Protein 2VXT (pdb70)

Radius of gyration: 30.4 Å; Cα contacts (8 Å, |Δi|>4): 1629; chains: 3; bounding box: 68×51×93 Å

Structure (mmCIF, N/CA/C/O backbone):
data_2VXT
#
_entry.id   2VXT
#
_cell.length_a   44.345
_cell.length_b   62.435
_cell.length_c   104.734
_cell.angle_alpha   90.00
_cell.angle_beta   100.39
_cell.angle_gamma   90.00
#
_symmetry.space_group_name_H-M   'P 1 21 1'
#
loop_
_entity.id
_entity.type
_entity.pdbx_description
1 polymer 'MURINE IGG 125-2H'
2 polymer INTERLEUKIN-18
3 polymer 'MURINE IGG 125-2H'
4 non-polymer 'CHLORIDE ION'
5 non-polymer 'MAGNESIUM ION'
6 water water
#
loop_
_atom_site.group_PDB
_atom_site.id
_atom_site.type_symbol
_atom_site.label_atom_id
_atom_site.label_alt_id
_atom_site.label_comp_id
_atom_site.label_asym_id
_atom_site.label_entity_id
_atom_site.label_seq_id
_atom_site.pdbx_PDB_ins_code
_atom_site.Cartn_x
_atom_site.Cartn_y
_atom_site.Cartn_z
_atom_site.occupancy
_atom_site.B_iso_or_equiv
_atom_site.auth_seq_id
_atom_site.auth_comp_id
_atom_site.auth_asym_id
_atom_site.auth_atom_id
_atom_site.pdbx_PDB_model_num
ATOM 1 N N . GLU A 1 1 ? 37.300 -17.246 25.279 1.00 28.66 1 GLU H N 1
ATOM 2 C CA . GLU A 1 1 ? 35.959 -16.679 25.584 1.00 27.99 1 GLU H CA 1
ATOM 3 C C . GLU A 1 1 ? 35.921 -15.237 25.075 1.00 26.05 1 GLU H C 1
ATOM 4 O O . GLU A 1 1 ? 36.740 -14.410 25.477 1.00 24.62 1 GLU H O 1
ATOM 10 N N . ILE A 1 2 ? 34.986 -14.939 24.183 1.00 24.97 2 ILE H N 1
ATOM 11 C CA . ILE A 1 2 ? 34.714 -13.545 23.808 1.00 24.83 2 ILE H CA 1
ATOM 12 C C . ILE A 1 2 ? 34.186 -12.808 25.057 1.00 24.12 2 ILE H C 1
ATOM 13 O O . ILE A 1 2 ? 33.270 -13.306 25.735 1.00 24.86 2 ILE H O 1
ATOM 18 N N . GLN A 1 3 ? 34.767 -11.661 25.407 1.00 21.16 3 GLN H N 1
ATOM 19 C CA . GLN A 1 3 ? 34.355 -10.901 26.580 1.00 21.38 3 GLN H CA 1
ATOM 20 C C . GLN A 1 3 ? 34.401 -9.429 26.228 1.00 19.20 3 GLN H C 1
ATOM 21 O O . GLN A 1 3 ? 35.344 -9.018 25.553 1.00 17.88 3 GLN H O 1
ATOM 27 N N . LEU A 1 4 ? 33.421 -8.654 26.689 1.00 17.29 4 LEU H N 1
ATOM 28 C CA . LEU A 1 4 ? 33.457 -7.221 26.658 1.00 17.10 4 LEU H CA 1
ATOM 29 C C . LEU A 1 4 ? 33.268 -6.772 28.101 1.00 16.21 4 LEU H C 1
ATOM 30 O O . LEU A 1 4 ? 32.192 -7.038 28.686 1.00 18.04 4 LEU H O 1
ATOM 35 N N . GLN A 1 5 ? 34.289 -6.159 28.695 1.00 15.40 5 GLN H N 1
ATOM 36 C CA . GLN A 1 5 ? 34.275 -5.852 30.121 1.00 16.69 5 GLN H CA 1
ATOM 37 C C . GLN A 1 5 ? 34.162 -4.352 30.241 1.00 17.32 5 GLN H C 1
ATOM 38 O O . GLN A 1 5 ? 35.071 -3.653 29.850 1.00 16.50 5 GLN H O 1
ATOM 44 N N . GLN A 1 6 ? 33.045 -3.859 30.758 1.00 16.20 6 GLN H N 1
ATOM 45 C CA . GLN A 1 6 ? 32.845 -2.421 30.894 1.00 15.40 6 GLN H CA 1
ATOM 46 C C . GLN A 1 6 ? 33.269 -1.863 32.239 1.00 14.10 6 GLN H C 1
ATOM 47 O O . GLN A 1 6 ? 33.387 -2.598 33.239 1.00 15.44 6 GLN H O 1
ATOM 53 N N . SER A 1 7 ? 33.622 -0.591 32.253 1.00 13.86 7 SER H N 1
ATOM 54 C CA . SER A 1 7 ? 33.954 0.092 33.448 1.00 14.01 7 SER H CA 1
ATOM 55 C C . SER A 1 7 ? 32.760 0.233 34.393 1.00 14.71 7 SER H C 1
ATOM 56 O O . SER A 1 7 ? 31.609 -0.015 34.006 1.00 15.58 7 SER H O 1
ATOM 59 N N . GLY A 1 8 ? 33.059 0.617 35.636 1.00 15.00 8 GLY H N 1
ATOM 60 C CA . GLY A 1 8 ? 32.058 0.661 36.665 1.00 14.65 8 GLY H CA 1
ATOM 61 C C . GLY A 1 8 ? 31.091 1.809 36.608 1.00 14.11 8 GLY H C 1
ATOM 62 O O . GLY A 1 8 ? 31.220 2.720 35.792 1.00 14.66 8 GLY H O 1
ATOM 63 N N . PRO A 1 9 ? 30.071 1.758 37.466 1.00 14.50 9 PRO H N 1
ATOM 64 C CA . PRO A 1 9 ? 29.038 2.791 37.464 1.00 15.50 9 PRO H CA 1
ATOM 65 C C . PRO A 1 9 ? 29.679 4.141 37.847 1.00 14.77 9 PRO H C 1
ATOM 66 O O . PRO A 1 9 ? 30.689 4.213 38.549 1.00 15.71 9 PRO H O 1
ATOM 70 N N . GLU A 1 10 ? 29.104 5.197 37.255 1.00 14.98 10 GLU H N 1
ATOM 71 C CA . GLU A 1 10 ? 29.602 6.562 37.491 1.00 16.34 10 GLU H CA 1
ATOM 72 C C . GLU A 1 10 ? 28.499 7.473 38.039 1.00 15.76 10 GLU H C 1
ATOM 73 O O . GLU A 1 10 ? 27.322 7.312 37.687 1.00 15.98 10 GLU H O 1
ATOM 79 N N . LEU A 1 11 ? 28.927 8.410 38.901 1.00 14.63 11 LEU H N 1
ATOM 80 C CA . LEU A 1 11 ? 28.045 9.443 39.457 1.00 15.06 11 LEU H CA 1
ATOM 81 C C . LEU A 1 11 ? 28.727 10.737 39.006 1.00 15.66 11 LEU H C 1
ATOM 82 O O . LEU A 1 11 ? 29.863 11.058 39.423 1.00 15.65 11 LEU H O 1
ATOM 87 N N . VAL A 1 12 ? 28.022 11.527 38.220 1.00 15.86 12 VAL H N 1
ATOM 88 C CA . VAL A 1 12 ? 28.610 12.687 37.565 1.00 16.17 12 VAL H CA 1
ATOM 89 C C . VAL A 1 12 ? 27.646 13.864 37.598 1.00 16.24 12 VAL H C 1
ATOM 90 O O . VAL A 1 12 ? 26.455 13.705 37.753 1.00 16.27 12 VAL H O 1
ATOM 94 N N . LYS A 1 13 ? 28.210 15.061 37.580 1.00 15.77 13 LYS H N 1
ATOM 95 C CA . LYS A 1 13 ? 27.414 16.288 37.769 1.00 15.04 13 LYS H CA 1
ATOM 96 C C . LYS A 1 13 ? 26.828 16.762 36.442 1.00 14.59 13 LYS H C 1
ATOM 97 O O . LYS A 1 13 ? 27.463 16.606 35.395 1.00 14.77 13 LYS H O 1
ATOM 103 N N . PRO A 1 14 ? 25.641 17.416 36.497 1.00 12.20 14 PRO H N 1
ATOM 104 C CA . PRO A 1 14 ? 25.142 18.003 35.253 1.00 13.42 14 PRO H CA 1
ATOM 105 C C . PRO A 1 14 ? 26.126 19.019 34.702 1.00 14.44 14 PRO H C 1
ATOM 106 O O . PRO A 1 14 ? 26.732 19.775 35.462 1.00 13.22 14 PRO H O 1
ATOM 110 N N . GLY A 1 15 ? 26.266 19.046 33.389 1.00 15.03 15 GLY H N 1
ATOM 111 C CA . GLY A 1 15 ? 27.157 19.947 32.696 1.00 15.09 15 GLY H CA 1
ATOM 112 C C . GLY A 1 15 ? 28.554 19.383 32.554 1.00 16.01 15 GLY H C 1
ATOM 113 O O . GLY A 1 15 ? 29.339 19.905 31.789 1.00 17.44 15 GLY H O 1
ATOM 114 N N . ALA A 1 16 ? 28.891 18.337 33.306 1.00 14.73 16 ALA H N 1
ATOM 115 C CA . ALA A 1 16 ? 30.215 17.750 33.217 1.00 15.86 16 ALA H CA 1
ATOM 116 C C . ALA A 1 16 ? 30.239 16.745 32.079 1.00 15.17 16 ALA H C 1
ATOM 117 O O . ALA A 1 16 ? 29.282 16.630 31.317 1.00 16.23 16 ALA H O 1
ATOM 119 N N A SER A 1 17 ? 31.332 15.996 31.976 0.50 15.66 17 SER H N 1
ATOM 120 N N B SER A 1 17 ? 31.320 15.985 31.984 0.50 16.04 17 SER H N 1
ATOM 121 C CA A SER A 1 17 ? 31.498 14.943 30.971 0.50 15.89 17 SER H CA 1
ATOM 122 C CA B SER A 1 17 ? 31.385 14.873 31.048 0.50 16.66 17 SER H CA 1
ATOM 123 C C A SER A 1 17 ? 31.925 13.644 31.659 0.50 16.19 17 SER H C 1
ATOM 124 C C B SER A 1 17 ? 31.744 13.587 31.767 0.50 16.56 17 SER H C 1
ATOM 125 O O A SER A 1 17 ? 32.518 13.682 32.746 0.50 16.42 17 SER H O 1
ATOM 126 O O B SER A 1 17 ? 32.049 13.556 32.968 0.50 17.07 17 SER H O 1
ATOM 131 N N . VAL A 1 18 ? 31.674 12.506 31.014 1.00 16.29 18 VAL H N 1
ATOM 132 C CA . VAL A 1 18 ? 32.082 11.201 31.512 1.00 16.85 18 VAL H CA 1
ATOM 133 C C . VAL A 1 18 ? 32.596 10.356 30.363 1.00 16.34 18 VAL H C 1
ATOM 134 O O . VAL A 1 18 ? 32.108 10.467 29.242 1.00 15.64 18 VAL H O 1
ATOM 138 N N . LYS A 1 19 ? 33.558 9.491 30.644 1.00 17.20 19 LYS H N 1
ATOM 139 C CA . LYS A 1 19 ? 34.109 8.565 29.673 1.00 16.89 19 LYS H CA 1
ATOM 140 C C . LYS A 1 19 ? 34.101 7.167 30.251 1.00 17.63 19 LYS H C 1
ATOM 141 O O . LYS A 1 19 ? 34.641 6.899 31.313 1.00 20.06 19 LYS H O 1
ATOM 147 N N . VAL A 1 20 ? 33.376 6.307 29.545 1.00 17.03 20 VAL H N 1
ATOM 148 C CA . VAL A 1 20 ? 33.218 4.914 29.904 1.00 18.26 20 VAL H CA 1
ATOM 149 C C . VAL A 1 20 ? 33.966 3.999 28.928 1.00 17.25 20 VAL H C 1
ATOM 150 O O . VAL A 1 20 ? 34.143 4.339 27.771 1.00 17.29 20 VAL H O 1
ATOM 154 N N . SER A 1 21 ? 34.488 2.873 29.416 1.00 15.89 21 SER H N 1
ATOM 155 C CA . SER A 1 21 ? 35.327 2.019 28.619 1.00 17.16 21 SER H CA 1
ATOM 156 C C . SER A 1 21 ? 34.713 0.614 28.482 1.00 16.15 21 SER H C 1
ATOM 157 O O . SER A 1 21 ? 33.835 0.194 29.271 1.00 17.45 21 SER H O 1
ATOM 160 N N . CYS A 1 22 ? 35.171 -0.070 27.438 1.00 15.58 22 CYS H N 1
ATOM 161 C CA . CYS A 1 22 ? 34.679 -1.377 27.056 1.00 16.73 22 CYS H CA 1
ATOM 162 C C . CYS A 1 22 ? 35.894 -2.175 26.576 1.00 17.07 22 CYS H C 1
ATOM 163 O O . CYS A 1 22 ? 36.357 -1.962 25.454 1.00 16.03 22 CYS H O 1
ATOM 166 N N . LYS A 1 23 ? 36.437 -3.027 27.435 1.00 16.54 23 LYS H N 1
ATOM 167 C CA . LYS A 1 23 ? 37.629 -3.790 27.132 1.00 15.72 23 LYS H CA 1
ATOM 168 C C . LYS A 1 23 ? 37.246 -5.093 26.467 1.00 16.59 23 LYS H C 1
ATOM 169 O O . LYS A 1 23 ? 36.540 -5.910 27.053 1.00 16.61 23 LYS H O 1
ATOM 175 N N . ALA A 1 24 ? 37.743 -5.276 25.251 1.00 13.89 24 ALA H N 1
ATOM 176 C CA . ALA A 1 24 ? 37.444 -6.479 24.447 1.00 15.18 24 ALA H CA 1
ATOM 177 C C . ALA A 1 24 ? 38.554 -7.503 24.556 1.00 16.51 24 ALA H C 1
ATOM 178 O O . ALA A 1 24 ? 39.733 -7.158 24.605 1.00 16.65 24 ALA H O 1
ATOM 180 N N . SER A 1 25 ? 38.207 -8.784 24.650 1.00 16.01 25 SER H N 1
ATOM 181 C CA . SER A 1 25 ? 39.203 -9.830 24.605 1.00 15.96 25 SER H CA 1
ATOM 182 C C . SER A 1 25 ? 38.605 -11.091 24.013 1.00 15.79 25 SER H C 1
ATOM 183 O O . SER A 1 25 ? 37.368 -11.191 23.872 1.00 14.75 25 SER H O 1
ATOM 186 N N . GLY A 1 26 ? 39.489 -12.025 23.646 1.00 16.09 26 GLY H N 1
ATOM 187 C CA . GLY A 1 26 ? 39.081 -13.323 23.122 1.00 16.22 26 GLY H CA 1
ATOM 188 C C . GLY A 1 26 ? 38.780 -13.439 21.631 1.00 16.43 26 GLY H C 1
ATOM 189 O O . GLY A 1 26 ? 38.278 -14.451 21.163 1.00 18.34 26 GLY H O 1
ATOM 190 N N . TYR A 1 27 ? 39.123 -12.408 20.874 1.00 16.30 27 TYR H N 1
ATOM 191 C CA . TYR A 1 27 ? 38.962 -12.390 19.438 1.00 16.25 27 TYR H CA 1
ATOM 192 C C . TYR A 1 27 ? 39.863 -11.275 18.899 1.00 16.59 27 TYR H C 1
ATOM 193 O O . TYR A 1 27 ? 40.444 -10.506 19.669 1.00 16.87 27 TYR H O 1
ATOM 202 N N A SER A 1 28 ? 40.025 -11.179 17.586 0.50 17.19 28 SER H N 1
ATOM 203 N N B SER A 1 28 ? 39.914 -11.153 17.585 0.50 17.59 28 SER H N 1
ATOM 204 C CA A SER A 1 28 ? 40.855 -10.110 17.025 0.50 16.77 28 SER H CA 1
ATOM 205 C CA B SER A 1 28 ? 40.730 -10.135 16.952 0.50 17.46 28 SER H CA 1
ATOM 206 C C A SER A 1 28 ? 40.047 -8.813 16.972 0.50 17.29 28 SER H C 1
ATOM 207 C C B SER A 1 28 ? 39.983 -8.795 16.976 0.50 17.59 28 SER H C 1
ATOM 208 O O A SER A 1 28 ? 39.140 -8.656 16.160 0.50 17.43 28 SER H O 1
ATOM 209 O O B SER A 1 28 ? 39.033 -8.584 16.217 0.50 17.74 28 SER H O 1
ATOM 214 N N . PHE A 1 29 ? 40.438 -7.871 17.829 1.00 16.91 29 PHE H N 1
ATOM 215 C CA . PHE A 1 29 ? 39.698 -6.630 18.068 1.00 15.75 29 PHE H CA 1
ATOM 216 C C . PHE A 1 29 ? 39.322 -5.876 16.802 1.00 14.76 29 PHE H C 1
ATOM 217 O O . PHE A 1 29 ? 38.185 -5.404 16.635 1.00 15.19 29 PHE H O 1
ATOM 225 N N . THR A 1 30 ? 40.261 -5.771 15.868 1.00 14.92 30 THR H N 1
ATOM 226 C CA . THR A 1 30 ? 40.026 -4.976 14.683 1.00 14.98 30 THR H CA 1
ATOM 227 C C . THR A 1 30 ? 39.179 -5.649 13.628 1.00 15.41 30 THR H C 1
ATOM 228 O O . THR A 1 30 ? 38.888 -5.009 12.624 1.00 16.04 30 THR H O 1
ATOM 232 N N . ASP A 1 31 ? 38.744 -6.889 13.848 1.00 14.81 31 ASP H N 1
ATOM 233 C CA . ASP A 1 31 ? 37.888 -7.577 12.857 1.00 14.40 31 ASP H CA 1
ATOM 234 C C . ASP A 1 31 ? 36.400 -7.224 12.936 1.00 14.11 31 ASP H C 1
ATOM 235 O O . ASP A 1 31 ? 35.650 -7.551 12.014 1.00 13.84 31 ASP H O 1
ATOM 240 N N . TYR A 1 32 ? 35.986 -6.556 13.998 1.00 12.80 32 TYR H N 1
ATOM 241 C CA . TYR A 1 32 ? 34.546 -6.303 14.212 1.00 13.34 32 TYR H CA 1
ATOM 242 C C . TYR A 1 32 ? 34.308 -4.902 14.730 1.00 13.46 32 TYR H C 1
ATOM 243 O O . TYR A 1 32 ? 35.047 -4.413 15.580 1.00 13.26 32 TYR H O 1
ATOM 252 N N . PHE A 1 33 ? 33.264 -4.236 14.279 1.00 13.46 33 PHE H N 1
ATOM 253 C CA . PHE A 1 33 ? 32.867 -2.944 14.844 1.00 12.96 33 PHE H CA 1
ATOM 254 C C . PHE A 1 33 ? 32.454 -3.149 16.296 1.00 13.53 33 PHE H C 1
ATOM 255 O O . PHE A 1 33 ? 32.032 -4.237 16.697 1.00 15.66 33 PHE H O 1
ATOM 263 N N . ILE A 1 34 ? 32.515 -2.074 17.083 1.00 12.91 34 ILE H N 1
ATOM 264 C CA . ILE A 1 34 ? 31.894 -2.019 18.398 1.00 12.99 34 ILE H CA 1
ATOM 265 C C . ILE A 1 34 ? 30.722 -1.027 18.387 1.00 12.77 34 ILE H C 1
ATOM 266 O O . ILE A 1 34 ? 30.756 0.030 17.749 1.00 13.91 34 ILE H O 1
ATOM 271 N N . TYR A 1 35 ? 29.601 -1.470 18.951 1.00 13.40 35 TYR H N 1
ATOM 272 C CA . TYR A 1 35 ? 28.373 -0.727 19.052 1.00 13.71 35 TYR H CA 1
ATOM 273 C C . TYR A 1 35 ? 28.149 -0.272 20.478 1.00 14.42 35 TYR H C 1
ATOM 274 O O . TYR A 1 35 ? 28.505 -1.002 21.402 1.00 14.29 35 TYR H O 1
ATOM 283 N N . TRP A 1 36 ? 27.448 0.849 20.606 1.00 13.12 36 TRP H N 1
ATOM 284 C CA . TRP A 1 36 ? 27.064 1.404 21.897 1.00 13.12 36 TRP H CA 1
ATOM 285 C C . TRP A 1 36 ? 25.539 1.604 21.870 1.00 13.35 36 TRP H C 1
ATOM 286 O O . TRP A 1 36 ? 24.987 2.123 20.890 1.00 13.57 36 TRP H O 1
ATOM 297 N N . VAL A 1 37 ? 24.907 1.226 22.969 1.00 13.01 37 VAL H N 1
ATOM 298 C CA . VAL A 1 37 ? 23.464 1.274 23.148 1.00 13.27 37 VAL H CA 1
ATOM 299 C C . VAL A 1 37 ? 23.115 1.889 24.497 1.00 14.17 37 VAL H C 1
ATOM 300 O O . VAL A 1 37 ? 23.749 1.617 25.495 1.00 14.95 37 VAL H O 1
ATOM 304 N N . LYS A 1 38 ? 22.055 2.683 24.563 1.00 13.35 38 LYS H N 1
ATOM 305 C CA . LYS A 1 38 ? 21.560 3.334 25.760 1.00 14.18 38 LYS H CA 1
ATOM 306 C C . LYS A 1 38 ? 20.265 2.665 26.170 1.00 14.55 38 LYS H C 1
ATOM 307 O O . LYS A 1 38 ? 19.375 2.485 25.329 1.00 14.92 38 LYS H O 1
ATOM 313 N N . GLN A 1 39 ? 20.169 2.274 27.435 1.00 13.80 39 GLN H N 1
ATOM 314 C CA . GLN A 1 39 ? 18.914 1.748 27.970 1.00 14.18 39 GLN H CA 1
ATOM 315 C C . GLN A 1 39 ? 18.422 2.706 29.056 1.00 14.41 39 GLN H C 1
ATOM 316 O O . GLN A 1 39 ? 19.097 2.857 30.097 1.00 13.81 39 GLN H O 1
ATOM 322 N N . SER A 1 40 ? 17.256 3.316 28.848 1.00 16.47 40 SER H N 1
ATOM 323 C CA . SER A 1 40 ? 16.753 4.205 29.875 1.00 18.66 40 SER H CA 1
ATOM 324 C C . SER A 1 40 ? 15.394 3.811 30.363 1.00 22.59 40 SER H C 1
ATOM 325 O O . SER A 1 40 ? 14.618 3.199 29.623 1.00 23.25 40 SER H O 1
ATOM 328 N N A HIS A 1 41 ? 14.917 4.511 31.393 0.50 22.34 41 HIS H N 1
ATOM 329 N N B HIS A 1 41 ? 15.365 3.844 31.706 0.50 24.13 41 HIS H N 1
ATOM 330 C CA A HIS A 1 41 ? 13.504 4.395 31.756 0.50 23.12 41 HIS H CA 1
ATOM 331 C CA B HIS A 1 41 ? 14.306 3.287 32.564 0.50 24.28 41 HIS H CA 1
ATOM 332 C C A HIS A 1 41 ? 12.635 5.037 30.673 0.50 22.70 41 HIS H C 1
ATOM 333 C C B HIS A 1 41 ? 14.330 1.752 32.679 0.50 24.63 41 HIS H C 1
ATOM 334 O O A HIS A 1 41 ? 11.606 4.489 30.256 0.50 23.26 41 HIS H O 1
ATOM 335 O O B HIS A 1 41 ? 13.295 1.132 32.966 0.50 25.75 41 HIS H O 1
ATOM 348 N N A GLY A 1 42 ? 13.069 6.195 30.190 0.50 22.58 42 GLY H N 1
ATOM 349 N N B GLY A 1 42 ? 15.492 1.132 32.481 0.50 23.53 42 GLY H N 1
ATOM 350 C CA A GLY A 1 42 ? 12.225 7.038 29.336 0.50 21.74 42 GLY H CA 1
ATOM 351 C CA B GLY A 1 42 ? 15.559 -0.327 32.451 0.50 22.93 42 GLY H CA 1
ATOM 352 C C A GLY A 1 42 ? 12.128 6.713 27.855 0.50 21.27 42 GLY H C 1
ATOM 353 C C B GLY A 1 42 ? 14.617 -0.895 31.395 0.50 22.99 42 GLY H C 1
ATOM 354 O O A GLY A 1 42 ? 11.077 6.938 27.224 0.50 22.13 42 GLY H O 1
ATOM 355 O O B GLY A 1 42 ? 14.363 -2.115 31.361 0.50 22.33 42 GLY H O 1
ATOM 356 N N A LYS A 1 43 ? 13.230 6.228 27.287 0.50 20.65 43 LYS H N 1
ATOM 357 N N B LYS A 1 43 ? 14.118 -0.005 30.528 0.50 21.45 43 LYS H N 1
ATOM 358 C CA A LYS A 1 43 ? 13.293 5.890 25.869 0.50 20.15 43 LYS H CA 1
ATOM 359 C CA B LYS A 1 43 ? 13.201 -0.353 29.452 0.50 21.84 43 LYS H CA 1
ATOM 360 C C A LYS A 1 43 ? 13.782 4.468 25.606 0.50 19.59 43 LYS H C 1
ATOM 361 C C B LYS A 1 43 ? 13.847 -0.064 28.101 0.50 19.86 43 LYS H C 1
ATOM 362 O O A LYS A 1 43 ? 14.274 4.189 24.511 0.50 20.53 43 LYS H O 1
ATOM 363 O O B LYS A 1 43 ? 14.557 -0.890 27.559 0.50 17.39 43 LYS H O 1
ATOM 374 N N A SER A 1 44 ? 13.687 3.580 26.589 0.50 18.58 44 SER H N 1
ATOM 375 N N B SER A 1 44 ? 13.581 1.153 27.628 0.50 18.63 44 SER H N 1
ATOM 376 C CA A SER A 1 44 ? 13.940 2.149 26.349 0.50 18.16 44 SER H CA 1
ATOM 377 C CA B SER A 1 44 ? 13.742 1.595 26.244 0.50 17.75 44 SER H CA 1
ATOM 378 C C A SER A 1 44 ? 15.312 1.932 25.689 0.50 16.49 44 SER H C 1
ATOM 379 C C B SER A 1 44 ? 15.204 1.635 25.821 0.50 16.33 44 SER H C 1
ATOM 380 O O A SER A 1 44 ? 16.262 2.573 26.144 0.50 15.57 44 SER H O 1
ATOM 381 O O B SER A 1 44 ? 16.057 2.101 26.544 0.50 15.13 44 SER H O 1
ATOM 386 N N . LEU A 1 45 ? 15.435 1.107 24.629 1.00 15.95 45 LEU H N 1
ATOM 387 C CA . LEU A 1 45 ? 16.737 0.931 24.000 1.00 15.68 45 LEU H CA 1
ATOM 388 C C . LEU A 1 45 ? 16.908 1.843 22.795 1.00 14.67 45 LEU H C 1
ATOM 389 O O . LEU A 1 45 ? 16.065 1.859 21.914 1.00 15.71 45 LEU H O 1
ATOM 394 N N . GLU A 1 46 ? 18.076 2.482 22.723 1.00 14.36 46 GLU H N 1
ATOM 395 C CA . GLU A 1 46 ? 18.441 3.339 21.606 1.00 14.18 46 GLU H CA 1
ATOM 396 C C . GLU A 1 46 ? 19.857 3.003 21.191 1.00 14.55 46 GLU H C 1
ATOM 397 O O . GLU A 1 46 ? 20.738 2.861 22.037 1.00 15.44 46 GLU H O 1
ATOM 403 N N . TRP A 1 47 ? 20.070 2.804 19.899 1.00 14.86 47 TRP H N 1
ATOM 404 C CA . TRP A 1 47 ? 21.430 2.712 19.357 1.00 14.13 47 TRP H CA 1
ATOM 405 C C . TRP A 1 47 ? 22.122 4.091 19.340 1.00 15.57 47 TRP H C 1
ATOM 406 O O . TRP A 1 47 ? 21.536 5.037 18.786 1.00 14.38 47 TRP H O 1
ATOM 417 N N . ILE A 1 48 ? 23.329 4.181 19.876 1.00 14.90 48 ILE H N 1
ATOM 418 C CA . ILE A 1 48 ? 24.064 5.444 19.977 1.00 14.02 48 ILE H CA 1
ATOM 419 C C . ILE A 1 48 ? 24.959 5.643 18.781 1.00 14.00 48 ILE H C 1
ATOM 420 O O . ILE A 1 48 ? 24.932 6.676 18.131 1.00 13.31 48 ILE H O 1
ATOM 425 N N . GLY A 1 49 ? 25.743 4.618 18.475 1.00 14.73 49 GLY H N 1
ATOM 426 C CA . GLY A 1 49 ? 26.720 4.706 17.414 1.00 14.52 49 GLY H CA 1
ATOM 427 C C . GLY A 1 49 ? 27.579 3.483 17.320 1.00 14.23 49 GLY H C 1
ATOM 428 O O . GLY A 1 49 ? 27.472 2.560 18.129 1.00 14.56 49 GLY H O 1
ATOM 429 N N . ASP A 1 50 ? 28.503 3.511 16.368 1.00 13.31 50 ASP H N 1
ATOM 430 C CA . ASP A 1 50 ? 29.465 2.436 16.238 1.00 14.86 50 ASP H CA 1
ATOM 431 C C . ASP A 1 50 ? 30.794 3.006 15.782 1.00 14.44 50 ASP H C 1
ATOM 432 O O . ASP A 1 50 ? 30.928 4.129 15.334 1.00 16.09 50 ASP H O 1
ATOM 437 N N . ILE A 1 51 ? 31.783 2.151 15.956 1.00 13.43 51 ILE H N 1
ATOM 438 C CA . ILE A 1 51 ? 33.132 2.465 15.549 1.00 12.91 51 ILE H CA 1
ATOM 439 C C . ILE A 1 51 ? 33.821 1.265 14.889 1.00 12.90 51 ILE H C 1
ATOM 440 O O . ILE A 1 51 ? 33.694 0.120 15.365 1.00 13.34 51 ILE H O 1
ATOM 445 N N . ASP A 1 52 ? 34.581 1.562 13.843 1.00 13.07 52 ASP H N 1
ATOM 446 C CA . ASP A 1 52 ? 35.454 0.586 13.192 1.00 13.39 52 ASP H CA 1
ATOM 447 C C . ASP A 1 52 ? 36.845 0.656 13.862 1.00 14.32 52 ASP H C 1
ATOM 448 O O . ASP A 1 52 ? 37.524 1.687 13.711 1.00 14.81 52 ASP H O 1
ATOM 453 N N . PRO A 1 53 A 37.215 -0.364 14.661 1.00 15.12 52 PRO H N 1
ATOM 454 C CA . PRO A 1 53 A 38.491 -0.225 15.380 1.00 14.36 52 PRO H CA 1
ATOM 455 C C . PRO A 1 53 A 39.726 -0.228 14.504 1.00 15.52 52 PRO H C 1
ATOM 456 O O . PRO A 1 53 A 40.803 0.159 14.959 1.00 15.84 52 PRO H O 1
ATOM 460 N N . TYR A 1 54 ? 39.621 -0.695 13.271 1.00 14.82 53 TYR H N 1
ATOM 461 C CA . TYR A 1 54 ? 40.789 -0.732 12.379 1.00 15.71 53 TYR H CA 1
ATOM 462 C C . TYR A 1 54 ? 41.194 0.653 11.896 1.00 15.16 53 TYR H C 1
ATOM 463 O O . TYR A 1 54 ? 42.409 0.940 11.801 1.00 15.12 53 TYR H O 1
ATOM 472 N N . ASN A 1 55 ? 40.235 1.508 11.569 1.00 17.86 54 ASN H N 1
ATOM 473 C CA . ASN A 1 55 ? 40.574 2.836 11.035 1.00 16.84 54 ASN H CA 1
ATOM 474 C C . ASN A 1 55 ? 40.005 3.983 11.836 1.00 16.85 54 ASN H C 1
ATOM 475 O O . ASN A 1 55 ? 40.313 5.129 11.530 1.00 17.57 54 ASN H O 1
ATOM 480 N N . GLY A 1 56 ? 39.220 3.693 12.875 1.00 15.33 55 GLY H N 1
ATOM 481 C CA . GLY A 1 56 ? 38.659 4.715 13.731 1.00 15.51 55 GLY H CA 1
ATOM 482 C C . GLY A 1 56 ? 37.385 5.370 13.210 1.00 16.08 55 GLY H C 1
ATOM 483 O O . GLY A 1 56 ? 36.839 6.265 13.863 1.00 16.47 55 GLY H O 1
ATOM 484 N N . ASP A 1 57 ? 36.900 4.920 12.065 1.00 15.64 56 ASP H N 1
ATOM 485 C CA . ASP A 1 57 ? 35.678 5.491 11.485 1.00 14.28 56 ASP H CA 1
ATOM 486 C C . ASP A 1 57 ? 34.499 5.292 12.419 1.00 14.44 56 ASP H C 1
ATOM 487 O O . ASP A 1 57 ? 34.323 4.217 12.974 1.00 15.26 56 ASP H O 1
ATOM 492 N N . THR A 1 58 ? 33.652 6.301 12.519 1.00 14.46 57 THR H N 1
ATOM 493 C CA . THR A 1 58 ? 32.482 6.248 13.366 1.00 13.92 57 THR H CA 1
ATOM 494 C C . THR A 1 58 ? 31.209 6.593 12.625 1.00 14.29 57 THR H C 1
ATOM 495 O O . THR A 1 58 ? 31.234 7.309 11.635 1.00 15.54 57 THR H O 1
ATOM 499 N N A SER A 1 59 ? 30.100 6.090 13.175 0.50 14.07 58 SER H N 1
ATOM 500 N N B SER A 1 59 ? 30.085 6.048 13.093 0.50 14.46 58 SER H N 1
ATOM 501 C CA A SER A 1 59 ? 28.739 6.381 12.744 0.50 13.80 58 SER H CA 1
ATOM 502 C CA B SER A 1 59 ? 28.777 6.552 12.700 0.50 14.33 58 SER H CA 1
ATOM 503 C C A SER A 1 59 ? 27.957 6.673 14.026 0.50 13.83 58 SER H C 1
ATOM 504 C C B SER A 1 59 ? 27.882 6.611 13.936 0.50 14.36 58 SER H C 1
ATOM 505 O O A SER A 1 59 ? 28.170 6.046 15.052 0.50 12.84 58 SER H O 1
ATOM 506 O O B SER A 1 59 ? 27.896 5.747 14.794 0.50 13.94 58 SER H O 1
ATOM 511 N N . TYR A 1 60 ? 27.057 7.646 13.963 1.00 13.67 59 TYR H N 1
ATOM 512 C CA . TYR A 1 60 ? 26.183 7.983 15.060 1.00 14.31 59 TYR H CA 1
ATOM 513 C C . TYR A 1 60 ? 24.730 8.023 14.644 1.00 13.73 59 TYR H C 1
ATOM 514 O O . TYR A 1 60 ? 24.350 8.341 13.512 1.00 14.87 59 TYR H O 1
ATOM 523 N N . ASN A 1 61 ? 23.901 7.740 15.641 1.00 13.94 60 ASN H N 1
ATOM 524 C CA . ASN A 1 61 ? 22.506 8.147 15.665 1.00 12.57 60 ASN H CA 1
ATOM 525 C C . ASN A 1 61 ? 22.486 9.669 15.699 1.00 13.58 60 ASN H C 1
ATOM 526 O O . ASN A 1 61 ? 23.201 10.238 16.532 1.00 14.25 60 ASN H O 1
ATOM 531 N N . GLN A 1 62 ? 21.757 10.322 14.811 1.00 13.46 61 GLN H N 1
ATOM 532 C CA . GLN A 1 62 ? 21.867 11.781 14.760 1.00 14.69 61 GLN H CA 1
ATOM 533 C C . GLN A 1 62 ? 21.412 12.418 16.082 1.00 13.85 61 GLN H C 1
ATOM 534 O O . GLN A 1 62 ? 21.817 13.540 16.398 1.00 15.05 61 GLN H O 1
ATOM 540 N N . LYS A 1 63 ? 20.589 11.715 16.881 1.00 13.42 62 LYS H N 1
ATOM 541 C CA . LYS A 1 63 ? 20.218 12.243 18.187 1.00 14.20 62 LYS H CA 1
ATOM 542 C C . LYS A 1 63 ? 21.403 12.390 19.113 1.00 14.89 62 LYS H C 1
ATOM 543 O O . LYS A 1 63 ? 21.387 13.233 19.992 1.00 16.03 62 LYS H O 1
ATOM 549 N N . PHE A 1 64 ? 22.408 11.530 18.943 1.00 13.75 63 PHE H N 1
ATOM 550 C CA . PHE A 1 64 ? 23.538 11.446 19.880 1.00 14.26 63 PHE H CA 1
ATOM 551 C C . PHE A 1 64 ? 24.819 11.971 19.292 1.00 15.34 63 PHE H C 1
ATOM 552 O O . PHE A 1 64 ? 25.836 11.997 19.977 1.00 14.54 63 PHE H O 1
ATOM 560 N N . ARG A 1 65 ? 24.787 12.503 18.088 1.00 14.67 64 ARG H N 1
ATOM 561 C CA . ARG A 1 65 ? 26.045 12.827 17.407 1.00 15.86 64 ARG H CA 1
ATOM 562 C C . ARG A 1 65 ? 26.754 14.023 18.065 1.00 16.02 64 ARG H C 1
ATOM 563 O O . ARG A 1 65 ? 27.955 14.126 17.924 1.00 17.34 64 ARG H O 1
ATOM 571 N N . ASP A 1 66 ? 26.051 14.866 18.804 1.00 16.89 65 ASP H N 1
ATOM 572 C CA . ASP A 1 66 ? 26.759 15.968 19.456 1.00 18.44 65 ASP H CA 1
ATOM 573 C C . ASP A 1 66 ? 26.923 15.703 20.954 1.00 19.25 65 ASP H C 1
ATOM 574 O O . ASP A 1 66 ? 27.525 16.513 21.657 1.00 23.77 65 ASP H O 1
ATOM 579 N N . LYS A 1 67 ? 26.390 14.591 21.431 1.00 17.16 66 LYS H N 1
ATOM 580 C CA . LYS A 1 67 ? 26.460 14.162 22.851 1.00 17.44 66 LYS H CA 1
ATOM 581 C C . LYS A 1 67 ? 27.635 13.185 23.079 1.00 17.76 66 LYS H C 1
ATOM 582 O O . LYS A 1 67 ? 28.344 13.233 24.062 1.00 17.54 66 LYS H O 1
ATOM 588 N N . ALA A 1 68 ? 27.829 12.268 22.142 1.00 16.81 67 ALA H N 1
ATOM 589 C CA . ALA A 1 68 ? 28.716 11.112 22.316 1.00 16.36 67 ALA H CA 1
ATOM 590 C C . ALA A 1 68 ? 29.892 11.206 21.369 1.00 15.80 67 ALA H C 1
ATOM 591 O O . ALA A 1 68 ? 29.732 11.649 20.194 1.00 16.92 67 ALA H O 1
ATOM 593 N N . THR A 1 69 ? 31.052 10.762 21.870 1.00 15.38 68 THR H N 1
ATOM 594 C CA . THR A 1 69 ? 32.242 10.651 21.061 1.00 14.77 68 THR H CA 1
ATOM 595 C C . THR A 1 69 ? 32.811 9.279 21.261 1.00 14.66 68 THR H C 1
ATOM 596 O O . THR A 1 69 ? 33.151 8.917 22.392 1.00 15.32 68 THR H O 1
ATOM 600 N N . LEU A 1 70 ? 32.845 8.473 20.200 1.00 15.25 69 LEU H N 1
ATOM 601 C CA . LEU A 1 70 ? 33.396 7.120 20.278 1.00 13.47 69 LEU H CA 1
ATOM 602 C C . LEU A 1 70 ? 34.852 7.098 19.816 1.00 15.25 69 LEU H C 1
ATOM 603 O O . LEU A 1 70 ? 35.189 7.665 18.794 1.00 15.80 69 LEU H O 1
ATOM 608 N N . THR A 1 71 ? 35.680 6.348 20.544 1.00 14.06 70 THR H N 1
ATOM 609 C CA . THR A 1 71 ? 37.064 6.167 20.179 1.00 14.12 70 THR H CA 1
ATOM 610 C C . THR A 1 71 ? 37.473 4.728 20.522 1.00 13.48 70 THR H C 1
ATOM 611 O O . THR A 1 71 ? 36.740 3.998 21.204 1.00 15.19 70 THR H O 1
ATOM 615 N N . VAL A 1 72 ? 38.637 4.325 20.004 1.00 12.97 71 VAL H N 1
ATOM 616 C CA . VAL A 1 72 ? 39.267 3.079 20.471 1.00 13.66 71 VAL H CA 1
ATOM 617 C C . VAL A 1 72 ? 40.716 3.326 20.782 1.00 14.55 71 VAL H C 1
ATOM 618 O O . VAL A 1 72 ? 41.333 4.300 20.306 1.00 14.97 71 VAL H O 1
ATOM 622 N N A ASP A 1 73 ? 41.242 2.423 21.597 0.50 13.57 72 ASP H N 1
ATOM 623 N N B ASP A 1 73 ? 41.258 2.454 21.625 0.50 14.58 72 ASP H N 1
ATOM 624 C CA A ASP A 1 73 ? 42.678 2.236 21.714 0.50 13.36 72 ASP H CA 1
ATOM 625 C CA B ASP A 1 73 ? 42.708 2.278 21.757 0.50 14.79 72 ASP H CA 1
ATOM 626 C C A ASP A 1 73 ? 43.024 0.828 21.243 0.50 13.43 72 ASP H C 1
ATOM 627 C C B ASP A 1 73 ? 43.026 0.880 21.231 0.50 14.97 72 ASP H C 1
ATOM 628 O O A ASP A 1 73 ? 42.817 -0.142 21.983 0.50 12.65 72 ASP H O 1
ATOM 629 O O B ASP A 1 73 ? 42.557 -0.119 21.773 0.50 14.48 72 ASP H O 1
ATOM 638 N N A GLN A 1 74 ? 43.595 0.746 20.043 0.50 12.70 73 GLN H N 1
ATOM 639 N N B GLN A 1 74 ? 43.846 0.811 20.190 0.50 14.22 73 GLN H N 1
ATOM 640 C CA A GLN A 1 74 ? 43.952 -0.542 19.456 0.50 13.17 73 GLN H CA 1
ATOM 641 C CA B GLN A 1 74 ? 44.095 -0.486 19.548 0.50 15.16 73 GLN H CA 1
ATOM 642 C C A GLN A 1 74 ? 44.804 -1.338 20.437 0.50 13.47 73 GLN H C 1
ATOM 643 C C B GLN A 1 74 ? 45.018 -1.405 20.323 0.50 15.20 73 GLN H C 1
ATOM 644 O O A GLN A 1 74 ? 44.453 -2.462 20.774 0.50 14.36 73 GLN H O 1
ATOM 645 O O B GLN A 1 74 ? 44.929 -2.624 20.181 0.50 14.82 73 GLN H O 1
ATOM 656 N N A SER A 1 75 ? 45.915 -0.770 20.902 0.50 12.05 74 SER H N 1
ATOM 657 N N B SER A 1 75 ? 45.941 -0.822 21.077 0.50 14.09 74 SER H N 1
ATOM 658 C CA A SER A 1 75 ? 46.854 -1.541 21.736 0.50 12.09 74 SER H CA 1
ATOM 659 C CA B SER A 1 75 ? 46.908 -1.626 21.817 0.50 14.26 74 SER H CA 1
ATOM 660 C C A SER A 1 75 ? 46.172 -2.243 22.895 0.50 12.11 74 SER H C 1
ATOM 661 C C B SER A 1 75 ? 46.288 -2.229 23.057 0.50 13.55 74 SER H C 1
ATOM 662 O O A SER A 1 75 ? 46.369 -3.448 23.038 0.50 11.89 74 SER H O 1
ATOM 663 O O B SER A 1 75 ? 46.698 -3.300 23.497 0.50 14.97 74 SER H O 1
ATOM 668 N N . SER A 1 76 ? 45.334 -1.527 23.659 1.00 13.21 75 SER H N 1
ATOM 669 C CA . SER A 1 76 ? 44.643 -2.085 24.821 1.00 13.18 75 SER H CA 1
ATOM 670 C C . SER A 1 76 ? 43.332 -2.749 24.428 1.00 13.97 75 SER H C 1
ATOM 671 O O . SER A 1 76 ? 42.577 -3.134 25.342 1.00 14.22 75 SER H O 1
ATOM 674 N N . THR A 1 77 ? 43.009 -2.812 23.125 1.00 13.70 76 THR H N 1
ATOM 675 C CA . THR A 1 77 ? 41.782 -3.434 22.632 1.00 13.04 76 THR H CA 1
ATOM 676 C C . THR A 1 77 ? 40.535 -3.011 23.416 1.00 13.65 76 THR H C 1
ATOM 677 O O . THR A 1 77 ? 39.726 -3.825 23.795 1.00 14.04 76 THR H O 1
ATOM 681 N N . THR A 1 78 ? 40.460 -1.712 23.647 1.00 14.29 77 THR H N 1
ATOM 682 C CA . THR A 1 78 ? 39.375 -1.073 24.388 1.00 13.32 77 THR H CA 1
ATOM 683 C C . THR A 1 78 ? 38.704 0.038 23.570 1.00 14.77 77 THR H C 1
ATOM 684 O O . THR A 1 78 ? 39.352 0.817 22.877 1.00 16.19 77 THR H O 1
ATOM 688 N N . ALA A 1 79 ? 37.384 0.057 23.641 1.00 14.13 78 ALA H N 1
ATOM 689 C CA . ALA A 1 79 ? 36.526 1.077 23.066 1.00 13.74 78 ALA H CA 1
ATOM 690 C C . ALA A 1 79 ? 36.026 2.022 24.175 1.00 14.65 78 ALA H C 1
ATOM 691 O O . ALA A 1 79 ? 35.834 1.613 25.305 1.00 15.15 78 ALA H O 1
ATOM 693 N N . PHE A 1 80 ? 35.896 3.297 23.861 1.00 13.05 79 PHE H N 1
ATOM 694 C CA . PHE A 1 80 ? 35.465 4.309 24.841 1.00 14.01 79 PHE H CA 1
ATOM 695 C C . PHE A 1 80 ? 34.283 5.089 24.286 1.00 14.49 79 PHE H C 1
ATOM 696 O O . PHE A 1 80 ? 34.205 5.357 23.070 1.00 13.96 79 PHE H O 1
ATOM 704 N N . MET A 1 81 ? 33.396 5.491 25.189 1.00 14.42 80 MET H N 1
ATOM 705 C CA . MET A 1 81 ? 32.324 6.426 24.842 1.00 15.00 80 MET H CA 1
ATOM 706 C C . MET A 1 81 ? 32.437 7.600 25.793 1.00 14.89 80 MET H C 1
ATOM 707 O O . MET A 1 81 ? 32.347 7.426 27.000 1.00 16.78 80 MET H O 1
ATOM 712 N N . HIS A 1 82 ? 32.627 8.795 25.257 1.00 15.10 81 HIS H N 1
ATOM 713 C CA . HIS A 1 82 ? 32.643 10.026 26.023 1.00 15.33 81 HIS H CA 1
ATOM 714 C C . HIS A 1 82 ? 31.330 10.758 25.798 1.00 15.54 81 HIS H C 1
ATOM 715 O O . HIS A 1 82 ? 30.898 10.902 24.640 1.00 15.95 81 HIS H O 1
ATOM 722 N N . LEU A 1 83 ? 30.672 11.154 26.886 1.00 15.32 82 LEU H N 1
ATOM 723 C CA . LEU A 1 83 ? 29.471 11.949 26.842 1.00 15.47 82 LEU H CA 1
ATOM 724 C C . LEU A 1 83 ? 29.749 13.321 27.438 1.00 15.19 82 LEU H C 1
ATOM 725 O O . LEU A 1 83 ? 30.328 13.448 28.517 1.00 16.22 82 LEU H O 1
ATOM 730 N N . ASN A 1 84 A 29.335 14.345 26.703 1.00 14.79 82 ASN H N 1
ATOM 731 C CA . ASN A 1 84 A 29.559 15.732 27.123 1.00 15.56 82 ASN H CA 1
ATOM 732 C C . ASN A 1 84 A 28.272 16.414 27.505 1.00 15.52 82 ASN H C 1
ATOM 733 O O . ASN A 1 84 A 27.159 15.948 27.199 1.00 16.57 82 ASN H O 1
ATOM 738 N N . SER A 1 85 B 28.437 17.546 28.200 1.00 16.54 82 SER H N 1
ATOM 739 C CA . SER A 1 85 B 27.298 18.409 28.480 1.00 17.06 82 SER H CA 1
ATOM 740 C C . SER A 1 85 B 26.147 17.662 29.170 1.00 16.46 82 SER H C 1
ATOM 741 O O . SER A 1 85 B 24.991 17.781 28.798 1.00 17.66 82 SER H O 1
ATOM 744 N N . LEU A 1 86 C 26.471 16.872 30.191 1.00 15.95 82 LEU H N 1
ATOM 745 C CA . LEU A 1 86 C 25.512 15.935 30.741 1.00 16.30 82 LEU H CA 1
ATOM 746 C C . LEU A 1 86 C 24.291 16.610 31.338 1.00 16.19 82 LEU H C 1
ATOM 747 O O . LEU A 1 86 C 24.393 17.681 31.957 1.00 16.68 82 LEU H O 1
ATOM 752 N N . THR A 1 87 ? 23.150 15.945 31.199 1.00 15.78 83 THR H N 1
ATOM 753 C CA . THR A 1 87 ? 21.890 16.358 31.822 1.00 16.85 83 THR H CA 1
ATOM 754 C C . THR A 1 87 ? 21.197 15.128 32.423 1.00 17.41 83 THR H C 1
ATOM 755 O O . THR A 1 87 ? 21.633 13.984 32.192 1.00 16.38 83 THR H O 1
ATOM 759 N N A SER A 1 88 ? 20.120 15.341 33.171 0.50 18.42 84 SER H N 1
ATOM 760 N N B SER A 1 88 ? 20.099 15.368 33.143 0.50 18.34 84 SER H N 1
ATOM 761 C CA A SER A 1 88 ? 19.364 14.231 33.764 0.50 18.99 84 SER H CA 1
ATOM 762 C CA B SER A 1 88 ? 19.283 14.307 33.761 0.50 18.87 84 SER H CA 1
ATOM 763 C C A SER A 1 88 ? 18.905 13.209 32.721 0.50 18.89 84 SER H C 1
ATOM 764 C C B SER A 1 88 ? 18.811 13.251 32.751 0.50 18.75 84 SER H C 1
ATOM 765 O O A SER A 1 88 ? 18.858 12.003 32.988 0.50 20.11 84 SER H O 1
ATOM 766 O O B SER A 1 88 ? 18.639 12.072 33.071 0.50 20.13 84 SER H O 1
ATOM 771 N N . GLU A 1 89 ? 18.598 13.674 31.516 1.00 19.51 85 GLU H N 1
ATOM 772 C CA . GLU A 1 89 ? 18.166 12.781 30.460 1.00 19.28 85 GLU H CA 1
ATOM 773 C C . GLU A 1 89 ? 19.250 11.788 30.026 1.00 17.70 85 GLU H C 1
ATOM 774 O O . GLU A 1 89 ? 18.939 10.797 29.344 1.00 17.10 85 GLU H O 1
ATOM 780 N N . ASP A 1 90 ? 20.507 12.060 30.371 1.00 16.50 86 ASP H N 1
ATOM 781 C CA . ASP A 1 90 ? 21.610 11.125 30.081 1.00 16.17 86 ASP H CA 1
ATOM 782 C C . ASP A 1 90 ? 21.769 10.005 31.110 1.00 15.58 86 ASP H C 1
ATOM 783 O O . ASP A 1 90 ? 22.600 9.075 30.927 1.00 15.94 86 ASP H O 1
ATOM 788 N N . SER A 1 91 ? 21.077 10.128 32.239 1.00 15.47 87 SER H N 1
ATOM 789 C CA . SER A 1 91 ? 21.098 9.023 33.201 1.00 15.57 87 SER H CA 1
ATOM 790 C C . SER A 1 91 ? 20.484 7.778 32.555 1.00 15.50 87 SER H C 1
ATOM 791 O O . SER A 1 91 ? 19.316 7.788 32.145 1.00 16.07 87 SER H O 1
ATOM 794 N N . ALA A 1 92 ? 21.251 6.698 32.553 1.00 15.62 88 ALA H N 1
ATOM 795 C CA . ALA A 1 92 ? 20.889 5.478 31.833 1.00 14.64 88 ALA H CA 1
ATOM 796 C C . ALA A 1 92 ? 21.965 4.426 32.031 1.00 15.53 88 ALA H C 1
ATOM 797 O O . ALA A 1 92 ? 23.027 4.737 32.578 1.00 15.52 88 ALA H O 1
ATOM 799 N N . VAL A 1 93 ? 21.714 3.203 31.564 1.00 14.83 89 VAL H N 1
ATOM 800 C CA . VAL A 1 93 ? 22.717 2.148 31.465 1.00 14.46 89 VAL H CA 1
ATOM 801 C C . VAL A 1 93 ? 23.197 2.127 30.018 1.00 15.06 89 VAL H C 1
ATOM 802 O O . VAL A 1 93 ? 22.376 2.054 29.100 1.00 15.23 89 VAL H O 1
ATOM 806 N N . TYR A 1 94 ? 24.522 2.201 29.830 1.00 13.61 90 TYR H N 1
ATOM 807 C CA . TYR A 1 94 ? 25.137 2.209 28.538 1.00 14.19 90 TYR H CA 1
ATOM 808 C C . TYR A 1 94 ? 25.826 0.892 28.296 1.00 13.92 90 TYR H C 1
ATOM 809 O O . TYR A 1 94 ? 26.598 0.490 29.156 1.00 14.49 90 TYR H O 1
ATOM 818 N N . PHE A 1 95 ? 25.538 0.246 27.174 1.00 13.11 91 PHE H N 1
ATOM 819 C CA . PHE A 1 95 ? 26.109 -1.090 26.847 1.00 13.81 91 PHE H CA 1
ATOM 820 C C . PHE A 1 95 ? 27.003 -0.957 25.645 1.00 15.53 91 PHE H C 1
ATOM 821 O O . PHE A 1 95 ? 26.685 -0.191 24.740 1.00 14.43 91 PHE H O 1
ATOM 829 N N . CYS A 1 96 ? 28.113 -1.694 25.625 1.00 14.03 92 CYS H N 1
ATOM 830 C CA . CYS A 1 96 ? 28.865 -1.920 24.407 1.00 15.23 92 CYS H CA 1
ATOM 831 C C . CYS A 1 96 ? 28.576 -3.335 23.920 1.00 15.21 92 CYS H C 1
ATOM 832 O O . CYS A 1 96 ? 28.160 -4.192 24.661 1.00 16.03 92 CYS H O 1
ATOM 835 N N . ALA A 1 97 ? 28.751 -3.576 22.636 1.00 14.14 93 ALA H N 1
ATOM 836 C CA . ALA A 1 97 ? 28.505 -4.894 22.044 1.00 14.93 93 ALA H CA 1
ATOM 837 C C . ALA A 1 97 ? 29.355 -5.096 20.804 1.00 15.75 93 ALA H C 1
ATOM 838 O O . ALA A 1 97 ? 29.642 -4.164 20.082 1.00 14.98 93 ALA H O 1
ATOM 840 N N . ARG A 1 98 ? 29.753 -6.336 20.615 1.00 15.63 94 ARG H N 1
ATOM 841 C CA . ARG A 1 98 ? 30.294 -6.810 19.348 1.00 15.46 94 ARG H CA 1
ATOM 842 C C . ARG A 1 98 ? 29.105 -7.445 18.614 1.00 15.90 94 ARG H C 1
ATOM 843 O O . ARG A 1 98 ? 28.457 -8.365 19.108 1.00 16.79 94 ARG H O 1
ATOM 851 N N . GLY A 1 99 ? 28.811 -6.926 17.432 1.00 16.62 95 GLY H N 1
ATOM 852 C CA . GLY A 1 99 ? 27.827 -7.486 16.527 1.00 17.11 95 GLY H CA 1
ATOM 853 C C . GLY A 1 99 ? 26.375 -7.358 16.944 1.00 16.83 95 GLY H C 1
ATOM 854 O O . GLY A 1 99 ? 25.529 -7.908 16.244 1.00 17.04 95 GLY H O 1
ATOM 855 N N . LEU A 1 100 ? 26.088 -6.573 17.985 1.00 16.18 96 LEU H N 1
ATOM 856 C CA . LEU A 1 100 ? 24.837 -6.678 18.761 1.00 18.73 96 LEU H CA 1
ATOM 857 C C . LEU A 1 100 ? 24.499 -8.128 19.102 1.00 17.69 96 LEU H C 1
ATOM 858 O O . LEU A 1 100 ? 23.367 -8.568 19.354 1.00 18.96 96 LEU H O 1
ATOM 863 N N . ARG A 1 101 ? 25.612 -9.016 19.267 1.00 16.96 101 ARG H N 1
ATOM 864 C CA . ARG A 1 101 ? 25.588 -10.430 19.560 1.00 16.95 101 ARG H CA 1
ATOM 865 C C . ARG A 1 101 ? 26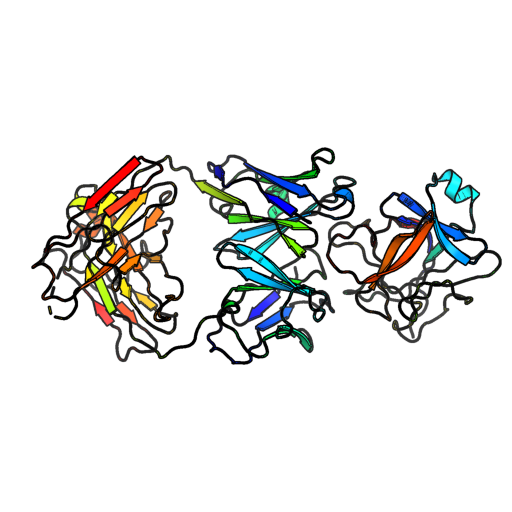.192 -10.692 20.931 1.00 17.78 101 ARG H C 1
ATOM 866 O O . ARG A 1 101 ? 25.579 -11.350 21.764 1.00 19.49 101 ARG H O 1
ATOM 874 N N . PHE A 1 102 ? 27.405 -10.182 21.158 1.00 16.22 102 PHE H N 1
ATOM 875 C CA . PHE A 1 102 ? 28.100 -10.382 22.421 1.00 17.06 102 PHE H CA 1
ATOM 876 C C . PHE A 1 102 ? 28.035 -9.022 23.102 1.00 17.86 102 PHE H C 1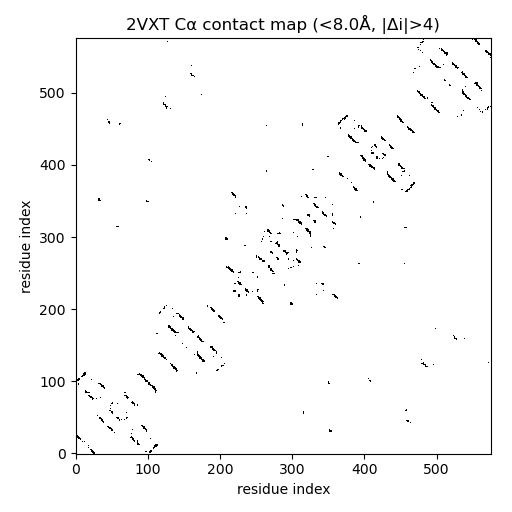
ATOM 877 O O . PHE A 1 102 ? 28.415 -8.010 22.511 1.00 18.39 102 PHE H O 1
ATOM 885 N N . TRP A 1 103 ? 27.587 -8.977 24.351 1.00 15.91 103 TRP H N 1
ATOM 886 C CA . TRP A 1 103 ? 27.320 -7.700 25.025 1.00 15.53 103 TRP H CA 1
ATOM 887 C C . TRP A 1 103 ? 28.126 -7.550 26.279 1.00 15.78 103 TRP H C 1
ATOM 888 O O . TRP A 1 103 ? 28.355 -8.497 27.012 1.00 16.14 103 TRP H O 1
ATOM 899 N N . GLY A 1 104 ? 28.561 -6.334 26.535 1.00 15.22 104 GLY H N 1
ATOM 900 C CA . GLY A 1 104 ? 29.107 -5.964 27.830 1.00 15.58 104 GLY H CA 1
ATOM 901 C C . GLY A 1 104 ? 28.027 -5.964 28.866 1.00 15.84 104 GLY H C 1
ATOM 902 O O . GLY A 1 104 ? 26.859 -6.084 28.555 1.00 14.90 104 GLY H O 1
ATOM 903 N N . GLN A 1 105 ? 28.414 -5.869 30.129 1.00 14.33 105 GLN H N 1
ATOM 904 C CA . GLN A 1 105 ? 27.467 -5.954 31.232 1.00 14.83 105 GLN H CA 1
ATOM 905 C C . GLN A 1 105 ? 26.740 -4.672 31.521 1.00 15.47 105 GLN H C 1
ATOM 906 O O . GLN A 1 105 ? 25.818 -4.668 32.336 1.00 16.51 105 GLN H O 1
ATOM 912 N N . GLY A 1 106 ? 27.098 -3.605 30.825 1.00 15.13 106 GLY H N 1
ATOM 913 C CA . GLY A 1 106 ? 26.464 -2.294 31.024 1.00 14.84 106 GLY H CA 1
ATOM 914 C C . GLY A 1 106 ? 27.185 -1.456 32.076 1.00 16.05 106 GLY H C 1
ATOM 915 O O . GLY A 1 106 ? 27.779 -2.001 33.025 1.00 14.69 106 GLY H O 1
ATOM 916 N N . THR A 1 107 ? 27.125 -0.141 31.866 1.00 14.84 107 THR H N 1
ATOM 917 C CA . THR A 1 107 ? 27.629 0.889 32.788 1.00 14.18 107 THR H CA 1
ATOM 918 C C . THR A 1 107 ? 26.497 1.864 33.106 1.00 14.29 107 THR H C 1
ATOM 919 O O . THR A 1 107 ? 26.034 2.606 32.238 1.00 14.59 107 THR H O 1
ATOM 923 N N . LEU A 1 108 ? 26.117 1.918 34.378 1.00 14.86 108 LEU H N 1
ATOM 924 C CA . LEU A 1 108 ? 25.130 2.882 34.856 1.00 15.13 108 LEU H CA 1
ATOM 925 C C . LEU A 1 108 ? 25.818 4.214 35.002 1.00 15.25 108 LEU H C 1
ATOM 926 O O . LEU A 1 108 ? 26.838 4.298 35.683 1.00 18.15 108 LEU H O 1
ATOM 931 N N . VAL A 1 109 ? 25.251 5.249 34.376 1.00 14.84 109 VAL H N 1
ATOM 932 C CA . VAL A 1 109 ? 25.698 6.637 34.554 1.00 15.47 109 VAL H CA 1
ATOM 933 C C . VAL A 1 109 ? 24.519 7.394 35.166 1.00 15.50 109 VAL H C 1
ATOM 934 O O . VAL A 1 109 ? 23.417 7.394 34.571 1.00 16.94 109 VAL H O 1
ATOM 938 N N . THR A 1 110 ? 24.728 7.950 36.362 1.00 16.15 110 THR H N 1
ATOM 939 C CA . THR A 1 110 ? 23.705 8.746 37.024 1.00 16.25 110 THR H CA 1
ATOM 940 C C . THR A 1 110 ? 24.207 10.178 37.042 1.00 17.43 110 THR H C 1
ATOM 941 O O . THR A 1 110 ? 25.321 10.457 37.498 1.00 16.64 110 THR H O 1
ATOM 945 N N . VAL A 1 111 ? 23.391 11.070 36.503 1.00 16.18 111 VAL H N 1
ATOM 946 C CA . VAL A 1 111 ? 23.687 12.482 36.453 1.00 16.02 111 VAL H CA 1
ATOM 947 C C . VAL A 1 111 ? 22.878 13.176 37.551 1.00 17.09 111 VAL H C 1
ATOM 948 O O . VAL A 1 111 ? 21.641 13.121 37.567 1.00 18.29 111 VAL H O 1
ATOM 952 N N . SER A 1 112 ? 23.561 13.804 38.515 1.00 15.17 112 SER H N 1
ATOM 953 C CA . SER A 1 112 ? 22.888 14.530 39.568 1.00 16.01 112 SER H CA 1
ATOM 954 C C . SER A 1 112 ? 23.816 15.581 40.138 1.00 16.23 112 SER H C 1
ATOM 955 O O . SER A 1 112 ? 25.019 15.330 40.246 1.00 16.05 112 SER H O 1
ATOM 958 N N . ALA A 1 113 ? 23.200 16.667 40.582 1.00 15.56 113 ALA H N 1
ATOM 959 C CA . ALA A 1 113 ? 23.877 17.774 41.242 1.00 16.59 113 ALA H CA 1
ATOM 960 C C . ALA A 1 113 ? 23.961 17.520 42.713 1.00 16.57 113 ALA H C 1
ATOM 961 O O . ALA A 1 113 ? 24.552 18.358 43.403 1.00 17.36 113 ALA H O 1
ATOM 963 N N . ALA A 1 114 ? 23.326 16.465 43.229 1.00 18.99 114 ALA H N 1
ATOM 964 C CA . ALA A 1 114 ? 23.288 16.273 44.678 1.00 20.22 114 ALA H CA 1
ATOM 965 C C . ALA A 1 114 ? 24.609 15.766 45.210 1.00 21.33 114 ALA H C 1
ATOM 966 O O . ALA A 1 114 ? 25.316 15.038 44.543 1.00 22.23 114 ALA H O 1
ATOM 968 N N . LYS A 1 115 ? 24.946 16.177 46.432 1.00 22.91 115 LYS H N 1
ATOM 969 C CA . LYS A 1 115 ? 26.013 15.587 47.238 1.00 23.31 115 LYS H CA 1
ATOM 970 C C . LYS A 1 115 ? 25.421 14.411 48.002 1.00 23.50 115 LYS H C 1
ATOM 971 O O . LYS A 1 115 ? 24.209 14.280 48.111 1.00 23.41 115 LYS H O 1
ATOM 977 N N . THR A 1 116 ? 26.293 13.569 48.537 1.00 24.46 116 THR H N 1
ATOM 978 C CA . THR A 1 116 ? 25.893 12.527 49.477 1.00 24.51 116 THR H CA 1
ATOM 979 C C . THR A 1 116 ? 25.036 13.102 50.582 1.00 24.26 116 THR H C 1
ATOM 980 O O . THR A 1 116 ? 25.452 14.046 51.282 1.00 22.32 116 THR H O 1
ATOM 984 N N . THR A 1 117 ? 23.866 12.504 50.749 1.00 25.10 117 THR H N 1
ATOM 985 C CA . THR A 1 117 ? 22.798 13.052 51.576 1.00 25.46 117 THR H CA 1
ATOM 986 C C . THR A 1 117 ? 22.108 11.866 52.232 1.00 25.67 117 THR H C 1
ATOM 987 O O . THR A 1 117 ? 21.667 10.960 51.527 1.00 24.29 117 THR H O 1
ATOM 991 N N . PRO A 1 118 ? 22.024 11.856 53.565 1.00 25.76 118 PRO H N 1
ATOM 992 C CA . PRO A 1 118 ? 21.367 10.766 54.251 1.00 26.12 118 PRO H CA 1
ATOM 993 C C . PRO A 1 118 ? 19.851 10.876 54.094 1.00 25.73 118 PRO H C 1
ATOM 994 O O . PRO A 1 118 ? 19.337 11.972 53.894 1.00 26.21 118 PRO H O 1
ATOM 998 N N . PRO A 1 119 ? 19.142 9.752 54.195 1.00 26.53 119 PRO H N 1
ATOM 999 C CA . PRO A 1 119 ? 17.682 9.785 54.144 1.00 26.54 119 PRO H CA 1
ATOM 1000 C C . PRO A 1 119 ? 17.100 10.374 55.415 1.00 25.46 119 PRO H C 1
ATOM 1001 O O . PRO A 1 119 ? 17.648 10.178 56.508 1.00 26.63 119 PRO H O 1
ATOM 1005 N N . SER A 1 120 ? 15.961 11.034 55.280 1.00 25.54 120 SER H N 1
ATOM 1006 C CA . SER A 1 120 ? 15.097 11.272 56.422 1.00 25.16 120 SER H CA 1
ATOM 1007 C C . SER A 1 120 ? 14.098 10.115 56.481 1.00 24.30 120 SER H C 1
ATOM 1008 O O . SER A 1 120 ? 13.495 9.801 55.476 1.00 24.65 120 SER H O 1
ATOM 1011 N N . VAL A 1 121 ? 13.961 9.495 57.654 1.00 23.52 121 VAL H N 1
ATOM 1012 C CA . VAL A 1 121 ? 13.112 8.325 57.841 1.00 24.33 121 VAL H CA 1
ATOM 1013 C C . VAL A 1 121 ? 11.899 8.711 58.674 1.00 23.22 121 VAL H C 1
ATOM 1014 O O . VAL A 1 121 ? 11.994 9.093 59.845 1.00 23.88 121 VAL H O 1
ATOM 1018 N N . TYR A 1 122 ? 10.733 8.618 58.031 1.00 23.17 122 TYR H N 1
ATOM 1019 C CA . TYR A 1 122 ? 9.496 9.090 58.614 1.00 23.70 122 TYR H CA 1
ATOM 1020 C C . TYR A 1 122 ? 8.535 7.930 58.812 1.00 24.49 122 TYR H C 1
ATOM 1021 O O . TYR A 1 122 ? 8.325 7.129 57.900 1.00 23.91 122 TYR H O 1
ATOM 1030 N N . PRO A 1 123 ? 7.899 7.854 59.983 1.00 24.65 123 PRO H N 1
ATOM 1031 C CA . PRO A 1 123 ? 6.984 6.740 60.234 1.00 25.10 123 PRO H CA 1
ATOM 1032 C C . PRO A 1 123 ? 5.643 6.964 59.536 1.00 26.39 123 PRO H C 1
ATOM 1033 O O . PRO A 1 123 ? 5.161 8.103 59.484 1.00 27.61 123 PRO H O 1
ATOM 1037 N N . LEU A 1 124 ? 5.038 5.892 59.034 1.00 25.48 124 LEU H N 1
ATOM 1038 C CA . LEU A 1 124 ? 3.720 5.968 58.397 1.00 26.25 124 LEU H CA 1
ATOM 1039 C C . LEU A 1 124 ? 2.778 5.127 59.264 1.00 26.54 124 LEU H C 1
ATOM 1040 O O . LEU A 1 124 ? 2.839 3.904 59.265 1.00 25.01 124 LEU H O 1
ATOM 1045 N N . ALA A 1 125 ? 1.929 5.800 60.034 1.00 27.58 125 ALA H N 1
ATOM 1046 C CA . ALA A 1 125 ? 0.962 5.134 60.920 1.00 28.59 125 ALA H CA 1
ATOM 1047 C C . ALA A 1 125 ? -0.442 5.576 60.515 1.00 29.00 125 ALA H C 1
ATOM 1048 O O . ALA A 1 125 ? -0.626 6.708 60.092 1.00 28.54 125 ALA H O 1
ATOM 1050 N N . PRO A 1 126 ? -1.442 4.702 60.665 1.00 30.49 126 PRO H N 1
ATOM 1051 C CA . PRO A 1 126 ? -2.788 5.080 60.238 1.00 31.16 126 PRO H CA 1
ATOM 1052 C C . PRO A 1 126 ? -3.360 6.244 61.021 1.00 31.85 126 PRO H C 1
ATOM 1053 O O . PRO A 1 126 ? -3.051 6.394 62.203 1.00 32.03 126 PRO H O 1
ATOM 1057 N N . GLY A 1 127 ? -4.185 7.059 60.370 1.00 32.07 127 GLY H N 1
ATOM 1058 C CA . GLY A 1 127 ? -4.996 8.045 61.072 1.00 32.64 127 GLY H CA 1
ATOM 1059 C C . GLY A 1 127 ? -6.151 7.388 61.824 1.00 33.50 127 GLY H C 1
ATOM 1060 O O . GLY A 1 127 ? -6.240 6.152 61.920 1.00 33.92 127 GLY H O 1
ATOM 1061 N N . SER A 1 134 ? -8.874 -5.955 60.604 1.00 32.39 134 SER H N 1
ATOM 1062 C CA . SER A 1 134 ? -8.201 -7.142 61.127 1.00 31.98 134 SER H CA 1
ATOM 1063 C C . SER A 1 134 ? -6.718 -7.164 60.765 1.00 31.53 134 SER H C 1
ATOM 1064 O O . SER A 1 134 ? -5.895 -7.620 61.561 1.00 31.61 134 SER H O 1
ATOM 1067 N N . MET A 1 135 ? -6.372 -6.682 59.569 1.00 30.21 135 MET H N 1
ATOM 1068 C CA . MET A 1 135 ? -4.968 -6.495 59.213 1.00 28.74 135 MET H CA 1
ATOM 1069 C C . MET A 1 135 ? -4.685 -5.016 59.171 1.00 27.43 135 MET H C 1
ATOM 1070 O O . MET A 1 135 ? -5.451 -4.268 58.567 1.00 29.03 135 MET H O 1
ATOM 1075 N N A VAL A 1 136 ? -3.574 -4.598 59.770 0.50 26.04 136 VAL H N 1
ATOM 1076 N N B VAL A 1 136 ? -3.569 -4.611 59.768 0.50 26.10 136 VAL H N 1
ATOM 1077 C CA A VAL A 1 136 ? -3.170 -3.190 59.743 0.50 25.22 136 VAL H CA 1
ATOM 1078 C CA B VAL A 1 136 ? -3.129 -3.217 59.754 0.50 25.12 136 VAL H CA 1
ATOM 1079 C C A VAL A 1 136 ? -1.894 -3.020 58.908 0.50 24.61 136 VAL H C 1
ATOM 1080 C C B VAL A 1 136 ? -1.921 -3.082 58.829 0.50 24.49 136 VAL H C 1
ATOM 1081 O O A VAL A 1 136 ? -0.959 -3.799 59.027 0.50 24.63 136 VAL H O 1
ATOM 1082 O O B VAL A 1 136 ? -1.068 -3.955 58.794 0.50 23.83 136 VAL H O 1
ATOM 1089 N N . THR A 1 137 ? -1.875 -2.015 58.037 1.00 23.60 137 THR H N 1
ATOM 1090 C CA . THR A 1 137 ? -0.687 -1.717 57.236 1.00 23.92 137 THR H CA 1
ATOM 1091 C C . THR A 1 137 ? 0.038 -0.489 57.781 1.00 23.43 137 THR H C 1
ATOM 1092 O O . THR A 1 137 ? -0.590 0.564 57.978 1.00 22.48 137 THR H O 1
ATOM 1096 N N . LEU A 1 138 ? 1.348 -0.644 57.993 1.00 22.66 138 LEU H N 1
ATOM 1097 C CA . LEU A 1 138 ? 2.227 0.412 58.467 1.00 23.40 138 LEU H CA 1
ATOM 1098 C C . LEU A 1 138 ? 3.281 0.663 57.408 1.00 23.08 138 LEU H C 1
ATOM 1099 O O . LEU A 1 138 ? 3.450 -0.120 56.474 1.00 24.31 138 LEU H O 1
ATOM 1104 N N . GLY A 1 139 ? 4.006 1.766 57.521 1.00 23.93 139 GLY H N 1
ATOM 1105 C CA . GLY A 1 139 ? 5.153 1.918 56.652 1.00 23.58 139 GLY H CA 1
ATOM 1106 C C . GLY A 1 139 ? 6.231 2.850 57.155 1.00 23.45 139 GLY H C 1
ATOM 1107 O O . GLY A 1 139 ? 6.163 3.405 58.262 1.00 23.78 139 GLY H O 1
ATOM 1108 N N A CYS A 1 140 ? 7.266 2.977 56.333 0.33 22.81 140 CYS H N 1
ATOM 1109 N N B CYS A 1 140 ? 7.293 2.976 56.373 0.33 23.38 140 CYS H N 1
ATOM 1110 N N C CYS A 1 140 ? 7.163 3.083 56.234 0.33 23.64 140 CYS H N 1
ATOM 1111 C CA A CYS A 1 140 ? 8.300 3.982 56.544 0.33 22.70 140 CYS H CA 1
ATOM 1112 C CA B CYS A 1 140 ? 8.234 4.065 56.609 0.33 23.55 140 CYS H CA 1
ATOM 1113 C CA C CYS A 1 140 ? 8.400 3.823 56.447 0.33 23.54 140 CYS H CA 1
ATOM 1114 C C A CYS A 1 140 ? 8.599 4.669 55.220 0.33 22.77 140 CYS H C 1
ATOM 1115 C C B CYS A 1 140 ? 8.640 4.669 55.272 0.33 23.28 140 CYS H C 1
ATOM 1116 C C C CYS A 1 140 ? 8.635 4.662 55.179 0.33 23.29 140 CYS H C 1
ATOM 1117 O O A CYS A 1 140 ? 8.763 4.008 54.187 0.33 23.15 140 CYS H O 1
ATOM 1118 O O B CYS A 1 140 ? 8.903 3.961 54.293 0.33 23.43 140 CYS H O 1
ATOM 1119 O O C CYS A 1 140 ? 8.775 4.080 54.096 0.33 23.78 140 CYS H O 1
ATOM 1126 N N . LEU A 1 141 ? 8.652 5.992 55.286 1.00 22.91 141 LEU H N 1
ATOM 1127 C CA . LEU A 1 141 ? 8.987 6.849 54.163 1.00 22.74 141 LEU H CA 1
ATOM 1128 C C . LEU A 1 141 ? 10.459 7.216 54.346 1.00 22.58 141 LEU H C 1
ATOM 1129 O O . LEU A 1 141 ? 10.833 7.793 55.340 1.00 24.30 141 LEU H O 1
ATOM 1134 N N . VAL A 1 142 ? 11.255 6.859 53.347 1.00 23.45 142 VAL H N 1
ATOM 1135 C CA . VAL A 1 142 ? 12.708 7.046 53.345 1.00 23.11 142 VAL H CA 1
ATOM 1136 C C . VAL A 1 142 ? 12.975 8.141 52.305 1.00 23.26 142 VAL H C 1
ATOM 1137 O O . VAL A 1 142 ? 13.080 7.875 51.096 1.00 24.51 142 VAL H O 1
ATOM 1141 N N . LYS A 1 143 ? 13.043 9.388 52.769 1.00 23.92 143 LYS H N 1
ATOM 1142 C CA . LYS A 1 143 ? 12.969 10.558 51.891 1.00 23.99 143 LYS H CA 1
ATOM 1143 C C . LYS A 1 143 ? 14.275 11.299 51.704 1.00 23.72 143 LYS H C 1
ATOM 1144 O O . LYS A 1 143 ? 14.944 11.610 52.676 1.00 22.95 143 LYS H O 1
ATOM 1150 N N . GLY A 1 144 ? 14.591 11.674 50.469 1.00 22.67 144 GLY H N 1
ATOM 1151 C CA . GLY A 1 144 ? 15.653 12.607 50.149 1.00 23.50 144 GLY H CA 1
ATOM 1152 C C . GLY A 1 144 ? 17.061 12.142 50.440 1.00 23.05 144 GLY H C 1
ATOM 1153 O O . GLY A 1 144 ? 17.755 12.732 51.261 1.00 24.27 144 GLY H O 1
ATOM 1154 N N . TYR A 1 145 ? 17.454 11.030 49.819 1.00 23.12 145 TYR H N 1
ATOM 1155 C CA . TYR A 1 145 ? 18.818 10.540 49.991 1.00 21.65 145 TYR H CA 1
ATOM 1156 C C . TYR A 1 145 ? 19.573 10.468 48.670 1.00 22.59 145 TYR H C 1
ATOM 1157 O O . TYR A 1 145 ? 18.974 10.433 47.603 1.00 22.47 145 TYR H O 1
ATOM 1166 N N . PHE A 1 146 ? 20.903 10.465 48.744 1.00 22.90 146 PHE H N 1
ATOM 1167 C CA . PHE A 1 146 ? 21.737 10.290 47.566 1.00 22.60 146 PHE H CA 1
ATOM 1168 C C . PHE A 1 146 ? 23.107 9.819 48.006 1.00 22.80 146 PHE H C 1
ATOM 1169 O O . PHE A 1 146 ? 23.578 10.282 49.030 1.00 24.00 146 PHE H O 1
ATOM 1177 N N . PRO A 1 147 ? 23.706 8.870 47.268 1.00 23.83 147 PRO H N 1
ATOM 1178 C CA . PRO A 1 147 ? 23.216 8.104 46.146 1.00 24.16 147 PRO H CA 1
ATOM 1179 C C . PRO A 1 147 ? 22.429 6.885 46.605 1.00 25.00 147 PRO H C 1
ATOM 1180 O O . PRO A 1 147 ? 22.217 6.714 47.796 1.00 24.56 147 PRO H O 1
ATOM 1184 N N . GLU A 1 148 ? 22.030 6.042 45.670 1.00 25.05 148 GLU H N 1
ATOM 1185 C CA . GLU A 1 148 ? 21.518 4.715 46.006 1.00 26.58 148 GLU H CA 1
ATOM 1186 C C . GLU A 1 148 ? 22.661 3.837 46.511 1.00 26.74 148 GLU H C 1
ATOM 1187 O O . GLU A 1 148 ? 23.838 4.112 46.252 1.00 25.86 148 GLU H O 1
ATOM 1193 N N . PRO A 1 149 ? 22.328 2.749 47.229 1.00 26.65 149 PRO H N 1
ATOM 1194 C CA . PRO A 1 149 ? 21.013 2.334 47.681 1.00 27.33 149 PRO H CA 1
ATOM 1195 C C . PRO A 1 149 ? 20.788 2.626 49.164 1.00 27.86 149 PRO H C 1
ATOM 1196 O O . PRO A 1 149 ? 21.700 3.060 49.867 1.00 27.34 149 PRO H O 1
ATOM 1200 N N . VAL A 1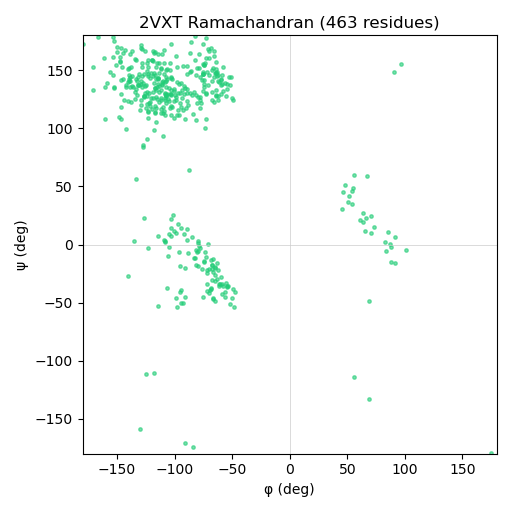 150 ? 19.547 2.402 49.595 1.00 28.73 150 VAL H N 1
ATOM 1201 C CA . VAL A 1 150 ? 19.217 2.218 51.006 1.00 28.26 150 VAL H CA 1
ATOM 1202 C C . VAL A 1 150 ? 18.747 0.784 51.169 1.00 28.64 150 VAL H C 1
ATOM 1203 O O . VAL A 1 150 ? 18.305 0.180 50.191 1.00 28.28 150 VAL H O 1
ATOM 1207 N N . THR A 1 151 ? 18.859 0.245 52.380 1.00 28.72 151 THR H N 1
ATOM 1208 C CA . THR A 1 151 ? 18.342 -1.078 52.743 1.00 28.40 151 THR H CA 1
ATOM 1209 C C . THR A 1 151 ? 17.266 -0.856 53.803 1.00 28.08 151 THR H C 1
ATOM 1210 O O . THR A 1 151 ? 17.503 -0.108 54.738 1.00 28.70 151 THR H O 1
ATOM 1214 N N . VAL A 1 152 ? 16.100 -1.485 53.685 1.00 26.29 152 VAL H N 1
ATOM 1215 C CA . VAL A 1 152 ? 15.074 -1.375 54.723 1.00 26.00 152 VAL H CA 1
ATOM 1216 C C . VAL A 1 152 ? 14.682 -2.757 55.226 1.00 25.93 152 VAL H C 1
ATOM 1217 O O . VAL A 1 152 ? 14.440 -3.657 54.424 1.00 26.36 152 VAL H O 1
ATOM 1221 N N . THR A 1 153 ? 14.649 -2.919 56.544 1.00 25.65 153 THR H N 1
ATOM 1222 C CA . THR A 1 153 ? 14.106 -4.119 57.157 1.00 25.51 153 THR H CA 1
ATOM 1223 C C . THR A 1 153 ? 13.105 -3.712 58.227 1.00 24.79 153 THR H C 1
ATOM 1224 O O . THR A 1 153 ? 12.996 -2.518 58.587 1.00 25.29 153 THR H O 1
ATOM 1228 N N . TRP A 1 154 ? 12.364 -4.696 58.726 1.00 23.65 154 TRP H N 1
ATOM 1229 C CA . TRP A 1 154 ? 11.352 -4.476 59.744 1.00 23.90 154 TRP H CA 1
ATOM 1230 C C . TRP A 1 154 ? 11.610 -5.420 60.898 1.00 23.59 154 TRP H C 1
ATOM 1231 O O . TRP A 1 154 ? 11.764 -6.621 60.665 1.00 23.34 154 TRP H O 1
ATOM 1242 N N . ASN A 1 155 ? 11.682 -4.868 62.111 1.00 22.08 155 ASN H N 1
ATOM 1243 C CA . ASN A 1 155 ? 12.060 -5.635 63.310 1.00 24.03 155 ASN H CA 1
ATOM 1244 C C . ASN A 1 155 ? 13.299 -6.461 63.034 1.00 23.73 155 ASN H C 1
ATOM 1245 O O . ASN A 1 155 ? 13.331 -7.662 63.282 1.00 25.03 155 ASN H O 1
ATOM 1250 N N . SER A 1 156 ? 14.324 -5.787 62.511 1.00 25.02 156 SER H N 1
ATOM 1251 C CA . SER A 1 156 ? 15.607 -6.389 62.193 1.00 25.76 156 SER H CA 1
ATOM 1252 C C . SER A 1 156 ? 15.465 -7.660 61.342 1.00 26.34 156 SER H C 1
ATOM 1253 O O . SER A 1 156 ? 16.196 -8.622 61.530 1.00 28.19 156 SER H O 1
ATOM 1256 N N . GLY A 1 157 ? 14.498 -7.667 60.428 1.00 26.61 157 GLY H N 1
ATOM 1257 C CA . GLY A 1 157 ? 14.262 -8.802 59.549 1.00 26.31 157 GLY H CA 1
ATOM 1258 C C . GLY A 1 157 ? 13.324 -9.878 60.078 1.00 27.05 157 GLY H C 1
ATOM 1259 O O . GLY A 1 157 ? 13.056 -10.834 59.363 1.00 28.04 157 GLY H O 1
ATOM 1260 N N . SER A 1 158 ? 12.822 -9.741 61.304 1.00 26.50 158 SER H N 1
ATOM 1261 C CA . SER A 1 158 ? 11.870 -10.702 61.868 1.00 27.03 158 SER H CA 1
ATOM 1262 C C . SER A 1 158 ? 10.518 -10.746 61.143 1.00 27.15 158 SER H C 1
ATOM 1263 O O . SER A 1 158 ? 9.792 -11.743 61.199 1.00 26.81 158 SER H O 1
ATOM 1266 N N . LEU A 1 159 ? 10.163 -9.638 60.509 1.00 27.03 159 LEU H N 1
ATOM 1267 C CA . LEU A 1 159 ? 8.939 -9.544 59.728 1.00 27.67 159 LEU H CA 1
ATOM 1268 C C . LEU A 1 159 ? 9.331 -9.531 58.263 1.00 27.51 159 LEU H C 1
ATOM 1269 O O . LEU A 1 159 ? 10.083 -8.658 57.832 1.00 28.29 159 LEU H O 1
ATOM 1274 N N . SER A 1 160 ? 8.831 -10.495 57.493 1.00 27.45 160 SER H N 1
ATOM 1275 C CA . SER A 1 160 ? 8.992 -10.442 56.044 1.00 27.33 160 SER H CA 1
ATOM 1276 C C . SER A 1 160 ? 7.792 -10.880 55.231 1.00 26.95 160 SER H C 1
ATOM 1277 O O . SER A 1 160 ? 7.633 -10.355 54.143 1.00 27.42 160 SER H O 1
ATOM 1280 N N . SER A 1 161 ? 6.914 -11.747 55.725 1.00 25.49 161 SER H N 1
ATOM 1281 C CA . SER A 1 161 ? 5.869 -12.267 54.822 1.00 26.29 161 SER H CA 1
ATOM 1282 C C . SER A 1 161 ? 4.945 -11.122 54.376 1.00 25.74 161 SER H C 1
ATOM 1283 O O . SER A 1 161 ? 4.400 -11.132 53.261 1.00 27.85 161 SER H O 1
ATOM 1286 N N . GLY A 1 162 ? 4.762 -10.141 55.247 1.00 24.71 162 GLY H N 1
ATOM 1287 C CA . GLY A 1 162 ? 3.885 -9.019 54.942 1.00 24.15 162 GLY H CA 1
ATOM 1288 C C . GLY A 1 162 ? 4.570 -7.770 54.425 1.00 23.65 162 GLY H C 1
ATOM 1289 O O . GLY A 1 162 ? 3.996 -6.694 54.490 1.00 22.67 162 GLY H O 1
ATOM 1290 N N . VAL A 1 163 ? 5.806 -7.881 53.950 1.00 23.50 163 VAL H N 1
ATOM 1291 C CA . VAL A 1 163 ? 6.615 -6.695 53.663 1.00 24.36 163 VAL H CA 1
ATOM 1292 C C . VAL A 1 163 ? 6.804 -6.504 52.173 1.00 24.37 163 VAL H C 1
ATOM 1293 O O . VAL A 1 163 ? 7.038 -7.466 51.470 1.00 24.87 163 VAL H O 1
ATOM 1297 N N . HIS A 1 164 ? 6.765 -5.266 51.709 1.00 25.39 164 HIS H N 1
ATOM 1298 C CA . HIS A 1 164 ? 7.461 -4.951 50.471 1.00 26.01 164 HIS H CA 1
ATOM 1299 C C . HIS A 1 164 ? 7.928 -3.515 50.445 1.00 24.76 164 HIS H C 1
ATOM 1300 O O . HIS A 1 164 ? 7.403 -2.618 51.125 1.00 26.55 164 HIS H O 1
ATOM 1307 N N . THR A 1 165 ? 8.976 -3.328 49.661 1.00 25.50 165 THR H N 1
ATOM 1308 C CA . THR A 1 165 ? 9.646 -2.065 49.567 1.00 25.80 165 THR H CA 1
ATOM 1309 C C . THR A 1 165 ? 9.633 -1.624 48.119 1.00 25.56 165 THR H C 1
ATOM 1310 O O . THR A 1 165 ? 9.927 -2.390 47.217 1.00 27.82 165 THR H O 1
ATOM 1314 N N . PHE A 1 166 ? 9.218 -0.389 47.913 1.00 25.14 166 PHE H N 1
ATOM 1315 C CA . PHE A 1 166 ? 8.971 0.118 46.580 1.00 24.87 166 PHE H CA 1
ATOM 1316 C C . PHE A 1 166 ? 10.271 0.652 46.002 1.00 24.68 166 PHE H C 1
ATOM 1317 O O . PHE A 1 166 ? 11.137 1.105 46.737 1.00 24.51 166 PHE H O 1
ATOM 1325 N N . PRO A 1 167 ? 10.417 0.555 44.681 1.00 25.64 167 PRO H N 1
ATOM 1326 C CA . PRO A 1 167 ? 11.614 1.087 44.056 1.00 25.78 167 PRO H CA 1
ATOM 1327 C C . PRO A 1 167 ? 11.784 2.575 44.328 1.00 26.28 167 PRO H C 1
ATOM 1328 O O . PRO A 1 167 ? 10.798 3.315 44.385 1.00 26.33 167 PRO H O 1
ATOM 1332 N N . ALA A 1 168 ? 13.034 2.999 44.459 1.00 26.06 168 ALA H N 1
ATOM 1333 C CA . ALA A 1 168 ? 13.356 4.425 44.644 1.00 26.62 168 ALA H CA 1
ATOM 1334 C C . ALA A 1 168 ? 12.976 5.197 43.385 1.00 27.19 168 ALA H C 1
ATOM 1335 O O . ALA A 1 168 ? 13.038 4.657 42.273 1.00 28.51 168 ALA H O 1
ATOM 1337 N N . VAL A 1 169 ? 12.499 6.422 43.587 1.00 28.06 169 VAL H N 1
ATOM 1338 C CA . VAL A 1 169 ? 12.269 7.389 42.500 1.00 29.52 169 VAL H CA 1
ATOM 1339 C C . VAL A 1 169 ? 12.943 8.726 42.808 1.00 30.37 169 VAL H C 1
ATOM 1340 O O . VAL A 1 169 ? 13.167 9.074 43.951 1.00 28.95 169 VAL H O 1
ATOM 1344 N N . LEU A 1 170 ? 13.236 9.486 41.768 1.00 32.75 170 LEU H N 1
ATOM 1345 C CA . LEU A 1 170 ? 13.784 10.849 41.911 1.00 34.38 170 LEU H CA 1
ATOM 1346 C C . LEU A 1 170 ? 12.672 11.884 42.119 1.00 36.14 170 LEU H C 1
ATOM 1347 O O . LEU A 1 170 ? 11.898 12.174 41.203 1.00 35.69 170 LEU H O 1
ATOM 1352 N N . GLN A 1 171 ? 12.620 12.470 43.311 1.00 37.25 171 GLN H N 1
ATOM 1353 C CA . GLN A 1 171 ? 11.577 13.440 43.652 1.00 37.75 171 GLN H CA 1
ATOM 1354 C C . GLN A 1 171 ? 12.042 14.865 43.318 1.00 38.17 171 GLN H C 1
ATOM 1355 O O . GLN A 1 171 ? 11.312 15.653 42.713 1.00 40.52 171 GLN H O 1
ATOM 1361 N N . SER A 1 172 ? 13.271 15.185 43.683 1.00 38.03 172 SER H N 1
ATOM 1362 C CA . SER A 1 172 ? 13.874 16.459 43.287 1.00 36.06 172 SER H CA 1
ATOM 1363 C C . SER A 1 172 ? 15.167 16.034 42.588 1.00 34.97 172 SER H C 1
ATOM 1364 O O . SER A 1 172 ? 15.066 15.359 41.550 1.00 34.51 172 SER H O 1
ATOM 1367 N N . ASP A 1 173 ? 16.324 16.331 43.195 1.00 32.06 173 ASP H N 1
ATOM 1368 C CA . ASP A 1 173 ? 17.659 15.767 42.868 1.00 31.04 173 ASP H CA 1
ATOM 1369 C C . ASP A 1 173 ? 18.107 14.640 43.840 1.00 29.35 173 ASP H C 1
ATOM 1370 O O . ASP A 1 173 ? 19.290 14.174 43.865 1.00 26.24 173 ASP H O 1
ATOM 1375 N N . LEU A 1 174 ? 17.139 14.200 44.641 1.00 27.10 174 LEU H N 1
ATOM 1376 C CA . LEU A 1 174 ? 17.345 13.144 45.626 1.00 25.96 174 LEU H CA 1
ATOM 1377 C C . LEU A 1 174 ? 16.348 12.008 45.369 1.00 25.12 174 LEU H C 1
ATOM 1378 O O . LEU A 1 174 ? 15.313 12.196 44.705 1.00 23.39 174 LEU H O 1
ATOM 1383 N N . TYR A 1 175 ? 16.692 10.823 45.875 1.00 24.97 175 TYR H N 1
ATOM 1384 C CA . TYR A 1 175 ? 15.838 9.648 45.794 1.00 25.16 175 TYR H CA 1
ATOM 1385 C C . TYR A 1 175 ? 14.899 9.576 46.992 1.00 24.39 175 TYR H C 1
ATOM 1386 O O . TYR A 1 175 ? 15.196 10.049 48.102 1.00 24.04 175 TYR H O 1
ATOM 1395 N N . THR A 1 176 ? 13.763 8.923 46.764 1.00 24.21 176 THR H N 1
ATOM 1396 C CA . THR A 1 176 ? 12.764 8.634 47.795 1.00 24.04 176 THR H CA 1
ATOM 1397 C C . THR A 1 176 ? 12.174 7.260 47.577 1.00 23.72 176 THR H C 1
ATOM 1398 O O . THR A 1 176 ? 11.926 6.917 46.457 1.00 24.28 176 THR H O 1
ATOM 1402 N N . LEU A 1 177 ? 12.002 6.500 48.655 1.00 24.01 177 LEU H N 1
ATOM 1403 C CA . LEU A 1 177 ? 11.175 5.304 48.583 1.00 24.99 177 LEU H CA 1
ATOM 1404 C C . LEU A 1 177 ? 10.423 5.110 49.878 1.00 24.31 177 LEU H C 1
ATOM 1405 O O . LEU A 1 177 ? 10.646 5.798 50.854 1.00 23.99 177 LEU H O 1
ATOM 1410 N N A SER A 1 178 ? 9.591 4.085 49.874 0.50 24.19 178 SER H N 1
ATOM 1411 N N B SER A 1 178 ? 9.432 4.225 49.858 0.50 24.31 178 SER H N 1
ATOM 1412 C CA A SER A 1 178 ? 8.760 3.769 51.003 0.50 24.08 178 SER H CA 1
ATOM 1413 C CA B SER A 1 178 ? 8.732 3.826 51.077 0.50 24.02 178 SER H CA 1
ATOM 1414 C C A SER A 1 178 ? 8.732 2.263 51.125 0.50 23.98 178 SER H C 1
ATOM 1415 C C B SER A 1 178 ? 8.728 2.306 51.140 0.50 23.94 178 SER H C 1
ATOM 1416 O O A SER A 1 178 ? 8.941 1.553 50.141 0.50 23.61 178 SER H O 1
ATOM 1417 O O B SER A 1 178 ? 8.942 1.633 50.134 0.50 23.43 178 SER H O 1
ATOM 1422 N N . SER A 1 179 ? 8.520 1.793 52.347 1.00 24.28 179 SER H N 1
ATOM 1423 C CA . SER A 1 179 ? 8.361 0.380 52.597 1.00 23.25 179 SER H CA 1
ATOM 1424 C C . SER A 1 179 ? 7.078 0.186 53.380 1.00 23.24 179 SER H C 1
ATOM 1425 O O . SER A 1 179 ? 6.710 0.968 54.238 1.00 24.24 179 SER H O 1
ATOM 1428 N N . SER A 1 180 ? 6.433 -0.924 53.085 1.00 23.86 180 SER H N 1
ATOM 1429 C CA . SER A 1 180 ? 5.135 -1.291 53.600 1.00 24.00 180 SER H CA 1
ATOM 1430 C C . SER A 1 180 ? 5.238 -2.594 54.420 1.00 23.07 180 SER H C 1
ATOM 1431 O O . SER A 1 180 ? 5.926 -3.515 53.986 1.00 23.36 180 SER H O 1
ATOM 1434 N N . VAL A 1 181 ? 4.545 -2.695 55.558 1.00 23.28 181 VAL H N 1
ATOM 1435 C CA . VAL A 1 181 ? 4.430 -3.955 56.286 1.00 24.43 181 VAL H CA 1
ATOM 1436 C C . VAL A 1 181 ? 3.005 -4.125 56.789 1.00 24.59 181 VAL H C 1
ATOM 1437 O O . VAL A 1 181 ? 2.397 -3.158 57.271 1.00 24.49 181 VAL H O 1
ATOM 1441 N N . THR A 1 182 ? 2.453 -5.324 56.621 1.00 24.92 182 THR H N 1
ATOM 1442 C CA . THR A 1 182 ? 1.102 -5.628 57.073 1.00 25.58 182 THR H CA 1
ATOM 1443 C C . THR A 1 182 ? 1.112 -6.734 58.100 1.00 26.41 182 THR H C 1
ATOM 1444 O O . THR A 1 182 ? 1.665 -7.807 57.847 1.00 27.49 182 THR H O 1
ATOM 1448 N N . VAL A 1 183 ? 0.504 -6.448 59.255 1.00 26.10 183 VAL H N 1
ATOM 1449 C CA . VAL A 1 183 ? 0.482 -7.342 60.399 1.00 26.17 183 VAL H CA 1
ATOM 1450 C C . VAL A 1 183 ? -0.948 -7.402 60.933 1.00 25.52 183 VAL H C 1
ATOM 1451 O O . VAL A 1 183 ? -1.751 -6.503 60.680 1.00 24.73 183 VAL H O 1
ATOM 1455 N N . PRO A 1 184 ? -1.284 -8.464 61.674 1.00 24.80 184 PRO H N 1
ATOM 1456 C CA . PRO A 1 184 ? -2.608 -8.523 62.311 1.00 24.12 184 PRO H CA 1
ATOM 1457 C C . PRO A 1 184 ? -2.830 -7.409 63.339 1.00 23.15 184 PRO H C 1
ATOM 1458 O O . PRO A 1 184 ? -1.893 -6.998 64.022 1.00 22.93 184 PRO H O 1
ATOM 1462 N N . SER A 1 185 ? -4.076 -6.959 63.491 1.00 23.60 185 SER H N 1
ATOM 1463 C CA . SER A 1 185 ? -4.354 -5.880 64.431 1.00 23.59 185 SER H CA 1
ATOM 1464 C C . SER A 1 185 ? -4.117 -6.300 65.879 1.00 23.56 185 SER H C 1
ATOM 1465 O O . SER A 1 185 ? -3.874 -5.461 66.759 1.00 23.49 185 SER H O 1
ATOM 1468 N N . SER A 1 186 ? -4.181 -7.606 66.127 1.00 23.07 186 SER H N 1
ATOM 1469 C CA . SER A 1 186 ? -3.896 -8.126 67.467 1.00 23.30 186 SER H CA 1
ATOM 1470 C C . SER A 1 186 ? -2.418 -8.029 67.808 1.00 23.76 186 SER H C 1
ATOM 1471 O O . SER A 1 186 ? -2.054 -8.093 68.982 1.00 22.94 186 SER H O 1
ATOM 1474 N N A THR A 1 187 ? -1.557 -7.898 66.796 0.50 24.68 187 THR H N 1
ATOM 1475 N N B THR A 1 187 ? -1.609 -7.850 66.764 0.50 24.31 187 THR H N 1
ATOM 1476 C CA A THR A 1 187 ? -0.112 -7.829 67.020 0.50 25.51 187 THR H CA 1
ATOM 1477 C CA B THR A 1 187 ? -0.156 -7.872 66.815 0.50 24.82 187 THR H CA 1
ATOM 1478 C C A THR A 1 187 ? 0.394 -6.412 67.228 0.50 25.90 187 THR H C 1
ATOM 1479 C C B THR A 1 187 ? 0.464 -6.487 67.050 0.50 25.47 187 THR H C 1
ATOM 1480 O O A THR A 1 187 ? 1.299 -6.209 68.030 0.50 27.03 187 THR H O 1
ATOM 1481 O O B THR A 1 187 ? 1.500 -6.381 67.697 0.50 26.07 187 THR H O 1
ATOM 1488 N N . TRP A 1 188 ? -0.148 -5.442 66.490 1.00 25.85 188 TRP H N 1
ATOM 1489 C CA . TRP A 1 188 ? 0.272 -4.038 66.666 1.00 26.01 188 TRP H CA 1
ATOM 1490 C C . TRP A 1 188 ? -0.947 -3.188 66.973 1.00 27.86 188 TRP H C 1
ATOM 1491 O O . TRP A 1 188 ? -1.956 -3.321 66.273 1.00 27.58 188 TRP H O 1
ATOM 1502 N N . PRO A 1 189 ? -0.843 -2.254 67.943 1.00 29.08 189 PRO H N 1
ATOM 1503 C CA . PRO A 1 189 ? 0.350 -1.777 68.652 1.00 29.94 189 PRO H CA 1
ATOM 1504 C C . PRO A 1 189 ? 0.722 -2.548 69.914 1.00 30.51 189 PRO H C 1
ATOM 1505 O O . PRO A 1 189 ? 1.568 -2.074 70.677 1.00 31.67 189 PRO H O 1
ATOM 1509 N N . SER A 1 190 ? 0.122 -3.725 70.111 1.00 30.95 190 SER H N 1
ATOM 1510 C CA . SER A 1 190 ? 0.474 -4.653 71.196 1.00 31.66 190 SER H CA 1
ATOM 1511 C C . SER A 1 190 ? 1.980 -4.915 71.316 1.00 31.93 190 SER H C 1
ATOM 1512 O O . SER A 1 190 ? 2.558 -4.799 72.408 1.00 32.61 190 SER H O 1
ATOM 1515 N N . GLU A 1 191 ? 2.591 -5.316 70.206 1.00 32.01 191 GLU H N 1
ATOM 1516 C CA . GLU A 1 191 ? 4.031 -5.532 70.117 1.00 31.73 191 GLU H CA 1
ATOM 1517 C C . GLU A 1 191 ? 4.583 -4.439 69.201 1.00 30.91 191 GLU H C 1
ATOM 1518 O O . GLU A 1 191 ? 3.870 -3.953 68.314 1.00 30.56 191 GLU H O 1
ATOM 1524 N N . THR A 1 192 ? 5.838 -4.045 69.400 1.00 29.93 192 THR H N 1
ATOM 1525 C CA . THR A 1 192 ? 6.425 -2.955 68.615 1.00 29.40 192 THR H CA 1
ATOM 1526 C C . THR A 1 192 ? 6.784 -3.397 67.199 1.00 28.45 192 THR H C 1
ATOM 1527 O O . THR A 1 192 ? 7.184 -4.543 66.956 1.00 27.61 192 THR H O 1
ATOM 1531 N N . VAL A 1 193 ? 6.687 -2.440 66.286 1.00 27.28 193 VAL H N 1
ATOM 1532 C CA . VAL A 1 193 ? 7.090 -2.622 64.902 1.00 26.76 193 VAL H CA 1
ATOM 1533 C C . VAL A 1 193 ? 7.999 -1.458 64.571 1.00 25.80 193 VAL H C 1
ATOM 1534 O O . VAL A 1 193 ? 7.606 -0.305 64.762 1.00 26.29 193 VAL H O 1
ATOM 1538 N N . THR A 1 194 ? 9.213 -1.763 64.114 1.00 25.43 194 THR H N 1
ATOM 1539 C CA . THR A 1 194 ? 10.240 -0.765 63.840 1.00 25.24 194 THR H CA 1
ATOM 1540 C C . THR A 1 194 ? 10.812 -0.987 62.449 1.00 25.16 194 THR H C 1
ATOM 1541 O O . THR A 1 194 ? 11.054 -2.135 62.060 1.00 22.98 194 THR H O 1
ATOM 1545 N N A CYS A 1 195 ? 10.979 0.079 61.670 0.50 23.95 195 CYS H N 1
ATOM 1546 N N B CYS A 1 195 ? 11.079 0.116 61.751 0.50 25.90 195 CYS H N 1
ATOM 1547 C CA A CYS A 1 195 ? 11.755 -0.048 60.442 0.50 24.18 195 CYS H CA 1
ATOM 1548 C CA B CYS A 1 195 ? 11.715 0.132 60.433 0.50 25.84 195 CYS H CA 1
ATOM 1549 C C A CYS A 1 195 ? 13.200 0.297 60.733 0.50 24.63 195 CYS H C 1
ATOM 1550 C C B CYS A 1 195 ? 13.207 0.452 60.571 0.50 25.66 195 CYS H C 1
ATOM 1551 O O A CYS A 1 195 ? 13.513 1.131 61.589 0.50 24.63 195 CYS H O 1
ATOM 1552 O O B CYS A 1 195 ? 13.568 1.480 61.154 0.50 25.51 195 CYS H O 1
ATOM 1557 N N . ASN A 1 196 ? 14.075 -0.418 60.045 1.00 24.87 196 ASN H N 1
ATOM 1558 C CA . ASN A 1 196 ? 15.515 -0.223 60.138 1.00 24.98 196 ASN H CA 1
ATOM 1559 C C . ASN A 1 196 ? 16.027 0.182 58.764 1.00 24.95 196 ASN H C 1
ATOM 1560 O O . ASN A 1 196 ? 15.912 -0.572 57.796 1.00 26.78 196 ASN H O 1
ATOM 1565 N N . VAL A 1 197 ? 16.624 1.365 58.670 1.00 25.19 197 VAL H N 1
ATOM 1566 C CA . VAL A 1 197 ? 17.085 1.894 57.384 1.00 25.22 197 VAL H CA 1
ATOM 1567 C C . VAL A 1 197 ? 18.590 2.154 57.379 1.00 25.71 197 VAL H C 1
ATOM 1568 O O . VAL A 1 197 ? 19.094 2.867 58.228 1.00 27.02 197 VAL H O 1
ATOM 1572 N N . ALA A 1 198 ? 19.300 1.582 56.411 1.00 25.63 198 ALA H N 1
ATOM 1573 C CA . ALA A 1 198 ? 20.724 1.815 56.252 1.00 25.82 198 ALA H CA 1
ATOM 1574 C C . ALA A 1 198 ? 20.998 2.503 54.907 1.00 25.91 198 ALA H C 1
ATOM 1575 O O . ALA A 1 198 ? 20.460 2.123 53.886 1.00 27.89 198 ALA H O 1
ATOM 1577 N N . HIS A 1 199 ? 21.836 3.532 54.953 1.00 26.44 199 HIS H N 1
ATOM 1578 C CA . HIS A 1 199 ? 22.347 4.226 53.790 1.00 26.08 199 HIS H CA 1
ATOM 1579 C C . HIS A 1 199 ? 23.869 4.187 53.865 1.00 27.37 199 HIS H C 1
ATOM 1580 O O . HIS A 1 199 ? 24.489 5.055 54.478 1.00 27.25 199 HIS H O 1
ATOM 1587 N N . PRO A 1 200 ? 24.482 3.152 53.277 1.00 27.52 200 PRO H N 1
ATOM 1588 C CA . PRO A 1 200 ? 25.922 3.003 53.488 1.00 27.73 200 PRO H CA 1
ATOM 1589 C C . PRO A 1 200 ? 26.764 4.170 52.991 1.00 27.69 200 PRO H C 1
ATOM 1590 O O . PRO A 1 200 ? 27.784 4.470 53.603 1.00 27.30 200 PRO H O 1
ATOM 1594 N N . ALA A 1 201 ? 26.365 4.827 51.903 1.00 27.21 201 ALA H N 1
ATOM 1595 C CA . ALA A 1 201 ? 27.162 5.957 51.401 1.00 27.56 201 ALA H CA 1
ATOM 1596 C C . ALA A 1 201 ? 27.403 7.016 52.472 1.00 27.58 201 ALA H C 1
ATOM 1597 O O . ALA A 1 201 ? 28.493 7.597 52.516 1.00 27.91 201 ALA H O 1
ATOM 1599 N N . SER A 1 202 ? 26.423 7.245 53.343 1.00 28.10 202 SER H N 1
ATOM 1600 C CA . SER A 1 202 ? 26.529 8.255 54.398 1.00 29.30 202 SER H CA 1
ATOM 1601 C C . SER A 1 202 ? 26.773 7.661 55.786 1.00 29.96 202 SER H C 1
ATOM 1602 O O . SER A 1 202 ? 26.757 8.393 56.776 1.00 31.22 202 SER H O 1
ATOM 1605 N N . SER A 1 203 ? 27.036 6.361 55.867 1.00 30.42 203 SER H N 1
ATOM 1606 C CA . SER A 1 203 ? 27.194 5.683 57.169 1.00 30.39 203 SER H CA 1
ATOM 1607 C C . SER A 1 203 ? 25.999 5.888 58.108 1.00 30.87 203 SER H C 1
ATOM 1608 O O . SER A 1 203 ? 26.173 5.960 59.329 1.00 32.10 203 SER H O 1
ATOM 1611 N N . THR A 1 204 ? 24.796 5.961 57.534 1.00 31.19 204 THR H N 1
ATOM 1612 C CA . THR A 1 204 ? 23.547 6.177 58.268 1.00 31.14 204 THR H CA 1
ATOM 1613 C C . THR A 1 204 ? 22.902 4.818 58.588 1.00 31.53 204 THR H C 1
ATOM 1614 O O . THR A 1 204 ? 22.794 3.942 57.721 1.00 29.35 204 THR H O 1
ATOM 1618 N N . LYS A 1 205 ? 22.485 4.643 59.838 1.00 31.15 205 LYS H N 1
ATOM 1619 C CA . LYS A 1 205 ? 21.583 3.562 60.218 1.00 31.31 205 LYS H CA 1
ATOM 1620 C C . LYS A 1 205 ? 20.580 4.148 61.177 1.00 30.78 205 LYS H C 1
ATOM 1621 O O . LYS A 1 205 ? 20.988 4.683 62.215 1.00 30.43 205 LYS H O 1
ATOM 1627 N N . VAL A 1 206 ? 19.295 4.044 60.846 1.00 31.03 206 VAL H N 1
ATOM 1628 C CA . VAL A 1 206 ? 18.227 4.634 61.651 1.00 30.14 206 VAL H CA 1
ATOM 1629 C C . VAL A 1 206 ? 17.191 3.558 61.963 1.00 29.61 206 VAL H C 1
ATOM 1630 O O . VAL A 1 206 ? 16.830 2.752 61.098 1.00 29.35 206 VAL H O 1
ATOM 1634 N N . ASP A 1 207 ? 16.703 3.561 63.193 1.00 28.30 207 ASP H N 1
ATOM 1635 C CA . ASP A 1 207 ? 15.634 2.675 63.622 1.00 28.74 207 ASP H CA 1
ATOM 1636 C C . ASP A 1 207 ? 14.448 3.543 64.017 1.00 28.41 207 ASP H C 1
ATOM 1637 O O . ASP A 1 207 ? 14.507 4.238 65.033 1.00 28.51 207 ASP H O 1
ATOM 1642 N N . LYS A 1 208 ? 13.363 3.453 63.260 1.00 26.35 208 LYS H N 1
ATOM 1643 C CA . LYS A 1 208 ? 12.176 4.257 63.518 1.00 26.77 208 LYS H CA 1
ATOM 1644 C C . LYS A 1 208 ? 11.024 3.376 63.980 1.00 26.61 208 LYS H C 1
ATOM 1645 O O . LYS A 1 208 ? 10.529 2.545 63.238 1.00 26.30 208 LYS H O 1
ATOM 1651 N N . LYS A 1 209 ? 10.625 3.548 65.233 1.00 26.41 209 LYS H N 1
ATOM 1652 C CA . LYS A 1 209 ? 9.494 2.819 65.799 1.00 27.10 209 LYS H CA 1
ATOM 1653 C C . LYS A 1 209 ? 8.203 3.410 65.241 1.00 26.97 209 LYS H C 1
ATOM 1654 O O . LYS A 1 209 ? 8.089 4.625 65.161 1.00 26.30 209 LYS H O 1
ATOM 1660 N N . ILE A 1 210 ? 7.249 2.573 64.832 1.00 27.17 210 ILE H N 1
ATOM 1661 C CA . ILE A 1 210 ? 5.964 3.080 64.358 1.00 26.99 210 ILE H CA 1
ATOM 1662 C C . ILE A 1 210 ? 5.005 3.111 65.542 1.00 27.26 210 ILE H C 1
ATOM 1663 O O . ILE A 1 210 ? 4.646 2.064 66.102 1.00 26.63 210 ILE H O 1
ATOM 1668 N N . VAL A 1 211 ? 4.586 4.320 65.906 1.00 28.27 211 VAL H N 1
ATOM 1669 C CA . VAL A 1 211 ? 3.775 4.539 67.088 1.00 29.08 211 VAL H CA 1
ATOM 1670 C C . VAL A 1 211 ? 2.359 4.967 66.707 1.00 29.54 211 VAL H C 1
ATOM 1671 O O . VAL A 1 211 ? 2.198 5.759 65.782 1.00 28.52 211 VAL H O 1
ATOM 1675 N N . PRO A 1 212 ? 1.331 4.453 67.411 1.00 30.09 212 PRO H N 1
ATOM 1676 C CA . PRO A 1 212 ? -0.039 4.846 67.075 1.00 31.18 212 PRO H CA 1
ATOM 1677 C C . PRO A 1 212 ? -0.285 6.346 67.185 1.00 31.88 212 PRO H C 1
ATOM 1678 O O . PRO A 1 212 ? 0.167 6.984 68.131 1.00 31.85 212 PRO H O 1
ATOM 1682 N N . ARG A 1 213 ? -1.006 6.891 66.215 1.00 33.05 213 ARG H N 1
ATOM 1683 C CA . ARG A 1 213 ? -1.431 8.283 66.243 1.00 34.03 213 ARG H CA 1
ATOM 1684 C C . ARG A 1 213 ? -2.668 8.401 67.129 1.00 34.07 213 ARG H C 1
ATOM 1685 O O . ARG A 1 213 ? -2.569 8.493 68.351 1.00 34.72 213 ARG H O 1
ATOM 1693 N N . TYR B 2 1 ? 13.536 -8.384 -18.704 1.00 28.28 37 TYR I N 1
ATOM 1694 C CA . TYR B 2 1 ? 12.782 -7.339 -17.951 1.00 27.14 37 TYR I CA 1
ATOM 1695 C C . TYR B 2 1 ? 13.689 -6.184 -17.526 1.00 26.54 37 TYR I C 1
ATOM 1696 O O . TYR B 2 1 ? 13.416 -5.048 -17.888 1.00 28.09 37 TYR I O 1
ATOM 1698 N N . PHE B 2 2 ? 14.767 -6.444 -16.790 1.00 24.57 38 PHE I N 1
ATOM 1699 C CA . PHE B 2 2 ? 15.651 -5.364 -16.348 1.00 24.46 38 PHE I CA 1
ATOM 1700 C C . PHE B 2 2 ? 16.915 -5.306 -17.182 1.00 23.45 38 PHE I C 1
ATOM 1701 O O . PHE B 2 2 ? 17.759 -6.185 -17.107 1.00 21.76 38 PHE I O 1
ATOM 1709 N N . GLY B 2 3 ? 17.048 -4.255 -17.981 1.00 22.53 39 GLY I N 1
ATOM 1710 C CA . GLY B 2 3 ? 18.257 -4.011 -18.746 1.00 22.84 39 GLY I CA 1
ATOM 1711 C C . GLY B 2 3 ? 19.417 -3.491 -17.920 1.00 22.84 39 GLY I C 1
ATOM 1712 O O . GLY B 2 3 ? 19.248 -2.754 -16.942 1.00 23.23 39 GLY I O 1
ATOM 1713 N N . LYS B 2 4 ? 20.616 -3.890 -18.333 1.00 23.12 40 LYS I N 1
ATOM 1714 C CA . LYS B 2 4 ? 21.830 -3.400 -17.709 1.00 23.61 40 LYS I CA 1
ATOM 1715 C C . LYS B 2 4 ? 21.824 -1.891 -17.755 1.00 23.62 40 LYS I C 1
ATOM 1716 O O . LYS B 2 4 ? 21.598 -1.278 -18.813 1.00 23.66 40 LYS I O 1
ATOM 1722 N N . LEU B 2 5 ? 22.033 -1.299 -16.591 1.00 23.70 41 LEU I N 1
ATOM 1723 C CA . LEU B 2 5 ? 22.030 0.144 -16.430 1.00 25.11 41 LEU I CA 1
ATOM 1724 C C . LEU B 2 5 ? 23.416 0.769 -16.527 1.00 26.29 41 LEU I C 1
ATOM 1725 O O . LEU B 2 5 ? 23.569 1.851 -17.091 1.00 27.60 41 LEU I O 1
ATOM 1730 N N . GLU B 2 6 ? 24.416 0.113 -15.966 1.00 26.94 42 GLU I N 1
ATOM 1731 C CA . GLU B 2 6 ? 25.779 0.630 -15.900 1.00 27.77 42 GLU I CA 1
ATOM 1732 C C . GLU B 2 6 ? 26.739 -0.535 -15.827 1.00 27.37 42 GLU I C 1
ATOM 1733 O O . GLU B 2 6 ? 26.355 -1.635 -15.430 1.00 26.44 42 GLU I O 1
ATOM 1739 N N . SER B 2 7 ? 27.996 -0.258 -16.141 1.00 27.15 43 SER I N 1
ATOM 1740 C CA . SER B 2 7 ? 29.057 -1.248 -16.180 1.00 27.61 43 SER I CA 1
ATOM 1741 C C . SER B 2 7 ? 30.346 -0.541 -15.779 1.00 27.80 43 SER I C 1
ATOM 1742 O O . SER B 2 7 ? 30.864 0.257 -16.561 1.00 27.44 43 SER I O 1
ATOM 1745 N N . LYS B 2 8 ? 30.871 -0.852 -14.600 1.00 26.59 44 LYS I N 1
ATOM 1746 C CA . LYS B 2 8 ? 31.972 -0.095 -13.992 1.00 26.81 44 LYS I CA 1
ATOM 1747 C C . LYS B 2 8 ? 33.199 -0.956 -13.714 1.00 25.64 44 LYS I C 1
ATOM 1748 O O . LYS B 2 8 ? 33.119 -1.937 -12.979 1.00 25.26 44 LYS I O 1
ATOM 1754 N N . LEU B 2 9 ? 34.341 -0.576 -14.276 1.00 24.34 45 LEU I N 1
ATOM 1755 C CA . LEU B 2 9 ? 35.617 -1.217 -13.965 1.00 23.93 45 LEU I CA 1
ATOM 1756 C C . LEU B 2 9 ? 36.082 -0.811 -12.571 1.00 23.23 45 LEU I C 1
ATOM 1757 O O . LEU B 2 9 ? 36.157 0.381 -12.253 1.00 23.24 45 LEU I O 1
ATOM 1762 N N . SER B 2 10 ? 36.449 -1.810 -11.774 1.00 21.85 46 SER I N 1
ATOM 1763 C CA . SER B 2 10 ? 36.642 -1.643 -10.352 1.00 22.06 46 SER I CA 1
ATOM 1764 C C . SER B 2 10 ? 37.783 -2.498 -9.813 1.00 21.52 46 SER I C 1
ATOM 1765 O O . SER B 2 10 ? 37.949 -3.656 -10.204 1.00 21.59 46 SER I O 1
ATOM 1768 N N . VAL B 2 11 ? 38.528 -1.946 -8.869 1.00 19.43 47 VAL I N 1
ATOM 1769 C CA . VAL B 2 11 ? 39.442 -2.710 -8.039 1.00 19.48 47 VAL I CA 1
ATOM 1770 C C . VAL B 2 11 ? 38.783 -2.885 -6.673 1.00 19.35 47 VAL I C 1
ATOM 1771 O O . VAL B 2 11 ? 38.261 -1.942 -6.097 1.00 18.88 47 VAL I O 1
ATOM 1775 N N . ILE B 2 12 ? 38.798 -4.104 -6.158 1.00 18.71 48 ILE I N 1
ATOM 1776 C CA . ILE B 2 12 ? 38.062 -4.433 -4.944 1.00 19.00 48 ILE I CA 1
ATOM 1777 C C . ILE B 2 12 ? 39.076 -4.798 -3.866 1.00 19.15 48 ILE I C 1
ATOM 1778 O O . ILE B 2 12 ? 39.906 -5.673 -4.106 1.00 19.40 48 ILE I O 1
ATOM 1783 N N . ARG B 2 13 ? 39.028 -4.138 -2.702 1.00 18.95 49 ARG I N 1
ATOM 1784 C CA . ARG B 2 13 ? 39.910 -4.455 -1.595 1.00 19.57 49 ARG I CA 1
ATOM 1785 C C . ARG B 2 13 ? 39.143 -4.907 -0.355 1.00 19.88 49 ARG I C 1
ATOM 1786 O O . ARG B 2 13 ? 38.065 -4.390 -0.074 1.00 21.63 49 ARG I O 1
ATOM 1794 N N . ASN B 2 14 ? 39.719 -5.849 0.392 1.00 19.98 50 ASN I N 1
ATOM 1795 C CA . ASN B 2 14 ? 39.082 -6.415 1.574 1.00 20.44 50 ASN I CA 1
ATOM 1796 C C . ASN B 2 14 ? 39.439 -5.657 2.840 1.00 21.02 50 ASN I C 1
ATOM 1797 O O . ASN B 2 14 ? 40.010 -4.556 2.782 1.00 20.48 50 ASN I O 1
ATOM 1802 N N . LEU B 2 15 ? 39.051 -6.235 3.980 1.00 21.61 51 LEU I N 1
ATOM 1803 C CA . LEU B 2 15 ? 39.181 -5.606 5.297 1.00 21.61 51 LEU I CA 1
ATOM 1804 C C . LEU B 2 15 ? 40.608 -5.274 5.674 1.00 22.94 51 LEU I C 1
ATOM 1805 O O . LEU B 2 15 ? 40.825 -4.353 6.466 1.00 23.34 51 LEU I O 1
ATOM 1810 N N . ASN B 2 16 ? 41.570 -6.021 5.153 1.00 23.69 52 ASN I N 1
ATOM 1811 C CA . ASN B 2 16 ? 42.974 -5.761 5.416 1.00 23.50 52 ASN I CA 1
ATOM 1812 C C . ASN B 2 16 ? 43.662 -5.063 4.231 1.00 23.11 52 ASN I C 1
ATOM 1813 O O . ASN B 2 16 ? 44.884 -5.101 4.125 1.00 23.31 52 ASN I O 1
ATOM 1818 N N . ASP B 2 17 ? 42.866 -4.408 3.374 1.00 21.89 53 ASP I N 1
ATOM 1819 C CA . ASP B 2 17 ? 43.295 -3.667 2.188 1.00 22.66 53 ASP I CA 1
ATOM 1820 C C . ASP B 2 17 ? 43.950 -4.524 1.108 1.00 21.28 53 ASP I C 1
ATOM 1821 O O . ASP B 2 17 ? 44.633 -4.014 0.230 1.00 23.35 53 ASP I O 1
ATOM 1826 N N . GLN B 2 18 ? 43.718 -5.829 1.146 1.00 20.67 54 GLN I N 1
ATOM 1827 C CA . GLN B 2 18 ? 44.255 -6.725 0.111 1.00 20.54 54 GLN I CA 1
ATOM 1828 C C . GLN B 2 18 ? 43.336 -6.665 -1.108 1.00 20.60 54 GLN I C 1
ATOM 1829 O O . GLN B 2 18 ? 42.109 -6.516 -0.982 1.00 19.63 54 GLN I O 1
ATOM 1835 N N . VAL B 2 19 ? 43.961 -6.784 -2.273 1.00 18.91 55 VAL I N 1
ATOM 1836 C CA . VAL B 2 19 ? 43.302 -6.643 -3.568 1.00 18.28 55 VAL I CA 1
ATOM 1837 C C . VAL B 2 19 ? 42.802 -8.006 -4.073 1.00 17.99 55 VAL I C 1
ATOM 1838 O O . VAL B 2 19 ? 43.531 -9.000 -4.063 1.00 18.04 55 VAL I O 1
ATOM 1842 N N . LEU B 2 20 ? 41.564 -8.031 -4.563 1.00 17.90 56 LEU I N 1
ATOM 1843 C CA . LEU B 2 20 ? 40.958 -9.231 -5.131 1.00 19.08 56 LEU I CA 1
ATOM 1844 C C . LEU B 2 20 ? 41.578 -9.474 -6.509 1.00 19.02 56 LEU I C 1
ATOM 1845 O O . LEU B 2 20 ? 41.742 -8.525 -7.247 1.00 19.65 56 LEU I O 1
ATOM 1850 N N . PHE B 2 21 ? 41.886 -10.728 -6.840 1.00 19.49 57 PHE I N 1
ATOM 1851 C CA . PHE B 2 21 ? 42.326 -11.114 -8.190 1.00 20.40 57 PHE I CA 1
ATOM 1852 C C . PHE B 2 21 ? 41.861 -12.529 -8.516 1.00 21.50 57 PHE I C 1
ATOM 1853 O O . PHE B 2 21 ? 41.507 -13.296 -7.624 1.00 20.19 57 PHE I O 1
ATOM 1861 N N . ILE B 2 22 ? 41.839 -12.872 -9.805 1.00 22.48 58 ILE I N 1
ATOM 1862 C CA . ILE B 2 22 ? 41.572 -14.234 -10.256 1.00 22.98 58 ILE I CA 1
ATOM 1863 C C . ILE B 2 22 ? 42.919 -14.887 -10.563 1.00 23.82 58 ILE I C 1
ATOM 1864 O O . ILE B 2 22 ? 43.716 -14.318 -11.305 1.00 24.14 58 ILE I O 1
ATOM 1869 N N . ASP B 2 23 ? 43.204 -16.027 -9.936 1.00 24.12 59 ASP I N 1
ATOM 1870 C CA . ASP B 2 23 ? 44.465 -16.716 -10.193 1.00 24.92 59 ASP I CA 1
ATOM 1871 C C . ASP B 2 23 ? 44.374 -17.567 -11.455 1.00 25.47 59 ASP I C 1
ATOM 1872 O O . ASP B 2 23 ? 43.324 -17.648 -12.102 1.00 25.06 59 ASP I O 1
ATOM 1877 N N . GLN B 2 24 ? 45.473 -18.228 -11.801 1.00 27.09 60 GLN I N 1
ATOM 1878 C CA . GLN B 2 24 ? 45.525 -18.955 -13.058 1.00 27.71 60 GLN I CA 1
ATOM 1879 C C . GLN B 2 24 ? 44.537 -20.115 -13.096 1.00 28.22 60 GLN I C 1
ATOM 1880 O O . GLN B 2 24 ? 44.221 -20.625 -14.182 1.00 28.19 60 GLN I O 1
ATOM 1886 N N . GLY B 2 25 ? 44.094 -20.561 -11.918 1.00 28.08 61 GLY I N 1
ATOM 1887 C CA . GLY B 2 25 ? 43.084 -21.613 -11.805 1.00 28.83 61 GLY I CA 1
ATOM 1888 C C . GLY B 2 25 ? 41.677 -21.063 -11.660 1.00 29.46 61 GLY I C 1
ATOM 1889 O O . GLY B 2 25 ? 40.759 -21.795 -11.284 1.00 30.37 61 GLY I O 1
ATOM 1890 N N . ASN B 2 26 ? 41.518 -19.767 -11.948 1.00 29.22 62 ASN I N 1
ATOM 1891 C CA . ASN B 2 26 ? 40.233 -19.066 -11.918 1.00 29.29 62 ASN I CA 1
ATOM 1892 C C . ASN B 2 26 ? 39.621 -18.957 -10.522 1.00 28.88 62 ASN I C 1
ATOM 1893 O O . ASN B 2 26 ? 38.426 -18.721 -10.360 1.00 30.38 62 ASN I O 1
ATOM 1898 N N . ARG B 2 27 ? 40.463 -19.056 -9.507 1.00 27.51 63 ARG I N 1
ATOM 1899 C CA . ARG B 2 27 ? 40.047 -18.929 -8.118 1.00 27.08 63 ARG I CA 1
ATOM 1900 C C . ARG B 2 27 ? 40.129 -17.452 -7.688 1.00 24.69 63 ARG I C 1
ATOM 1901 O O . ARG B 2 27 ? 41.094 -16.767 -7.983 1.00 21.77 63 ARG I O 1
ATOM 1909 N N . PRO B 2 28 ? 39.092 -16.933 -7.023 1.00 22.82 64 PRO I N 1
ATOM 1910 C CA . PRO B 2 28 ? 39.188 -15.597 -6.434 1.00 22.58 64 PRO I CA 1
ATOM 1911 C C . PRO B 2 28 ? 39.975 -15.550 -5.121 1.00 22.78 64 PRO I C 1
ATOM 1912 O O . PRO B 2 28 ? 39.605 -16.184 -4.130 1.00 22.48 64 PRO I O 1
ATOM 1916 N N . LEU B 2 29 ? 41.081 -14.813 -5.141 1.00 21.42 65 LEU I N 1
ATOM 1917 C CA . LEU B 2 29 ? 41.969 -14.673 -3.987 1.00 21.56 65 LEU I CA 1
ATOM 1918 C C . LEU B 2 29 ? 42.231 -13.206 -3.710 1.00 21.34 65 LEU I C 1
ATOM 1919 O O . LEU B 2 29 ? 41.907 -12.351 -4.509 1.00 21.49 65 LEU I O 1
ATOM 1924 N N . PHE B 2 30 ? 42.825 -12.926 -2.555 1.00 21.61 66 PHE I N 1
ATOM 1925 C CA . PHE B 2 30 ? 43.300 -11.588 -2.197 1.00 21.71 66 PHE I CA 1
ATOM 1926 C C . PHE B 2 30 ? 44.773 -11.614 -1.880 1.00 22.61 66 PHE I C 1
ATOM 1927 O O . PHE B 2 30 ? 45.242 -12.553 -1.250 1.00 22.15 66 PHE I O 1
ATOM 1935 N N . GLU B 2 31 ? 45.466 -10.538 -2.228 1.00 23.44 67 GLU I N 1
ATOM 1936 C CA . GLU B 2 31 ? 46.867 -10.373 -1.832 1.00 24.83 67 GLU I CA 1
ATOM 1937 C C . GLU B 2 31 ? 47.192 -8.920 -1.559 1.00 24.17 67 GLU I C 1
ATOM 1938 O O . GLU B 2 31 ? 46.588 -8.017 -2.123 1.00 23.58 67 GLU I O 1
ATOM 1944 N N . ASP B 2 32 ? 48.183 -8.706 -0.700 1.00 26.11 68 ASP I N 1
ATOM 1945 C CA . ASP B 2 32 ? 48.675 -7.369 -0.441 1.00 26.88 68 ASP I CA 1
ATOM 1946 C C . ASP B 2 32 ? 49.238 -6.819 -1.742 1.00 26.74 68 ASP I C 1
ATOM 1947 O O . ASP B 2 32 ? 50.070 -7.461 -2.386 1.00 27.03 68 ASP I O 1
ATOM 1952 N N . MET B 2 33 ? 48.784 -5.633 -2.129 1.00 26.12 69 MET I N 1
ATOM 1953 C CA . MET B 2 33 ? 49.218 -5.007 -3.373 1.00 26.63 69 MET I CA 1
ATOM 1954 C C . MET B 2 33 ? 49.114 -3.506 -3.257 1.00 26.47 69 MET I C 1
ATOM 1955 O O . MET B 2 33 ? 48.110 -2.996 -2.786 1.00 25.29 69 MET I O 1
ATOM 1960 N N . THR B 2 34 ? 50.144 -2.794 -3.698 1.00 26.41 70 THR I N 1
ATOM 1961 C CA . THR B 2 34 ? 50.019 -1.359 -3.877 1.00 27.19 70 THR I CA 1
ATOM 1962 C C . THR B 2 34 ? 49.106 -1.086 -5.063 1.00 26.98 70 THR I C 1
ATOM 1963 O O . THR B 2 34 ? 48.766 -1.999 -5.815 1.00 27.56 70 THR I O 1
ATOM 1967 N N . ASP B 2 35 ? 48.662 0.157 -5.209 1.00 28.02 71 ASP I N 1
ATOM 1968 C CA . ASP B 2 35 ? 47.831 0.537 -6.352 1.00 29.06 71 ASP I CA 1
ATOM 1969 C C . ASP B 2 35 ? 48.601 0.258 -7.643 1.00 29.37 71 ASP I C 1
ATOM 1970 O O . ASP B 2 35 ? 48.006 -0.127 -8.647 1.00 29.54 71 ASP I O 1
ATOM 1975 N N . SER B 2 36 ? 49.922 0.436 -7.595 1.00 28.93 72 SER I N 1
ATOM 1976 C CA . SER B 2 36 ? 50.796 0.104 -8.717 1.00 29.14 72 SER I CA 1
ATOM 1977 C C . SER B 2 36 ? 50.815 -1.400 -9.035 1.00 28.72 72 SER I C 1
ATOM 1978 O O . SER B 2 36 ? 50.685 -1.781 -10.195 1.00 28.39 72 SER I O 1
ATOM 1981 N N . ASP B 2 37 ? 51.002 -2.236 -8.012 1.00 28.57 73 ASP I N 1
ATOM 1982 C CA . ASP B 2 37 ? 50.968 -3.681 -8.177 1.00 28.61 73 ASP I CA 1
ATOM 1983 C C . ASP B 2 37 ? 49.623 -4.063 -8.807 1.00 28.80 73 ASP I C 1
ATOM 1984 O O . ASP B 2 37 ? 49.581 -4.940 -9.674 1.00 28.03 73 ASP I O 1
ATOM 1989 N N . ALA B 2 38 ? 48.531 -3.420 -8.371 1.00 28.92 74 ALA I N 1
ATOM 1990 C CA . ALA B 2 38 ? 47.188 -3.721 -8.912 1.00 29.31 74 ALA I CA 1
ATOM 1991 C C . ALA B 2 38 ? 47.053 -3.457 -10.401 1.00 29.80 74 ALA I C 1
ATOM 1992 O O . ALA B 2 38 ? 46.390 -4.212 -11.114 1.00 30.01 74 ALA I O 1
ATOM 1994 N N . ARG B 2 39 ? 47.713 -2.413 -10.884 1.00 30.54 75 ARG I N 1
ATOM 1995 C CA . ARG B 2 39 ? 47.710 -2.114 -12.313 1.00 31.47 75 ARG I CA 1
ATOM 1996 C C . ARG B 2 39 ? 48.624 -3.066 -13.089 1.00 31.41 75 ARG I C 1
ATOM 1997 O O . ARG B 2 39 ? 48.226 -3.591 -14.136 1.00 32.04 75 ARG I O 1
ATOM 2005 N N . ASP B 2 40 ? 49.829 -3.299 -12.561 1.00 31.26 76 ASP I N 1
ATOM 2006 C CA . ASP B 2 40 ? 50.747 -4.318 -13.088 1.00 30.53 76 ASP I CA 1
ATOM 2007 C C . ASP B 2 40 ? 50.028 -5.641 -13.307 1.00 29.88 76 ASP I C 1
ATOM 2008 O O . ASP B 2 40 ? 50.273 -6.322 -14.298 1.00 29.24 76 ASP I O 1
ATOM 2013 N N . ASN B 2 41 ? 49.151 -6.003 -12.371 1.00 29.44 77 ASN I N 1
ATOM 2014 C CA . ASN B 2 41 ? 48.475 -7.290 -12.434 1.00 29.04 77 ASN I CA 1
ATOM 2015 C C . ASN B 2 41 ? 47.156 -7.309 -13.212 1.00 27.93 77 ASN I C 1
ATOM 2016 O O . ASN B 2 41 ? 46.518 -8.349 -13.289 1.00 27.99 77 ASN I O 1
ATOM 2021 N N . ALA B 2 42 ? 46.757 -6.202 -13.827 1.00 26.56 78 ALA I N 1
ATOM 2022 C CA . ALA B 2 42 ? 45.577 -6.230 -14.685 1.00 25.83 78 ALA I CA 1
ATOM 2023 C C . ALA B 2 42 ? 45.859 -7.147 -15.862 1.00 24.29 78 ALA I C 1
ATOM 2024 O O . ALA B 2 42 ? 47.022 -7.275 -16.281 1.00 23.47 78 ALA I O 1
ATOM 2026 N N . PRO B 2 43 ? 44.812 -7.786 -16.415 1.00 23.27 79 PRO I N 1
ATOM 2027 C CA . PRO B 2 43 ? 43.381 -7.694 -16.097 1.00 22.79 79 PRO I CA 1
ATOM 2028 C C . PRO B 2 43 ? 42.864 -8.578 -14.959 1.00 22.64 79 PRO I C 1
ATOM 2029 O O . PRO B 2 43 ? 41.658 -8.591 -14.702 1.00 23.02 79 PRO I O 1
ATOM 2033 N N . ARG B 2 44 ? 43.748 -9.264 -14.248 1.00 22.35 80 ARG I N 1
ATOM 2034 C CA . ARG B 2 44 ? 43.310 -10.231 -13.237 1.00 22.53 80 ARG I CA 1
ATOM 2035 C C . ARG B 2 44 ? 42.763 -9.580 -11.955 1.00 21.26 80 ARG I C 1
ATOM 2036 O O . ARG B 2 44 ? 42.115 -10.245 -11.149 1.00 19.40 80 ARG I O 1
ATOM 2044 N N . THR B 2 45 ? 43.021 -8.279 -11.812 1.00 20.47 81 THR I N 1
ATOM 2045 C CA . THR B 2 45 ? 42.626 -7.472 -10.660 1.00 20.55 81 THR I CA 1
ATOM 2046 C C . THR B 2 45 ? 41.496 -6.486 -10.982 1.00 20.47 81 THR I C 1
ATOM 2047 O O . THR B 2 45 ? 41.093 -5.726 -10.118 1.00 19.86 81 THR I O 1
ATOM 2051 N N . ILE B 2 46 ? 40.967 -6.505 -12.205 1.00 19.97 82 ILE I N 1
ATOM 2052 C CA . ILE B 2 46 ? 39.979 -5.525 -12.633 1.00 20.26 82 ILE I CA 1
ATOM 2053 C C . ILE B 2 46 ? 38.647 -6.201 -12.818 1.00 20.49 82 ILE I C 1
ATOM 2054 O O . ILE B 2 46 ? 38.514 -7.031 -13.718 1.00 19.86 82 ILE I O 1
ATOM 2059 N N . PHE B 2 47 ? 37.668 -5.805 -12.022 1.00 20.05 83 PHE I N 1
ATOM 2060 C CA . PHE B 2 47 ? 36.363 -6.452 -11.992 1.00 20.43 83 PHE I CA 1
ATOM 2061 C C . PHE B 2 47 ? 35.328 -5.497 -12.566 1.00 22.08 83 PHE I C 1
ATOM 2062 O O . PHE B 2 47 ? 35.346 -4.291 -12.324 1.00 23.50 83 PHE I O 1
ATOM 2070 N N . ILE B 2 48 ? 34.452 -6.052 -13.388 1.00 20.81 84 ILE I N 1
ATOM 2071 C CA . ILE B 2 48 ? 33.402 -5.295 -14.017 1.00 20.51 84 ILE I CA 1
ATOM 2072 C C . ILE B 2 48 ? 32.157 -5.504 -13.178 1.00 19.70 84 ILE I C 1
ATOM 2073 O O . ILE B 2 48 ? 31.637 -6.631 -13.070 1.00 18.95 84 ILE I O 1
ATOM 2078 N N . ILE B 2 49 ? 31.669 -4.423 -12.589 1.00 19.59 85 ILE I N 1
ATOM 2079 C CA . ILE B 2 49 ? 30.430 -4.432 -11.820 1.00 19.90 85 ILE I CA 1
ATOM 2080 C C . ILE B 2 49 ? 29.290 -3.873 -12.651 1.00 20.35 85 ILE I C 1
ATOM 2081 O O . ILE B 2 49 ? 29.249 -2.692 -13.001 1.00 20.93 85 ILE I O 1
ATOM 2086 N N . SER B 2 50 ? 28.406 -4.776 -13.043 1.00 18.78 86 SER I N 1
ATOM 2087 C CA . SER B 2 50 ? 27.270 -4.441 -13.898 1.00 20.19 86 SER I CA 1
ATOM 2088 C C . SER B 2 50 ? 26.009 -4.282 -13.038 1.00 19.87 86 SER I C 1
ATOM 2089 O O . SER B 2 50 ? 25.677 -5.169 -12.282 1.00 18.99 86 SER I O 1
ATOM 2092 N N A MET B 2 51 ? 25.324 -3.153 -13.176 0.50 20.25 87 MET I N 1
ATOM 2093 N N B MET B 2 51 ? 25.329 -3.143 -13.154 0.50 20.62 87 MET I N 1
ATOM 2094 C CA A MET B 2 51 ? 24.150 -2.850 -12.363 0.50 21.83 87 MET I CA 1
ATOM 2095 C CA B MET B 2 51 ? 24.153 -2.834 -12.331 0.50 21.69 87 MET I CA 1
ATOM 2096 C C A MET B 2 51 ? 22.881 -2.982 -13.170 0.50 21.12 87 MET I C 1
ATOM 2097 C C B MET B 2 51 ? 22.878 -2.945 -13.143 0.50 21.06 87 MET I C 1
ATOM 2098 O O A MET B 2 51 ? 22.843 -2.528 -14.319 0.50 20.31 87 MET I O 1
ATOM 2099 O O B MET B 2 51 ? 22.830 -2.430 -14.265 0.50 20.22 87 MET I O 1
ATOM 2108 N N . TYR B 2 52 ? 21.855 -3.589 -12.570 1.00 20.70 88 TYR I N 1
ATOM 2109 C CA . TYR B 2 52 ? 20.582 -3.871 -13.239 1.00 22.20 88 TYR I CA 1
ATOM 2110 C C . TYR B 2 52 ? 19.332 -3.240 -12.633 1.00 23.02 88 TYR I C 1
ATOM 2111 O O . TYR B 2 52 ? 18.378 -2.993 -13.368 1.00 22.49 88 TYR I O 1
ATOM 2120 N N . LYS B 2 53 ? 19.313 -3.010 -11.320 1.00 25.21 89 LYS I N 1
ATOM 2121 C CA . LYS B 2 53 ? 18.086 -2.599 -10.623 1.00 28.06 89 LYS I CA 1
ATOM 2122 C C . LYS B 2 53 ? 18.317 -2.172 -9.176 1.00 30.24 89 LYS I C 1
ATOM 2123 O O . LYS B 2 53 ? 18.937 -2.905 -8.409 1.00 30.45 89 LYS I O 1
ATOM 2129 N N . ASP B 2 54 ? 17.748 -1.042 -8.778 1.00 32.73 90 ASP I N 1
ATOM 2130 C CA . ASP B 2 54 ? 17.731 -0.678 -7.349 1.00 34.29 90 ASP I CA 1
ATOM 2131 C C . ASP B 2 54 ? 16.638 -1.494 -6.649 1.00 36.05 90 ASP I C 1
ATOM 2132 O O . ASP B 2 54 ? 15.467 -1.482 -7.071 1.00 36.16 90 ASP I O 1
ATOM 2137 N N . SER B 2 55 ? 17.036 -2.226 -5.610 1.00 38.03 91 SER I N 1
ATOM 2138 C CA . SER B 2 55 ? 16.119 -3.045 -4.815 1.00 39.13 91 SER I CA 1
ATOM 2139 C C . SER B 2 55 ? 16.389 -2.794 -3.327 1.00 40.68 91 SER I C 1
ATOM 2140 O O . SER B 2 55 ? 16.713 -3.723 -2.582 1.00 41.51 91 SER I O 1
ATOM 2143 N N . GLN B 2 56 ? 16.304 -1.535 -2.907 1.00 41.84 92 GLN I N 1
ATOM 2144 C CA . GLN B 2 56 ? 16.456 -1.217 -1.483 1.00 42.37 92 GLN I CA 1
ATOM 2145 C C . GLN B 2 56 ? 15.115 -1.534 -0.843 1.00 42.11 92 GLN I C 1
ATOM 2146 O O . GLN B 2 56 ? 14.091 -1.011 -1.282 1.00 42.45 92 GLN I O 1
ATOM 2152 N N . PRO B 2 57 ? 15.111 -2.351 0.226 1.00 41.29 93 PRO I N 1
ATOM 2153 C CA . PRO B 2 57 ? 16.094 -2.573 1.290 1.00 39.23 93 PRO I CA 1
ATOM 2154 C C . PRO B 2 57 ? 17.447 -3.246 1.015 1.00 38.25 93 PRO I C 1
ATOM 2155 O O . PRO B 2 57 ? 18.443 -2.855 1.647 1.00 38.15 93 PRO I O 1
ATOM 2159 N N . ARG B 2 58 ? 17.491 -4.263 0.157 1.00 35.88 94 ARG I N 1
ATOM 2160 C CA . ARG B 2 58 ? 18.684 -5.105 0.062 1.00 33.79 94 ARG I CA 1
ATOM 2161 C C . ARG B 2 58 ? 19.903 -4.444 -0.593 1.00 31.23 94 ARG I C 1
ATOM 2162 O O . ARG B 2 58 ? 21.025 -4.774 -0.217 1.00 32.68 94 ARG I O 1
ATOM 2170 N N . GLY B 2 59 ? 19.687 -3.575 -1.576 1.00 28.16 95 GLY I N 1
ATOM 2171 C CA . GLY B 2 59 ? 20.799 -2.917 -2.296 1.00 26.16 95 GLY I CA 1
ATOM 2172 C C . GLY B 2 59 ? 20.559 -2.768 -3.805 1.00 24.13 95 GLY I C 1
ATOM 2173 O O . GLY B 2 59 ? 19.403 -2.828 -4.305 1.00 25.98 95 GLY I O 1
ATOM 2174 N N A MET B 2 60 ? 21.655 -2.551 -4.527 0.50 22.33 96 MET I N 1
ATOM 2175 N N B MET B 2 60 ? 21.649 -2.518 -4.532 0.50 22.78 96 MET I N 1
ATOM 2176 C CA A MET B 2 60 ? 21.637 -2.488 -5.986 0.50 21.86 96 MET I CA 1
ATOM 2177 C CA B MET B 2 60 ? 21.624 -2.482 -5.999 0.50 22.55 96 MET I CA 1
ATOM 2178 C C A MET B 2 60 ? 21.960 -3.872 -6.528 0.50 19.56 96 MET I C 1
ATOM 2179 C C B MET B 2 60 ? 21.947 -3.875 -6.518 0.50 20.08 96 MET I C 1
ATOM 2180 O O A MET B 2 60 ? 22.964 -4.465 -6.148 0.50 19.09 96 MET I O 1
ATOM 2181 O O B MET B 2 60 ? 22.942 -4.472 -6.119 0.50 19.56 96 MET I O 1
ATOM 2190 N N . ALA B 2 61 ? 21.120 -4.364 -7.435 1.00 19.37 97 ALA I N 1
ATOM 2191 C CA . ALA B 2 61 ? 21.320 -5.658 -8.055 1.00 19.00 97 ALA I CA 1
ATOM 2192 C C . ALA B 2 61 ? 22.480 -5.558 -9.053 1.00 17.61 97 ALA I C 1
ATOM 2193 O O . ALA B 2 61 ? 22.402 -4.816 -10.027 1.00 17.78 97 ALA I O 1
ATOM 2195 N N . VAL B 2 62 ? 23.543 -6.316 -8.817 1.00 16.82 98 VAL I N 1
ATOM 2196 C CA . VAL B 2 62 ? 24.732 -6.269 -9.647 1.00 17.68 98 VAL I CA 1
ATOM 2197 C C . VAL B 2 62 ? 25.225 -7.671 -9.994 1.00 18.14 98 VAL I C 1
ATOM 2198 O O . VAL B 2 62 ? 24.924 -8.629 -9.280 1.00 17.41 98 VAL I O 1
ATOM 2202 N N . THR B 2 63 ? 26.025 -7.747 -11.060 1.00 17.40 99 THR I N 1
ATOM 2203 C CA . THR B 2 63 ? 26.882 -8.890 -11.317 1.00 17.73 99 THR I CA 1
ATOM 2204 C C . THR B 2 63 ? 28.315 -8.434 -11.247 1.00 17.85 99 THR I C 1
ATOM 2205 O O . THR B 2 63 ? 28.592 -7.263 -11.429 1.00 16.87 99 THR I O 1
ATOM 2209 N N . ILE B 2 64 ? 29.209 -9.365 -10.970 1.00 16.83 100 ILE I N 1
ATOM 2210 C CA . ILE B 2 64 ? 30.636 -9.090 -10.886 1.00 17.42 100 ILE I CA 1
ATOM 2211 C C . ILE B 2 64 ? 31.329 -10.019 -11.873 1.00 16.66 100 ILE I C 1
ATOM 2212 O O . ILE B 2 64 ? 31.232 -11.248 -11.734 1.00 16.88 100 ILE I O 1
ATOM 2217 N N A SER B 2 65 ? 32.008 -9.431 -12.863 0.50 16.67 101 SER I N 1
ATOM 2218 N N B SER B 2 65 ? 31.976 -9.440 -12.887 0.50 17.16 101 SER I N 1
ATOM 2219 C CA A SER B 2 65 ? 32.688 -10.211 -13.901 0.50 16.94 101 SER I CA 1
ATOM 2220 C CA B SER B 2 65 ? 32.697 -10.242 -13.881 0.50 17.85 101 SER I CA 1
ATOM 2221 C C A SER B 2 65 ? 34.152 -9.804 -14.062 0.50 17.33 101 SER I C 1
ATOM 2222 C C B SER B 2 65 ? 34.179 -9.877 -13.932 0.50 17.84 101 SER I C 1
ATOM 2223 O O A SER B 2 65 ? 34.561 -8.713 -13.679 0.50 16.47 101 SER I O 1
ATOM 2224 O O B SER B 2 65 ? 34.631 -8.926 -13.283 0.50 16.97 101 SER I O 1
ATOM 2229 N N . VAL B 2 66 ? 34.941 -10.685 -14.655 1.00 18.19 102 VAL I N 1
ATOM 2230 C CA . VAL B 2 66 ? 36.364 -10.421 -14.899 1.00 19.24 102 VAL I CA 1
ATOM 2231 C C . VAL B 2 66 ? 36.711 -10.943 -16.290 1.00 20.76 102 VAL I C 1
ATOM 2232 O O . VAL B 2 66 ? 36.120 -11.903 -16.765 1.00 19.84 102 VAL I O 1
ATOM 2236 N N . LYS B 2 67 ? 37.646 -10.281 -16.966 1.00 22.99 103 LYS I N 1
ATOM 2237 C CA . LYS B 2 67 ? 38.034 -10.714 -18.309 1.00 25.66 103 LYS I CA 1
ATOM 2238 C C . LYS B 2 67 ? 39.517 -10.984 -18.302 1.00 27.20 103 LYS I C 1
ATOM 2239 O O . LYS B 2 67 ? 40.317 -10.057 -18.164 1.00 28.73 103 LYS I O 1
ATOM 2245 N N . ALA B 2 68 ? 39.872 -12.256 -18.391 1.00 29.26 104 ALA I N 1
ATOM 2246 C CA . ALA B 2 68 ? 41.252 -12.653 -18.581 1.00 30.37 104 ALA I CA 1
ATOM 2247 C C . ALA B 2 68 ? 41.326 -13.382 -19.920 1.00 31.82 104 ALA I C 1
ATOM 2248 O O . ALA B 2 68 ? 41.139 -12.780 -20.985 1.00 32.99 104 ALA I O 1
ATOM 2250 N N . GLU B 2 69 ? 41.547 -14.686 -19.891 1.00 32.26 105 GLU I N 1
ATOM 2251 C CA . GLU B 2 69 ? 41.615 -15.425 -21.138 1.00 32.18 105 GLU I CA 1
ATOM 2252 C C . GLU B 2 69 ? 40.200 -15.689 -21.635 1.00 31.62 105 GLU I C 1
ATOM 2253 O O . GLU B 2 69 ? 39.972 -15.945 -22.815 1.00 32.56 105 GLU I O 1
ATOM 2259 N N . LYS B 2 70 ? 39.243 -15.578 -20.725 1.00 30.49 106 LYS I N 1
ATOM 2260 C CA . LYS B 2 70 ? 37.820 -15.635 -21.056 1.00 28.94 106 LYS I CA 1
ATOM 2261 C C . LYS B 2 70 ? 37.088 -14.712 -20.082 1.00 26.47 106 LYS I C 1
ATOM 2262 O O . LYS B 2 70 ? 37.708 -14.233 -19.139 1.00 24.27 106 LYS I O 1
ATOM 2268 N N . ILE B 2 71 ? 35.808 -14.437 -20.330 1.00 23.97 107 ILE I N 1
ATOM 2269 C CA . ILE B 2 71 ? 34.985 -13.622 -19.433 1.00 23.56 107 ILE I CA 1
ATOM 2270 C C . ILE B 2 71 ? 34.271 -14.570 -18.490 1.00 21.34 107 ILE I C 1
ATOM 2271 O O . ILE B 2 71 ? 33.622 -15.540 -18.913 1.00 20.55 107 ILE I O 1
ATOM 2276 N N . SER B 2 72 ? 34.440 -14.314 -17.199 1.00 19.28 108 SER I N 1
ATOM 2277 C CA . SER B 2 72 ? 33.775 -15.085 -16.145 1.00 20.52 108 SER I CA 1
ATOM 2278 C C . SER B 2 72 ? 32.957 -14.163 -15.249 1.00 18.89 108 SER I C 1
ATOM 2279 O O . SER B 2 72 ? 33.291 -12.976 -15.081 1.00 18.56 108 SER I O 1
ATOM 2282 N N . THR B 2 73 ? 31.905 -14.725 -14.656 1.00 18.76 109 THR I N 1
ATOM 2283 C CA . THR B 2 73 ? 31.002 -14.008 -13.761 1.00 18.82 109 THR I CA 1
ATOM 2284 C C . THR B 2 73 ? 30.910 -14.768 -12.460 1.00 17.80 109 THR I C 1
ATOM 2285 O O . THR B 2 73 ? 30.874 -16.005 -12.454 1.00 18.09 109 THR I O 1
ATOM 2289 N N A LEU B 2 74 ? 30.846 -14.021 -11.366 0.50 17.84 110 LEU I N 1
ATOM 2290 N N B LEU B 2 74 ? 30.976 -14.046 -11.338 0.50 17.82 110 LEU I N 1
ATOM 2291 C CA A LEU B 2 74 ? 30.833 -14.602 -10.034 0.50 17.39 110 LEU I CA 1
ATOM 2292 C CA B LEU B 2 74 ? 30.890 -14.691 -10.022 0.50 17.45 110 LEU I CA 1
ATOM 2293 C C A LEU B 2 74 ? 29.499 -15.261 -9.727 0.50 16.86 110 LEU I C 1
ATOM 2294 C C B LEU B 2 74 ? 29.530 -15.336 -9.863 0.50 16.65 110 LEU I C 1
ATOM 2295 O O A LEU B 2 74 ? 28.459 -14.627 -9.897 0.50 17.66 110 LEU I O 1
ATOM 2296 O O B LEU B 2 74 ? 28.519 -14.808 -10.322 0.50 17.27 110 LEU I O 1
ATOM 2305 N N . SER B 2 75 ? 29.535 -16.494 -9.222 1.00 17.23 111 SER I N 1
ATOM 2306 C CA . SER B 2 75 ? 28.326 -17.212 -8.852 1.00 18.08 111 SER I CA 1
ATOM 2307 C C . SER B 2 75 ? 28.380 -17.674 -7.400 1.00 17.00 111 SER I C 1
ATOM 2308 O O . SER B 2 75 ? 29.451 -18.057 -6.925 1.00 19.23 111 SER I O 1
ATOM 2311 N N . ALA B 2 76 ? 27.269 -17.546 -6.682 1.00 16.82 112 ALA I N 1
ATOM 2312 C CA . ALA B 2 76 ? 27.152 -18.039 -5.310 1.00 17.62 112 ALA I CA 1
ATOM 2313 C C . ALA B 2 76 ? 26.374 -19.333 -5.203 1.00 16.99 112 ALA I C 1
ATOM 2314 O O . ALA B 2 76 ? 25.999 -19.752 -4.131 1.00 17.51 112 ALA I O 1
ATOM 2316 N N . GLU B 2 77 ? 26.142 -20.022 -6.311 1.00 16.24 113 GLU I N 1
ATOM 2317 C CA . GLU B 2 77 ? 25.314 -21.191 -6.306 1.00 15.91 113 GLU I CA 1
ATOM 2318 C C . GLU B 2 77 ? 25.791 -22.273 -5.316 1.00 16.12 113 GLU I C 1
ATOM 2319 O O . GLU B 2 77 ? 26.991 -22.491 -5.155 1.00 15.61 113 GLU I O 1
ATOM 2325 N N . ASN B 2 78 ? 24.857 -22.911 -4.622 1.00 16.02 114 ASN I N 1
ATOM 2326 C CA . ASN B 2 78 ? 25.154 -23.906 -3.582 1.00 15.65 114 ASN I CA 1
ATOM 2327 C C . ASN B 2 78 ? 25.968 -23.317 -2.424 1.00 16.19 114 ASN I C 1
ATOM 2328 O O . ASN B 2 78 ? 26.583 -24.093 -1.704 1.00 17.19 114 ASN I O 1
ATOM 2333 N N . LYS B 2 79 ? 25.939 -22.012 -2.253 1.00 17.58 115 LYS I N 1
ATOM 2334 C CA . LYS B 2 79 ? 26.657 -21.325 -1.158 1.00 19.61 115 LYS I CA 1
ATOM 2335 C C . LYS B 2 79 ? 28.165 -21.489 -1.277 1.00 20.50 115 LYS I C 1
ATOM 2336 O O . LYS B 2 79 ? 28.889 -21.376 -0.270 1.00 20.94 115 LYS I O 1
ATOM 2342 N N . ILE B 2 80 ? 28.631 -21.673 -2.501 1.00 21.01 116 ILE I N 1
ATOM 2343 C CA . ILE B 2 80 ? 30.049 -21.872 -2.842 1.00 22.09 116 ILE I CA 1
ATOM 2344 C C . ILE B 2 80 ? 30.368 -20.869 -3.919 1.00 22.13 116 ILE I C 1
ATOM 2345 O O . ILE B 2 80 ? 29.738 -20.882 -4.965 1.00 25.09 116 ILE I O 1
ATOM 2350 N N A ILE B 2 81 ? 31.315 -19.977 -3.663 0.75 20.60 117 ILE I N 1
ATOM 2351 N N B ILE B 2 81 ? 31.337 -19.994 -3.683 0.25 21.01 117 ILE I N 1
ATOM 2352 C CA A ILE B 2 81 ? 31.740 -19.000 -4.658 0.75 21.01 117 ILE I CA 1
ATOM 2353 C CA B ILE B 2 81 ? 31.644 -18.946 -4.648 0.25 20.44 117 ILE I CA 1
ATOM 2354 C C A ILE B 2 81 ? 32.523 -19.659 -5.764 0.75 20.76 117 ILE I C 1
ATOM 2355 C C B ILE B 2 81 ? 32.603 -19.455 -5.729 0.25 20.11 117 ILE I C 1
ATOM 2356 O O A ILE B 2 81 ? 33.406 -20.486 -5.520 0.75 21.58 117 ILE I O 1
ATOM 2357 O O B ILE B 2 81 ? 33.672 -19.998 -5.424 0.25 19.63 117 ILE I O 1
ATOM 2366 N N . SER B 2 82 ? 32.219 -19.254 -6.990 1.00 19.12 118 SER I N 1
ATOM 2367 C CA . SER B 2 82 ? 33.015 -19.637 -8.120 1.00 19.79 118 SER I CA 1
ATOM 2368 C C . SER B 2 82 ? 32.940 -18.564 -9.186 1.00 18.15 118 SER I C 1
ATOM 2369 O O . SER B 2 82 ? 32.015 -17.739 -9.217 1.00 18.28 118 SER I O 1
ATOM 2372 N N . PHE B 2 83 ? 33.942 -18.578 -10.057 1.00 18.91 119 PHE I N 1
ATOM 2373 C CA . PHE B 2 83 ? 33.834 -17.905 -11.328 1.00 18.87 119 PHE I CA 1
ATOM 2374 C C . PHE B 2 83 ? 33.248 -18.864 -12.347 1.00 19.33 119 PHE I C 1
ATOM 2375 O O . PHE B 2 83 ? 33.775 -19.959 -12.572 1.00 19.92 119 PHE I O 1
ATOM 2383 N N . LYS B 2 84 ? 32.141 -18.424 -12.936 1.00 17.98 120 LYS I N 1
ATOM 2384 C CA . LYS B 2 84 ? 31.434 -19.178 -13.935 1.00 17.68 120 LYS I CA 1
ATOM 2385 C C . LYS B 2 84 ? 31.689 -18.606 -15.322 1.00 18.09 120 LYS I C 1
ATOM 2386 O O . LYS B 2 84 ? 31.637 -17.390 -15.509 1.00 17.74 120 LYS I O 1
ATOM 2392 N N . GLU B 2 85 ? 31.957 -19.446 -16.302 1.00 18.44 121 GLU I N 1
ATOM 2393 C CA . GLU B 2 85 ? 32.213 -18.930 -17.644 1.00 19.24 121 GLU I CA 1
ATOM 2394 C C . GLU B 2 85 ? 30.921 -18.461 -18.288 1.00 18.88 121 GLU I C 1
ATOM 2395 O O . GLU B 2 85 ? 30.133 -19.269 -18.804 1.00 18.30 121 GLU I O 1
ATOM 2401 N N . MET B 2 86 ? 30.692 -17.161 -18.279 1.00 18.12 122 MET I N 1
ATOM 2402 C CA . MET B 2 86 ? 29.542 -16.574 -18.955 1.00 18.62 122 MET I CA 1
ATOM 2403 C C . MET B 2 86 ? 29.712 -15.089 -18.938 1.00 18.46 122 MET I C 1
ATOM 2404 O O . MET B 2 86 ? 30.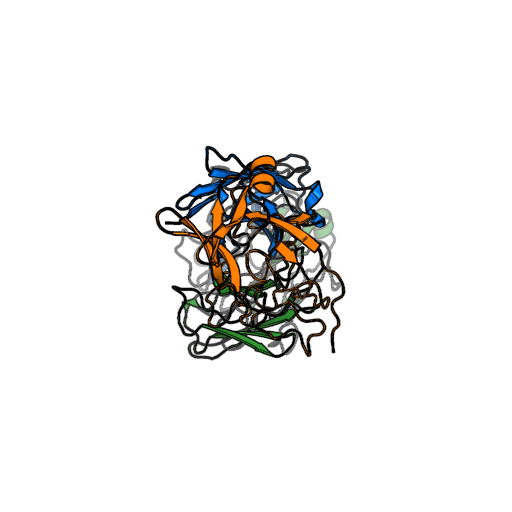356 -14.557 -18.030 1.00 18.96 122 MET I O 1
ATOM 2409 N N . ASN B 2 87 ? 29.132 -14.412 -19.919 1.00 19.66 123 ASN I N 1
ATOM 2410 C CA . ASN B 2 87 ? 29.118 -12.958 -19.930 1.00 19.69 123 ASN I CA 1
ATOM 2411 C C . ASN B 2 87 ? 28.047 -12.404 -18.997 1.00 20.08 123 ASN I C 1
ATOM 2412 O O . ASN B 2 87 ? 27.008 -13.014 -18.820 1.00 21.04 123 ASN I O 1
ATOM 2417 N N 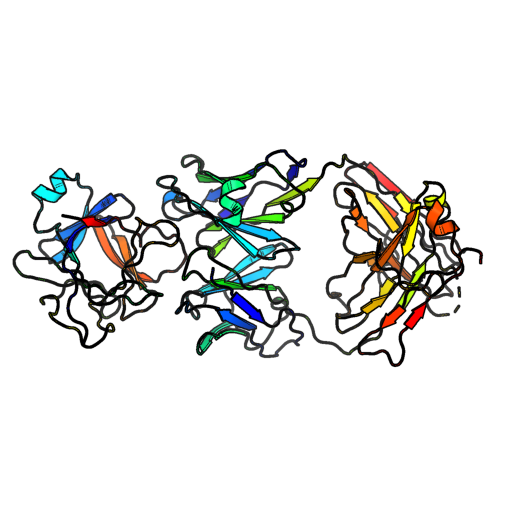. PRO B 2 88 ? 28.252 -11.197 -18.457 1.00 21.01 124 PRO I N 1
ATOM 2418 C CA . PRO B 2 88 ? 27.122 -10.617 -17.747 1.00 21.11 124 PRO I CA 1
ATOM 2419 C C . PRO B 2 88 ? 25.959 -10.405 -18.719 1.00 21.51 124 PRO I C 1
ATOM 2420 O O . PRO B 2 88 ? 26.181 -10.054 -19.887 1.00 21.11 124 PRO I O 1
ATOM 2424 N N . PRO B 2 89 ? 24.726 -10.667 -18.267 1.00 21.81 125 PRO I N 1
ATOM 2425 C CA . PRO B 2 89 ? 23.566 -10.540 -19.160 1.00 22.34 125 PRO I CA 1
ATOM 2426 C C . PRO B 2 89 ? 23.267 -9.142 -19.650 1.00 21.97 125 PRO I C 1
ATOM 2427 O O . PRO B 2 89 ? 23.530 -8.163 -18.963 1.00 22.72 125 PRO I O 1
ATOM 2431 N N . ASP B 2 90 ? 22.742 -9.058 -20.865 1.00 22.09 126 ASP I N 1
ATOM 2432 C CA . ASP B 2 90 ? 22.253 -7.769 -21.374 1.00 22.36 126 ASP I CA 1
ATOM 2433 C C . ASP B 2 90 ? 21.009 -7.341 -20.582 1.00 22.26 126 ASP I C 1
ATOM 2434 O O . ASP B 2 90 ? 20.794 -6.157 -20.309 1.00 20.54 126 ASP I O 1
ATOM 2439 N N . ASN B 2 91 ? 20.185 -8.331 -20.238 1.00 22.28 127 ASN I N 1
ATOM 2440 C CA . ASN B 2 91 ? 18.927 -8.146 -19.543 1.00 22.67 127 ASN I CA 1
ATOM 2441 C C . ASN B 2 91 ? 18.690 -9.329 -18.645 1.00 22.17 127 ASN I C 1
ATOM 2442 O O . ASN B 2 91 ? 18.946 -10.467 -19.062 1.00 23.00 127 ASN I O 1
ATOM 2447 N N . ILE B 2 92 ? 18.156 -9.074 -17.460 1.00 20.92 128 ILE I N 1
ATOM 2448 C CA . ILE B 2 92 ? 17.756 -10.161 -16.564 1.00 21.76 128 ILE I CA 1
ATOM 2449 C C . ILE B 2 92 ? 16.249 -10.176 -16.369 1.00 21.64 128 ILE I C 1
ATOM 2450 O O . ILE B 2 92 ? 15.588 -9.133 -16.338 1.00 21.94 128 ILE I O 1
ATOM 2455 N N . LYS B 2 93 ? 15.675 -11.374 -16.297 1.00 20.92 129 LYS I N 1
ATOM 2456 C CA . LYS B 2 93 ? 14.235 -11.464 -16.162 1.00 21.57 129 LYS I CA 1
ATOM 2457 C C . LYS B 2 93 ? 13.711 -11.046 -14.803 1.00 20.90 129 LYS I C 1
ATOM 2458 O O . LYS B 2 93 ? 12.564 -10.618 -14.670 1.00 20.90 129 LYS I O 1
ATOM 2464 N N . ASP B 2 94 ? 14.585 -11.151 -13.810 1.00 19.00 130 ASP I N 1
ATOM 2465 C CA . ASP B 2 94 ? 14.287 -10.849 -12.411 1.00 19.34 130 ASP I CA 1
ATOM 2466 C C . ASP B 2 94 ? 15.624 -10.766 -11.699 1.00 19.08 130 ASP I C 1
ATOM 2467 O O . ASP B 2 94 ? 16.656 -10.919 -12.343 1.00 19.27 130 ASP I O 1
ATOM 2472 N N . THR B 2 95 ? 15.628 -10.477 -10.404 1.00 17.83 131 THR I N 1
ATOM 2473 C CA . THR B 2 95 ? 16.895 -10.326 -9.681 1.00 18.65 131 THR I CA 1
ATOM 2474 C C . THR B 2 95 ? 17.250 -11.570 -8.855 1.00 18.96 131 THR I C 1
ATOM 2475 O O . THR B 2 95 ? 18.010 -11.491 -7.928 1.00 21.16 131 THR I O 1
ATOM 2479 N N . LYS B 2 96 ? 16.751 -12.746 -9.248 1.00 18.45 132 LYS I N 1
ATOM 2480 C CA . LYS B 2 96 ? 16.872 -13.924 -8.389 1.00 19.65 132 LYS I CA 1
ATOM 2481 C C . LYS B 2 96 ? 18.054 -14.863 -8.671 1.00 19.50 132 LYS I C 1
ATOM 2482 O O . LYS B 2 96 ? 18.319 -15.770 -7.880 1.00 21.87 132 LYS I O 1
ATOM 2488 N N . SER B 2 97 ? 18.803 -14.628 -9.723 1.00 19.88 133 SER I N 1
ATOM 2489 C CA . SER B 2 97 ? 19.882 -15.545 -10.092 1.00 18.91 133 SER I CA 1
ATOM 2490 C C . SER B 2 97 ? 21.032 -15.594 -9.087 1.00 18.31 133 SER I C 1
ATOM 2491 O O . SER B 2 97 ? 21.329 -14.615 -8.417 1.00 19.07 133 SER I O 1
ATOM 2494 N N . ASP B 2 98 ? 21.712 -16.750 -9.036 1.00 18.16 134 ASP I N 1
ATOM 2495 C CA . ASP B 2 98 ? 22.901 -16.931 -8.229 1.00 18.21 134 ASP I CA 1
ATOM 2496 C C . ASP B 2 98 ? 24.076 -16.060 -8.617 1.00 17.25 134 ASP I C 1
ATOM 2497 O O . ASP B 2 98 ? 25.005 -15.898 -7.828 1.00 16.84 134 ASP I O 1
ATOM 2502 N N . ILE B 2 99 ? 24.048 -15.481 -9.805 1.00 17.10 135 ILE I N 1
ATOM 2503 C CA . ILE B 2 99 ? 25.040 -14.464 -10.194 1.00 17.65 135 ILE I CA 1
ATOM 2504 C C . ILE B 2 99 ? 24.690 -13.031 -9.772 1.00 17.74 135 ILE I C 1
ATOM 2505 O O . ILE B 2 99 ? 25.497 -12.104 -9.975 1.00 18.69 135 ILE I O 1
ATOM 2510 N N A ILE B 2 100 ? 23.533 -12.831 -9.153 0.70 16.95 136 ILE I N 1
ATOM 2511 N N B ILE B 2 100 ? 23.529 -12.808 -9.168 0.30 17.25 136 ILE I N 1
ATOM 2512 C CA A ILE B 2 100 ? 23.141 -11.508 -8.696 0.70 17.21 136 ILE I CA 1
ATOM 2513 C CA B ILE B 2 100 ? 23.176 -11.453 -8.752 0.30 17.29 136 ILE I CA 1
ATOM 2514 C C A ILE B 2 100 ? 23.540 -11.305 -7.242 0.70 16.97 136 ILE I C 1
ATOM 2515 C C B ILE B 2 100 ? 23.446 -11.248 -7.264 0.30 17.00 136 ILE I C 1
ATOM 2516 O O A ILE B 2 100 ? 23.333 -12.180 -6.387 0.70 17.72 136 ILE I O 1
ATOM 2517 O O B ILE B 2 100 ? 23.057 -12.067 -6.424 0.30 17.12 136 ILE I O 1
ATOM 2526 N N . PHE B 2 101 ? 24.116 -10.138 -6.959 1.00 16.34 137 PHE I N 1
ATOM 2527 C CA . PHE B 2 101 ? 24.454 -9.721 -5.577 1.00 17.34 137 PHE I CA 1
ATOM 2528 C C . PHE B 2 101 ? 23.812 -8.368 -5.398 1.00 18.00 137 PHE I C 1
ATOM 2529 O O . PHE B 2 101 ? 23.696 -7.559 -6.331 1.00 18.41 137 PHE I O 1
ATOM 2537 N N . PHE B 2 102 ? 23.380 -8.089 -4.167 1.00 18.01 138 PHE I N 1
ATOM 2538 C CA . PHE B 2 102 ? 22.860 -6.782 -3.802 1.00 18.65 138 PHE I CA 1
ATOM 2539 C C . PHE B 2 102 ? 23.975 -6.037 -3.146 1.00 18.67 138 PHE I C 1
ATOM 2540 O O . PHE B 2 102 ? 24.448 -6.409 -2.064 1.00 19.16 138 PHE I O 1
ATOM 2548 N N . GLN B 2 103 ? 24.433 -5.003 -3.841 1.00 18.43 139 GLN I N 1
ATOM 2549 C CA . GLN B 2 103 ? 25.513 -4.169 -3.339 1.00 19.26 139 GLN I CA 1
ATOM 2550 C C . GLN B 2 103 ? 24.881 -3.051 -2.509 1.00 18.60 139 GLN I C 1
ATOM 2551 O O . GLN B 2 103 ? 23.982 -2.344 -2.967 1.00 19.37 139 GLN I O 1
ATOM 2557 N N A ARG B 2 104 ? 25.360 -2.899 -1.268 0.50 19.18 140 ARG I N 1
ATOM 2558 N N B ARG B 2 104 ? 25.367 -2.873 -1.290 0.50 19.23 140 ARG I N 1
ATOM 2559 C CA A ARG B 2 104 ? 24.828 -1.915 -0.316 0.50 19.61 140 ARG I CA 1
ATOM 2560 C CA B ARG B 2 104 ? 24.961 -1.709 -0.538 0.50 20.00 140 ARG I CA 1
ATOM 2561 C C A ARG B 2 104 ? 25.971 -1.411 0.547 0.50 19.32 140 ARG I C 1
ATOM 2562 C C B ARG B 2 104 ? 26.092 -1.327 0.374 0.50 19.25 140 ARG I C 1
ATOM 2563 O O A ARG B 2 104 ? 26.813 -2.224 0.947 0.50 19.49 140 ARG I O 1
ATOM 2564 O O B ARG B 2 104 ? 27.042 -2.088 0.598 0.50 19.51 140 ARG I O 1
ATOM 2579 N N . SER B 2 105 ? 25.976 -0.116 0.888 1.00 18.17 141 SER I N 1
ATOM 2580 C CA . SER B 2 105 ? 26.962 0.411 1.834 1.00 17.71 141 SER I CA 1
ATOM 2581 C C . SER B 2 105 ? 26.531 -0.028 3.224 1.00 16.84 141 SER I C 1
ATOM 2582 O O . SER B 2 105 ? 25.352 -0.096 3.569 1.00 16.94 141 SER I O 1
ATOM 2585 N N . VAL B 2 106 ? 27.527 -0.281 4.062 1.00 15.87 142 VAL I N 1
ATOM 2586 C CA . VAL B 2 106 ? 27.243 -0.559 5.466 1.00 16.33 142 VAL I CA 1
ATOM 2587 C C . VAL B 2 106 ? 26.527 0.648 6.081 1.00 16.25 142 VAL I C 1
ATOM 2588 O O . VAL B 2 106 ? 26.959 1.798 5.927 1.00 16.26 142 VAL I O 1
ATOM 2592 N N . PRO B 2 107 ? 25.394 0.434 6.752 1.00 16.01 143 PRO I N 1
ATOM 2593 C CA . PRO B 2 107 ? 24.692 1.592 7.318 1.00 15.03 143 PRO I CA 1
ATOM 2594 C C . PRO B 2 107 ? 25.587 2.537 8.135 1.00 15.17 143 PRO I C 1
ATOM 2595 O O . PRO B 2 107 ? 26.301 2.050 9.028 1.00 16.11 143 PRO I O 1
ATOM 2599 N N . GLY B 2 108 ? 25.619 3.818 7.791 1.00 14.94 144 GLY I N 1
ATOM 2600 C CA . GLY B 2 108 ? 26.406 4.812 8.466 1.00 14.17 144 GLY I CA 1
ATOM 2601 C C . GLY B 2 108 ? 27.790 5.013 7.902 1.00 14.71 144 GLY I C 1
ATOM 2602 O O . GLY B 2 108 ? 28.403 6.026 8.206 1.00 15.51 144 GLY I O 1
ATOM 2603 N N . HIS B 2 109 ? 28.264 4.070 7.084 1.00 14.80 145 HIS I N 1
ATOM 2604 C CA . HIS B 2 109 ? 29.646 4.073 6.569 1.00 15.78 145 HIS I CA 1
ATOM 2605 C C . HIS B 2 109 ? 29.563 3.956 5.043 1.00 16.02 145 HIS I C 1
ATOM 2606 O O . HIS B 2 109 ? 29.647 2.870 4.466 1.00 16.60 145 HIS I O 1
ATOM 2613 N N . ASP B 2 110 ? 29.406 5.106 4.389 1.00 15.75 146 ASP I N 1
ATOM 2614 C CA . ASP B 2 110 ? 29.001 5.083 2.985 1.00 16.92 146 ASP I CA 1
ATOM 2615 C C . ASP B 2 110 ? 30.051 4.512 2.039 1.00 17.52 146 ASP I C 1
ATOM 2616 O O . ASP B 2 110 ? 29.699 4.175 0.899 1.00 18.27 146 ASP I O 1
ATOM 2621 N N . ASN B 2 111 ? 31.308 4.418 2.456 1.00 18.52 147 ASN I N 1
ATOM 2622 C CA . ASN B 2 111 ? 32.316 3.877 1.544 1.00 19.95 147 ASN I CA 1
ATOM 2623 C C . ASN B 2 111 ? 32.724 2.439 1.838 1.00 21.13 147 ASN I C 1
ATOM 2624 O O . ASN B 2 111 ? 33.653 1.919 1.214 1.00 23.25 147 ASN I O 1
ATOM 2629 N N . LYS B 2 112 ? 32.030 1.788 2.763 1.00 18.40 148 LYS I N 1
ATOM 2630 C CA . LYS B 2 112 ? 32.263 0.373 3.037 1.00 18.95 148 LYS I CA 1
ATOM 2631 C C . LYS B 2 112 ? 31.135 -0.433 2.385 1.00 18.28 148 LYS I C 1
ATOM 2632 O O . LYS B 2 112 ? 29.961 -0.209 2.711 1.00 19.04 148 LYS I O 1
ATOM 2638 N N . MET B 2 113 ? 31.454 -1.320 1.449 1.00 18.22 149 MET I N 1
ATOM 2639 C CA . MET B 2 113 ? 30.434 -1.981 0.650 1.00 17.47 149 MET I CA 1
ATOM 2640 C C . MET B 2 113 ? 30.258 -3.443 1.054 1.00 17.83 149 MET I C 1
ATOM 2641 O O . MET B 2 113 ? 31.250 -4.123 1.326 1.00 18.57 149 MET I O 1
ATOM 2646 N N . GLN B 2 114 ? 29.005 -3.896 1.030 1.00 17.16 150 GLN I N 1
ATOM 2647 C CA . GLN B 2 114 ? 28.706 -5.297 1.208 1.00 18.30 150 GLN I CA 1
ATOM 2648 C C . GLN B 2 114 ? 28.069 -5.820 -0.079 1.00 19.12 150 GLN I C 1
ATOM 2649 O O . GLN B 2 114 ? 27.391 -5.062 -0.766 1.00 17.60 150 GLN I O 1
ATOM 2655 N N . PHE B 2 115 ? 28.231 -7.109 -0.329 1.00 18.20 151 PHE I N 1
ATOM 2656 C CA . PHE B 2 115 ? 27.618 -7.778 -1.489 1.00 17.96 151 PHE I CA 1
ATOM 2657 C C . PHE B 2 115 ? 26.854 -9.008 -0.991 1.00 17.40 151 PHE I C 1
ATOM 2658 O O . PHE B 2 115 ? 27.463 -10.022 -0.677 1.00 18.01 151 PHE I O 1
ATOM 2666 N N A GLU B 2 116 ? 25.540 -8.888 -0.926 0.50 17.68 152 GLU I N 1
ATOM 2667 N N B GLU B 2 116 ? 25.543 -8.884 -0.833 0.50 17.21 152 GLU I N 1
ATOM 2668 C CA A GLU B 2 116 ? 24.659 -9.952 -0.448 0.50 17.89 152 GLU I CA 1
ATOM 2669 C CA B GLU B 2 116 ? 24.687 -10.006 -0.422 0.50 17.28 152 GLU I CA 1
ATOM 2670 C C A GLU B 2 116 ? 24.165 -10.853 -1.590 0.50 17.12 152 GLU I C 1
ATOM 2671 C C B GLU B 2 116 ? 24.331 -10.861 -1.634 0.50 17.05 152 GLU I C 1
ATOM 2672 O O A GLU B 2 116 ? 23.553 -10.364 -2.554 0.50 16.32 152 GLU I O 1
ATOM 2673 O O B GLU B 2 116 ? 24.015 -10.366 -2.707 0.50 17.49 152 GLU I O 1
ATOM 2684 N N . SER B 2 117 ? 24.347 -12.164 -1.437 1.00 17.47 153 SER I N 1
ATOM 2685 C CA . SER B 2 117 ? 23.818 -13.089 -2.456 1.00 17.52 153 SER I CA 1
ATOM 2686 C C . SER B 2 117 ? 22.328 -12.931 -2.614 1.00 17.52 153 SER I C 1
ATOM 2687 O O . SER B 2 117 ? 21.585 -12.951 -1.642 1.00 19.19 153 SER I O 1
ATOM 2690 N N . SER B 2 118 ? 21.866 -12.812 -3.867 1.00 17.03 154 SER I N 1
ATOM 2691 C CA . SER B 2 118 ? 20.442 -12.786 -4.103 1.00 18.49 154 SER I CA 1
ATOM 2692 C C . SER B 2 118 ? 19.828 -14.121 -3.759 1.00 19.20 154 SER I C 1
ATOM 2693 O O . SER B 2 118 ? 18.769 -14.191 -3.138 1.00 19.92 154 SER I O 1
ATOM 2696 N N . SER B 2 119 ? 20.462 -15.187 -4.221 1.00 19.86 155 SER I N 1
ATOM 2697 C CA . SER B 2 119 ? 19.862 -16.512 -4.133 1.00 18.74 155 SER I CA 1
ATOM 2698 C C . SER B 2 119 ? 19.912 -17.126 -2.740 1.00 19.46 155 SER I C 1
ATOM 2699 O O . SER B 2 119 ? 19.122 -18.015 -2.414 1.00 20.70 155 SER I O 1
ATOM 2702 N N . TYR B 2 120 ? 20.825 -16.634 -1.915 1.00 18.73 156 TYR I N 1
ATOM 2703 C CA . TYR B 2 120 ? 20.964 -17.097 -0.528 1.00 18.30 156 TYR I CA 1
ATOM 2704 C C . TYR B 2 120 ? 20.921 -15.872 0.397 1.00 18.75 156 TYR I C 1
ATOM 2705 O O . TYR B 2 120 ? 21.943 -15.286 0.782 1.00 18.58 156 TYR I O 1
ATOM 2714 N N . GLU B 2 121 ? 19.702 -15.461 0.716 1.00 19.46 157 GLU I N 1
ATOM 2715 C CA . GLU B 2 121 ? 19.501 -14.288 1.576 1.00 18.98 157 GLU I CA 1
ATOM 2716 C C . GLU B 2 121 ? 20.254 -14.404 2.894 1.00 18.69 157 GLU I C 1
ATOM 2717 O O . GLU B 2 121 ? 20.234 -15.462 3.527 1.00 19.50 157 GLU I O 1
ATOM 2723 N N . GLY B 2 122 ? 20.952 -13.333 3.279 1.00 17.95 158 GLY I N 1
ATOM 2724 C CA . GLY B 2 122 ? 21.706 -13.304 4.526 1.00 17.96 158 GLY I CA 1
ATOM 2725 C C . GLY B 2 122 ? 23.112 -13.843 4.424 1.00 18.38 158 GLY I C 1
ATOM 2726 O O . GLY B 2 122 ? 23.825 -13.929 5.430 1.00 17.85 158 GLY I O 1
ATOM 2727 N N . TYR B 2 123 ? 23.483 -14.263 3.213 1.00 17.77 159 TYR I N 1
ATOM 2728 C CA . TYR B 2 123 ? 24.862 -14.682 2.930 1.00 17.25 159 TYR I CA 1
ATOM 2729 C C . TYR B 2 123 ? 25.541 -13.621 2.079 1.00 17.46 159 TYR I C 1
ATOM 2730 O O . TYR B 2 123 ? 24.902 -13.021 1.197 1.00 17.44 159 TYR I O 1
ATOM 2739 N N . PHE B 2 124 ? 26.825 -13.407 2.303 1.00 17.86 160 PHE I N 1
ATOM 2740 C CA . PHE B 2 124 ? 27.537 -12.314 1.697 1.00 17.02 160 PHE I CA 1
ATOM 2741 C C . PHE B 2 124 ? 28.916 -12.718 1.202 1.00 18.52 160 PHE I C 1
ATOM 2742 O O . PHE B 2 124 ? 29.533 -13.611 1.759 1.00 18.91 160 PHE I O 1
ATOM 2750 N N . LEU B 2 125 ? 29.423 -12.025 0.187 1.00 17.94 161 LEU I N 1
ATOM 2751 C CA . LEU B 2 125 ? 30.851 -12.112 -0.112 1.00 18.01 161 LEU I CA 1
ATOM 2752 C C . LEU B 2 125 ? 31.709 -11.773 1.123 1.00 19.19 161 LEU I C 1
ATOM 2753 O O . LEU B 2 125 ? 31.433 -10.814 1.849 1.00 18.23 161 LEU I O 1
ATOM 2758 N N . ALA B 2 126 ? 32.772 -12.557 1.331 1.00 19.21 162 ALA I N 1
ATOM 2759 C CA . ALA B 2 126 ? 33.670 -12.349 2.463 1.00 18.10 162 ALA I CA 1
ATOM 2760 C C . ALA B 2 126 ? 35.090 -12.721 2.110 1.00 19.86 162 ALA I C 1
ATOM 2761 O O . ALA B 2 126 ? 35.332 -13.515 1.198 1.00 19.16 162 ALA I O 1
ATOM 2763 N N . ALA B 2 127 ? 36.020 -12.156 2.856 1.00 19.78 163 ALA I N 1
ATOM 2764 C CA . ALA B 2 127 ? 37.406 -12.588 2.777 1.00 21.21 163 ALA I CA 1
ATOM 2765 C C . ALA B 2 127 ? 37.689 -13.513 3.947 1.00 22.78 163 ALA I C 1
ATOM 2766 O O . ALA B 2 127 ? 37.336 -13.213 5.092 1.00 23.48 163 ALA I O 1
ATOM 2768 N N . GLU B 2 128 ? 38.330 -14.639 3.665 1.00 24.01 164 GLU I N 1
ATOM 2769 C CA . GLU B 2 128 ? 38.700 -15.563 4.725 1.00 26.78 164 GLU I CA 1
ATOM 2770 C C . GLU B 2 128 ? 40.068 -16.185 4.463 1.00 27.75 164 GLU I C 1
ATOM 2771 O O . GLU B 2 128 ? 40.338 -16.590 3.334 1.00 27.89 164 GLU I O 1
ATOM 2777 N N . LYS B 2 129 ? 40.892 -16.247 5.506 1.00 31.04 165 LYS I N 1
ATOM 2778 C CA . LYS B 2 129 ? 42.221 -16.881 5.448 1.00 32.88 165 LYS I CA 1
ATOM 2779 C C . LYS B 2 129 ? 42.047 -18.380 5.503 1.00 34.78 165 LYS I C 1
ATOM 2780 O O . LYS B 2 129 ? 41.466 -18.898 6.454 1.00 36.07 165 LYS I O 1
ATOM 2786 N N . GLU B 2 130 ? 42.543 -19.077 4.485 1.00 36.58 166 GLU I N 1
ATOM 2787 C CA . GLU B 2 130 ? 42.660 -20.522 4.553 1.00 37.27 166 GLU I CA 1
ATOM 2788 C C . GLU B 2 130 ? 44.111 -20.917 4.315 1.00 37.74 166 GLU I C 1
ATOM 2789 O O . GLU B 2 130 ? 44.657 -20.694 3.232 1.00 37.73 166 GLU I O 1
ATOM 2795 N N . ARG B 2 131 ? 44.727 -21.481 5.347 1.00 38.56 167 ARG I N 1
ATOM 2796 C CA . ARG B 2 131 ? 46.117 -21.880 5.288 1.00 39.00 167 ARG I CA 1
ATOM 2797 C C . ARG B 2 131 ? 46.952 -20.665 4.893 1.00 38.73 167 ARG I C 1
ATOM 2798 O O . ARG B 2 131 ? 47.020 -19.695 5.645 1.00 39.52 167 ARG I O 1
ATOM 2806 N N . ASP B 2 132 ? 47.556 -20.710 3.709 1.00 38.19 168 ASP I N 1
ATOM 2807 C CA . ASP B 2 132 ? 48.447 -19.660 3.245 1.00 37.58 168 ASP I CA 1
ATOM 2808 C C . ASP B 2 132 ? 47.682 -18.595 2.459 1.00 36.52 168 ASP I C 1
ATOM 2809 O O . ASP B 2 132 ? 48.165 -17.471 2.325 1.00 36.79 168 ASP I O 1
ATOM 2814 N N . LEU B 2 133 ? 46.494 -18.946 1.968 1.00 35.21 169 LEU I N 1
ATOM 2815 C CA . LEU B 2 133 ? 45.755 -18.113 1.014 1.00 33.51 169 LEU I CA 1
ATOM 2816 C C . LEU B 2 133 ? 44.676 -17.262 1.693 1.00 32.71 169 LEU I C 1
ATOM 2817 O O . LEU B 2 133 ? 44.150 -17.619 2.745 1.00 32.71 169 LEU I O 1
ATOM 2822 N N . PHE B 2 134 ? 44.368 -16.127 1.081 1.00 30.71 170 PHE I N 1
ATOM 2823 C CA . PHE B 2 134 ? 43.214 -15.334 1.466 1.00 29.13 170 PHE I CA 1
ATOM 2824 C C . PHE B 2 134 ? 42.226 -15.462 0.326 1.00 27.23 170 PHE I C 1
ATOM 2825 O O . PHE B 2 134 ? 42.526 -15.101 -0.805 1.00 26.13 170 PHE I O 1
ATOM 2833 N N . LYS B 2 135 ? 41.069 -16.018 0.641 1.00 25.66 171 LYS I N 1
ATOM 2834 C CA . LYS B 2 135 ? 40.120 -16.429 -0.375 1.00 25.11 171 LYS I CA 1
ATOM 2835 C C . LYS B 2 135 ? 38.849 -15.586 -0.312 1.00 23.11 171 LYS I C 1
ATOM 2836 O O . LYS B 2 135 ? 38.476 -15.133 0.761 1.00 22.68 171 LYS I O 1
ATOM 2842 N N . LEU B 2 136 ? 38.229 -15.360 -1.464 1.00 21.64 172 LEU I N 1
ATOM 2843 C CA . LEU B 2 136 ? 36.838 -14.877 -1.521 1.00 20.31 172 LEU I CA 1
ATOM 2844 C C . LEU B 2 136 ? 35.878 -16.056 -1.323 1.00 21.15 172 LEU I C 1
ATOM 2845 O O . LEU B 2 136 ? 35.974 -17.050 -2.060 1.00 21.95 172 LEU I O 1
ATOM 2850 N N . ILE B 2 137 ? 35.019 -15.981 -0.307 1.00 19.90 173 ILE I N 1
ATOM 2851 C CA . ILE B 2 137 ? 34.050 -17.019 0.008 1.00 20.03 173 ILE I CA 1
ATOM 2852 C C . ILE B 2 137 ? 32.672 -16.387 0.141 1.00 19.98 173 ILE I C 1
ATOM 2853 O O . ILE B 2 137 ? 32.514 -15.159 0.082 1.00 19.67 173 ILE I O 1
ATOM 2858 N N . LEU B 2 138 ? 31.654 -17.239 0.259 1.00 19.61 174 LEU I N 1
ATOM 2859 C CA . LEU B 2 138 ? 30.327 -16.794 0.652 1.00 19.12 174 LEU I CA 1
ATOM 2860 C C . LEU B 2 138 ? 30.160 -17.190 2.107 1.00 20.21 174 LEU I C 1
ATOM 2861 O O . LEU B 2 138 ? 30.408 -18.339 2.456 1.00 21.21 174 LEU I O 1
ATOM 2866 N N . LYS B 2 139 ? 29.741 -16.241 2.947 1.00 20.39 175 LYS I N 1
ATOM 2867 C CA . LYS B 2 139 ? 29.672 -16.436 4.403 1.00 21.11 175 LYS I CA 1
ATOM 2868 C C . LYS B 2 139 ? 28.286 -15.977 4.894 1.00 20.11 175 LYS I C 1
ATOM 2869 O O . LYS B 2 139 ? 27.783 -14.934 4.475 1.00 20.00 175 LYS I O 1
ATOM 2875 N N . LYS B 2 140 ? 27.666 -16.731 5.790 1.00 19.38 176 LYS I N 1
ATOM 2876 C CA . LYS B 2 140 ? 26.459 -16.264 6.457 1.00 19.71 176 LYS I CA 1
ATOM 2877 C C . LYS B 2 140 ? 26.806 -15.099 7.369 1.00 17.86 176 LYS I C 1
ATOM 2878 O O . LYS B 2 140 ? 27.782 -15.164 8.142 1.00 20.43 176 LYS I O 1
ATOM 2884 N N . GLU B 2 141 ? 26.047 -14.008 7.273 1.00 17.91 177 GLU I N 1
ATOM 2885 C CA . GLU B 2 141 ? 26.275 -12.901 8.198 1.00 17.44 177 GLU I CA 1
ATOM 2886 C C . GLU B 2 141 ? 25.758 -13.300 9.575 1.00 17.57 177 GLU I C 1
ATOM 2887 O O . GLU B 2 141 ? 24.547 -13.322 9.776 1.00 17.98 177 GLU I O 1
ATOM 2893 N N . ASP B 2 142 ? 26.645 -13.560 10.521 1.00 17.28 178 ASP I N 1
ATOM 2894 C CA . ASP B 2 142 ? 26.251 -14.044 11.822 1.00 16.29 178 ASP I CA 1
ATOM 2895 C C . ASP B 2 142 ? 26.125 -12.885 12.811 1.00 14.92 178 ASP I C 1
ATOM 2896 O O . ASP B 2 142 ? 25.487 -13.047 13.838 1.00 15.45 178 ASP I O 1
ATOM 2901 N N . GLU B 2 143 ? 26.725 -11.742 12.496 1.00 14.96 179 GLU I N 1
ATOM 2902 C CA . GLU B 2 143 ? 26.610 -10.602 13.412 1.00 16.26 179 GLU I CA 1
ATOM 2903 C C . GLU B 2 143 ? 26.947 -9.331 12.645 1.00 16.03 179 GLU I C 1
ATOM 2904 O O . GLU B 2 143 ? 27.598 -9.379 11.600 1.00 17.13 179 GLU I O 1
ATOM 2910 N N . LEU B 2 144 ? 26.507 -8.194 13.189 1.00 14.81 180 LEU I N 1
ATOM 2911 C CA . LEU B 2 144 ? 26.701 -6.920 12.514 1.00 15.03 180 LEU I CA 1
ATOM 2912 C C . LEU B 2 144 ? 28.192 -6.478 12.654 1.00 13.90 180 LEU I C 1
ATOM 2913 O O . LEU B 2 144 ? 28.877 -6.801 13.621 1.00 16.26 180 LEU I O 1
ATOM 2918 N N . GLY B 2 145 ? 28.635 -5.654 11.720 1.00 15.38 181 GLY I N 1
ATOM 2919 C CA . GLY B 2 145 ? 29.950 -5.055 11.836 1.00 14.04 181 GLY I CA 1
ATOM 2920 C C . GLY B 2 145 ? 31.075 -6.036 11.629 1.00 14.81 181 GLY I C 1
ATOM 2921 O O . GLY B 2 145 ? 32.164 -5.750 12.075 1.00 15.35 181 GLY I O 1
ATOM 2922 N N . ASP B 2 146 ? 30.823 -7.116 10.908 1.00 16.01 182 ASP I N 1
ATOM 2923 C CA . ASP B 2 146 ? 31.820 -8.125 10.596 1.00 15.95 182 ASP I CA 1
ATOM 2924 C C . ASP B 2 146 ? 32.584 -7.549 9.414 1.00 16.26 182 ASP I C 1
ATOM 2925 O O . ASP B 2 146 ? 32.067 -7.466 8.275 1.00 16.37 182 ASP I O 1
ATOM 2930 N N . ARG B 2 147 ? 33.812 -7.125 9.698 1.00 16.92 183 ARG I N 1
ATOM 2931 C CA . ARG B 2 147 ? 34.569 -6.411 8.672 1.00 17.64 183 ARG I CA 1
ATOM 2932 C C . ARG B 2 147 ? 34.944 -7.305 7.496 1.00 16.58 183 ARG I C 1
ATOM 2933 O O . ARG B 2 147 ? 35.208 -6.775 6.415 1.00 16.38 183 ARG I O 1
ATOM 2941 N N . SER B 2 148 ? 34.956 -8.627 7.680 1.00 17.57 184 SER I N 1
ATOM 2942 C CA . SER B 2 148 ? 35.324 -9.545 6.588 1.00 18.24 184 SER I CA 1
ATOM 2943 C C . SER B 2 148 ? 34.347 -9.512 5.433 1.00 18.80 184 SER I C 1
ATOM 2944 O O . SER B 2 148 ? 34.715 -9.965 4.343 1.00 19.49 184 SER I O 1
ATOM 2947 N N . ILE B 2 149 ? 33.125 -9.015 5.659 1.00 18.01 185 ILE I N 1
ATOM 2948 C CA . ILE B 2 149 ? 32.138 -8.878 4.587 1.00 18.63 185 ILE I CA 1
ATOM 2949 C C . ILE B 2 149 ? 32.065 -7.459 4.027 1.00 18.71 185 ILE I C 1
ATOM 2950 O O . ILE B 2 149 ? 31.182 -7.106 3.250 1.00 18.92 185 ILE I O 1
ATOM 2955 N N . MET B 2 150 ? 33.019 -6.618 4.419 1.00 17.05 186 MET I N 1
ATOM 2956 C CA . MET B 2 150 ? 33.115 -5.244 3.928 1.00 17.50 186 MET I CA 1
ATOM 2957 C C . MET B 2 150 ? 34.295 -5.072 2.972 1.00 17.09 186 MET I C 1
ATOM 2958 O O . MET B 2 150 ? 35.373 -5.622 3.185 1.00 18.24 186 MET I O 1
ATOM 2963 N N . PHE B 2 151 ? 34.042 -4.290 1.919 1.00 18.28 187 PHE I N 1
ATOM 2964 C CA . PHE B 2 151 ? 35.026 -3.999 0.897 1.00 17.96 187 PHE I CA 1
ATOM 2965 C C . PHE B 2 151 ? 35.067 -2.546 0.505 1.00 19.14 187 PHE I C 1
ATOM 2966 O O . PHE B 2 151 ? 34.101 -1.799 0.681 1.00 19.86 187 PHE I O 1
ATOM 2974 N N A THR B 2 152 ? 36.235 -2.174 -0.008 0.50 19.48 188 THR I N 1
ATOM 2975 N N B THR B 2 152 ? 36.205 -2.140 -0.041 0.50 19.41 188 THR I N 1
ATOM 2976 C CA A THR B 2 152 ? 36.472 -0.908 -0.688 0.50 19.90 188 THR I CA 1
ATOM 2977 C CA B THR B 2 152 ? 36.337 -0.822 -0.651 0.50 19.78 188 THR I CA 1
ATOM 2978 C C A THR B 2 152 ? 36.267 -1.221 -2.177 0.50 20.04 188 THR I C 1
ATOM 2979 C C B THR B 2 152 ? 36.410 -1.054 -2.156 0.50 20.18 188 THR I C 1
ATOM 2980 O O A THR B 2 152 ? 36.734 -2.258 -2.659 0.50 20.11 188 THR I O 1
ATOM 2981 O O B THR B 2 152 ? 37.248 -1.821 -2.623 0.50 19.21 188 THR I O 1
ATOM 2988 N N . VAL B 2 153 ? 35.548 -0.354 -2.887 1.00 20.04 189 VAL I N 1
ATOM 2989 C CA . VAL B 2 153 ? 35.435 -0.456 -4.338 1.00 21.79 189 VAL I CA 1
ATOM 2990 C C . VAL B 2 153 ? 35.971 0.820 -4.972 1.00 22.82 189 VAL I C 1
ATOM 2991 O O . VAL B 2 153 ? 35.443 1.923 -4.759 1.00 22.33 189 VAL I O 1
ATOM 2995 N N . GLN B 2 154 ? 37.083 0.680 -5.693 1.00 24.67 190 GLN I N 1
ATOM 2996 C CA . GLN B 2 154 ? 37.750 1.803 -6.377 1.00 26.83 190 GLN I CA 1
ATOM 2997 C C . GLN B 2 154 ? 37.398 1.810 -7.867 1.00 27.81 190 GLN I C 1
ATOM 2998 O O . GLN B 2 154 ? 37.618 0.810 -8.560 1.00 27.05 190 GLN I O 1
ATOM 3004 N N . ASN B 2 155 ? 36.845 2.916 -8.358 1.00 30.16 191 ASN I N 1
ATOM 3005 C CA . ASN B 2 155 ? 36.448 3.046 -9.769 1.00 31.49 191 ASN I CA 1
ATOM 3006 C C . ASN B 2 155 ? 37.634 3.266 -10.712 1.00 32.92 191 ASN I C 1
ATOM 3007 O O . ASN B 2 155 ? 38.550 4.018 -10.378 1.00 32.96 191 ASN I O 1
ATOM 3012 N N . GLU B 2 156 ? 37.598 2.650 -11.899 1.00 33.77 192 GLU I N 1
ATOM 3013 C CA . GLU B 2 156 ? 38.730 2.692 -12.854 1.00 34.71 192 GLU I CA 1
ATOM 3014 C C . GLU B 2 156 ? 38.357 2.957 -14.319 1.00 35.47 192 GLU I C 1
ATOM 3015 O O . GLU B 2 156 ? 37.230 3.339 -14.652 1.00 36.41 192 GLU I O 1
ATOM 3021 N N . ASP C 3 1 ? 13.473 7.670 10.181 1.00 15.47 1 ASP L N 1
ATOM 3022 C CA . ASP C 3 1 ? 14.064 6.427 10.792 1.00 14.80 1 ASP L CA 1
ATOM 3023 C C . ASP C 3 1 ? 13.011 5.333 10.804 1.00 14.89 1 ASP L C 1
ATOM 3024 O O . ASP C 3 1 ? 11.818 5.630 10.775 1.00 15.05 1 ASP L O 1
ATOM 3029 N N . ILE C 3 2 ? 13.426 4.072 10.840 1.00 14.49 2 ILE L N 1
ATOM 3030 C CA . ILE C 3 2 ? 12.469 2.963 10.870 1.00 15.29 2 ILE L CA 1
ATOM 3031 C C . ILE C 3 2 ? 11.997 2.803 12.309 1.00 15.75 2 ILE L C 1
ATOM 3032 O O . ILE C 3 2 ? 12.797 2.694 13.240 1.00 15.13 2 ILE L O 1
ATOM 3037 N N . GLN C 3 3 ? 10.705 2.769 12.533 1.00 15.59 3 GLN L N 1
ATOM 3038 C CA . GLN C 3 3 ? 10.102 2.532 13.817 1.00 16.87 3 GLN L CA 1
ATOM 3039 C C . GLN C 3 3 ? 9.728 1.080 13.905 1.00 15.84 3 GLN L C 1
ATOM 3040 O O . GLN C 3 3 ? 9.066 0.557 12.988 1.00 15.79 3 GLN L O 1
ATOM 3046 N N . MET C 3 4 ? 10.123 0.453 15.011 1.00 15.64 4 MET L N 1
ATOM 3047 C CA . MET C 3 4 ? 9.810 -0.954 15.289 1.00 15.33 4 MET L CA 1
ATOM 3048 C C . MET C 3 4 ? 8.791 -0.935 16.400 1.00 16.84 4 MET L C 1
ATOM 3049 O O . MET C 3 4 ? 9.100 -0.554 17.540 1.00 18.33 4 MET L O 1
ATOM 3054 N N . THR C 3 5 ? 7.568 -1.339 16.053 1.00 15.40 5 THR L N 1
ATOM 3055 C CA . THR C 3 5 ? 6.455 -1.373 17.000 1.00 15.97 5 THR L CA 1
ATOM 3056 C C . THR C 3 5 ? 6.371 -2.784 17.531 1.00 15.23 5 THR L C 1
ATOM 3057 O O . THR C 3 5 ? 5.932 -3.703 16.824 1.00 16.78 5 THR L O 1
ATOM 3061 N N . GLN C 3 6 ? 6.693 -2.944 18.808 1.00 15.80 6 GLN L N 1
ATOM 3062 C CA . GLN C 3 6 ? 6.715 -4.258 19.452 1.00 15.84 6 GLN L CA 1
ATOM 3063 C C . GLN C 3 6 ? 5.521 -4.433 20.393 1.00 16.88 6 GLN L C 1
ATOM 3064 O O . GLN C 3 6 ? 5.222 -3.552 21.176 1.00 16.00 6 GLN L O 1
ATOM 3070 N N . SER C 3 7 ? 4.822 -5.548 20.220 1.00 17.17 7 SER L N 1
ATOM 3071 C CA . SER C 3 7 ? 3.615 -5.808 20.993 1.00 17.81 7 SER L CA 1
ATOM 3072 C C . SER C 3 7 ? 3.563 -7.273 21.389 1.00 19.32 7 SER L C 1
ATOM 3073 O O . SER C 3 7 ? 4.088 -8.129 20.682 1.00 21.89 7 SER L O 1
ATOM 3076 N N . PRO C 3 8 ? 2.917 -7.580 22.527 1.00 19.96 8 PRO L N 1
ATOM 3077 C CA . PRO C 3 8 ? 2.454 -6.597 23.495 1.00 18.99 8 PRO L CA 1
ATOM 3078 C C . PRO C 3 8 ? 3.628 -6.230 24.380 1.00 18.56 8 PRO L C 1
ATOM 3079 O O . PRO C 3 8 ? 4.613 -7.002 24.487 1.00 18.84 8 PRO L O 1
ATOM 3083 N N . SER C 3 9 ? 3.572 -5.079 25.029 1.00 16.98 9 SER L N 1
ATOM 3084 C CA . SER C 3 9 ? 4.658 -4.679 25.909 1.00 19.12 9 SER L CA 1
ATOM 3085 C C . SER C 3 9 ? 4.710 -5.509 27.184 1.00 17.67 9 SER L C 1
ATOM 3086 O O . SER C 3 9 ? 5.758 -5.622 27.826 1.00 16.81 9 SER L O 1
ATOM 3089 N N A SER C 3 10 ? 3.570 -6.069 27.559 0.50 17.43 10 SER L N 1
ATOM 3090 N N B SER C 3 10 ? 3.581 -6.115 27.541 0.50 17.41 10 SER L N 1
ATOM 3091 C CA A SER C 3 10 ? 3.515 -7.010 28.645 0.50 17.52 10 SER L CA 1
ATOM 3092 C CA B SER C 3 10 ? 3.479 -6.963 28.714 0.50 17.56 10 SER L CA 1
ATOM 3093 C C A SER C 3 10 ? 2.638 -8.158 28.176 0.50 16.81 10 SER L C 1
ATOM 3094 C C B SER C 3 10 ? 2.556 -8.131 28.389 0.50 16.79 10 SER L C 1
ATOM 3095 O O A SER C 3 10 ? 1.684 -7.956 27.418 0.50 16.44 10 SER L O 1
ATOM 3096 O O B SER C 3 10 ? 1.412 -7.889 28.005 0.50 16.77 10 SER L O 1
ATOM 3101 N N . LEU C 3 11 ? 3.035 -9.366 28.530 1.00 16.68 11 LEU L N 1
ATOM 3102 C CA . LEU C 3 11 ? 2.222 -10.547 28.216 1.00 16.50 11 LEU L CA 1
ATOM 3103 C C . LEU C 3 11 ? 2.213 -11.467 29.414 1.00 16.03 11 LEU L C 1
ATOM 3104 O O . LEU C 3 11 ? 3.263 -11.870 29.877 1.00 17.73 11 LEU L O 1
ATOM 3109 N N . SER C 3 12 ? 1.017 -11.737 29.917 1.00 16.33 12 SER L N 1
ATOM 3110 C CA . SER C 3 12 ? 0.843 -12.639 31.064 1.00 16.66 12 SER L CA 1
ATOM 3111 C C . SER C 3 12 ? 0.522 -14.018 30.516 1.00 17.03 12 SER L C 1
ATOM 3112 O O . SER C 3 12 ? -0.399 -14.196 29.690 1.00 19.16 12 SER L O 1
ATOM 3115 N N . ALA C 3 13 ? 1.256 -15.014 31.010 1.00 16.79 13 ALA L N 1
ATOM 3116 C CA . ALA C 3 13 ? 1.102 -16.372 30.502 1.00 16.98 13 ALA L CA 1
ATOM 3117 C C . ALA C 3 13 ? 1.485 -17.359 31.591 1.00 16.62 13 ALA L C 1
ATOM 3118 O O . ALA C 3 13 ? 1.908 -16.961 32.671 1.00 14.79 13 ALA L O 1
ATOM 3120 N N . SER C 3 14 ? 1.295 -18.634 31.306 1.00 16.44 14 SER L N 1
ATOM 3121 C CA . SER C 3 14 ? 1.568 -19.719 32.242 1.00 16.87 14 SER L CA 1
ATOM 3122 C C . SER C 3 14 ? 2.616 -20.684 31.749 1.00 15.41 14 SER L C 1
ATOM 3123 O O . SER C 3 14 ? 2.849 -20.831 30.551 1.00 14.70 14 SER L O 1
ATOM 3126 N N . LEU C 3 15 ? 3.232 -21.399 32.685 1.00 15.94 15 LEU L N 1
ATOM 3127 C CA . LEU C 3 15 ? 4.151 -22.463 32.311 1.00 16.61 15 LEU L CA 1
ATOM 3128 C C . LEU C 3 15 ? 3.475 -23.399 31.332 1.00 16.88 15 LEU L C 1
ATOM 3129 O O . LEU C 3 15 ? 2.314 -23.766 31.512 1.00 16.84 15 LEU L O 1
ATOM 3134 N N . GLY C 3 16 ? 4.216 -23.787 30.302 1.00 17.25 16 GLY L N 1
ATOM 3135 C CA . GLY C 3 16 ? 3.721 -24.704 29.278 1.00 17.23 16 GLY L CA 1
ATOM 3136 C C . GLY C 3 16 ? 2.946 -24.106 28.121 1.00 17.62 16 GLY L C 1
ATOM 3137 O O . GLY C 3 16 ? 2.624 -24.818 27.159 1.00 18.80 16 GLY L O 1
ATOM 3138 N N A GLU C 3 17 ? 2.651 -22.811 28.201 0.50 17.43 17 GLU L N 1
ATOM 3139 N N B GLU C 3 17 ? 2.648 -22.816 28.195 0.50 17.18 17 GLU L N 1
ATOM 3140 C CA A GLU C 3 17 ? 1.855 -22.103 27.198 0.50 17.70 17 GLU L CA 1
ATOM 3141 C CA B GLU C 3 17 ? 1.851 -22.162 27.171 0.50 17.73 17 GLU L CA 1
ATOM 3142 C C A GLU C 3 17 ? 2.727 -21.751 26.006 0.50 17.71 17 GLU L C 1
ATOM 3143 C C B GLU C 3 17 ? 2.725 -21.751 26.005 0.50 17.68 17 GLU L C 1
ATOM 3144 O O A GLU C 3 17 ? 3.925 -21.523 26.152 0.50 17.13 17 GLU L O 1
ATOM 3145 O O B GLU C 3 17 ? 3.913 -21.482 26.165 0.50 17.13 17 GLU L O 1
ATOM 3156 N N . ARG C 3 18 ? 2.122 -21.713 24.822 1.00 18.02 18 ARG L N 1
ATOM 3157 C CA . ARG C 3 18 ? 2.806 -21.267 23.616 1.00 18.55 18 ARG L CA 1
ATOM 3158 C C . ARG C 3 18 ? 2.462 -19.795 23.478 1.00 18.22 18 ARG L C 1
ATOM 3159 O O . ARG C 3 18 ? 1.294 -19.435 23.573 1.00 19.95 18 ARG L O 1
ATOM 3167 N N . VAL C 3 19 ? 3.450 -18.931 23.268 1.00 18.47 19 VAL L N 1
ATOM 3168 C CA . VAL C 3 19 ? 3.165 -17.510 23.109 1.00 18.72 19 VAL L CA 1
ATOM 3169 C C . VAL C 3 19 ? 4.003 -16.943 21.974 1.00 18.21 19 VAL L C 1
ATOM 3170 O O . VAL C 3 19 ? 5.012 -17.514 21.619 1.00 18.44 19 VAL L O 1
ATOM 3174 N N A SER C 3 20 ? 3.574 -15.802 21.437 0.50 18.39 20 SER L N 1
ATOM 3175 N N B SER C 3 20 ? 3.582 -15.836 21.394 0.50 18.53 20 SER L N 1
ATOM 3176 C CA A SER C 3 20 ? 4.262 -15.124 20.324 0.50 18.39 20 SER L CA 1
ATOM 3177 C CA B SER C 3 20 ? 4.487 -15.144 20.494 0.50 18.71 20 SER L CA 1
ATOM 3178 C C A SER C 3 20 ? 4.289 -13.596 20.514 0.50 18.35 20 SER L C 1
ATOM 3179 C C B SER C 3 20 ? 4.374 -13.650 20.699 0.50 18.41 20 SER L C 1
ATOM 3180 O O A SER C 3 20 ? 3.247 -12.969 20.761 0.50 18.78 20 SER L O 1
ATOM 3181 O O B SER C 3 20 ? 3.376 -13.130 21.204 0.50 18.92 20 SER L O 1
ATOM 3186 N N . LEU C 3 21 ? 5.472 -12.995 20.339 1.00 18.22 21 LEU L N 1
ATOM 3187 C CA . LEU C 3 21 ? 5.686 -11.567 20.483 1.00 19.24 21 LEU L CA 1
ATOM 3188 C C . LEU C 3 21 ? 5.865 -11.088 19.058 1.00 19.30 21 LEU L C 1
ATOM 3189 O O . LEU C 3 21 ? 6.431 -11.816 18.256 1.00 21.04 21 LEU L O 1
ATOM 3194 N N . THR C 3 22 ? 5.460 -9.856 18.772 1.00 19.05 22 THR L N 1
ATOM 3195 C CA . THR C 3 22 ? 5.471 -9.348 17.394 1.00 19.84 22 THR L CA 1
ATOM 3196 C C . THR C 3 22 ? 6.167 -8.010 17.298 1.00 18.87 22 THR L C 1
ATOM 3197 O O . THR C 3 22 ? 6.053 -7.197 18.208 1.00 19.41 22 THR L O 1
ATOM 3201 N N . CYS C 3 23 ? 6.930 -7.817 16.221 1.00 19.82 23 CYS L N 1
ATOM 3202 C CA . CYS C 3 23 ? 7.506 -6.522 15.876 1.00 19.14 23 CYS L CA 1
ATOM 3203 C C . CYS C 3 23 ? 7.052 -6.171 14.464 1.00 18.14 23 CYS L C 1
ATOM 3204 O O . CYS C 3 23 ? 7.139 -7.001 13.568 1.00 19.54 23 CYS L O 1
ATOM 3207 N N . ARG C 3 24 ? 6.493 -4.979 14.325 1.00 19.35 24 ARG L N 1
ATOM 3208 C CA . ARG C 3 24 ? 6.003 -4.455 13.041 1.00 19.28 24 ARG L CA 1
ATOM 3209 C C . ARG C 3 24 ? 6.989 -3.343 12.636 1.00 18.62 24 ARG L C 1
ATOM 3210 O O . ARG C 3 24 ? 7.245 -2.418 13.417 1.00 18.58 24 ARG L O 1
ATOM 3218 N N . ALA C 3 25 ? 7.544 -3.424 11.433 1.00 18.55 25 ALA L N 1
ATOM 3219 C CA . ALA C 3 25 ? 8.436 -2.362 10.948 1.00 17.99 25 ALA L CA 1
ATOM 3220 C C . ALA C 3 25 ? 7.744 -1.304 10.113 1.00 16.97 25 ALA L C 1
ATOM 3221 O O . ALA C 3 25 ? 6.844 -1.627 9.327 1.00 17.24 25 ALA L O 1
ATOM 3223 N N . SER C 3 26 ? 8.085 -0.037 10.312 1.00 16.66 26 SER L N 1
ATOM 3224 C CA . SER C 3 26 ? 7.414 1.044 9.588 1.00 15.65 26 SER L CA 1
ATOM 3225 C C . SER C 3 26 ? 7.832 1.161 8.136 1.00 16.41 26 SER L C 1
ATOM 3226 O O . SER C 3 26 ? 7.210 1.933 7.391 1.00 15.84 26 SER L O 1
ATOM 3229 N N . GLN C 3 27 ? 8.943 0.509 7.783 1.00 15.61 27 GLN L N 1
ATOM 3230 C CA . GLN C 3 27 ? 9.480 0.400 6.422 1.00 15.80 27 GLN L CA 1
ATOM 3231 C C . GLN C 3 27 ? 9.930 -1.021 6.217 1.00 15.50 27 GLN L C 1
ATOM 3232 O O . GLN C 3 27 ? 10.133 -1.739 7.193 1.00 17.65 27 GLN L O 1
ATOM 3238 N N . ASP C 3 28 ? 10.190 -1.394 4.970 1.00 17.20 28 ASP L N 1
ATOM 3239 C CA . ASP C 3 28 ? 10.636 -2.750 4.660 1.00 17.61 28 ASP L CA 1
ATOM 3240 C C . ASP C 3 28 ? 12.025 -2.971 5.231 1.00 17.35 28 ASP L C 1
ATOM 3241 O O . ASP C 3 28 ? 12.940 -2.221 4.925 1.00 19.10 28 ASP L O 1
ATOM 3246 N N . ILE C 3 29 ? 12.179 -4.000 6.058 1.00 15.18 29 ILE L N 1
ATOM 3247 C CA . ILE C 3 29 ? 13.477 -4.382 6.585 1.00 15.36 29 ILE L CA 1
ATOM 3248 C C . ILE C 3 29 ? 13.943 -5.756 6.089 1.00 14.82 29 ILE L C 1
ATOM 3249 O O . ILE C 3 29 ? 14.978 -6.258 6.546 1.00 16.20 29 ILE L O 1
ATOM 3254 N N . GLY C 3 30 ? 13.222 -6.354 5.157 1.00 13.92 30 GLY L N 1
ATOM 3255 C CA . GLY C 3 30 ? 13.575 -7.665 4.651 1.00 14.66 30 GLY L CA 1
ATOM 3256 C C . GLY C 3 30 ? 13.691 -8.660 5.792 1.00 15.51 30 GLY L C 1
ATOM 3257 O O . GLY C 3 30 ? 12.823 -8.727 6.650 1.00 16.72 30 GLY L O 1
ATOM 3258 N N A SER C 3 31 ? 14.793 -9.408 5.794 0.50 15.57 31 SER L N 1
ATOM 3259 N N B SER C 3 31 ? 14.783 -9.421 5.803 0.50 15.73 31 SER L N 1
ATOM 3260 C CA A SER C 3 31 ? 15.068 -10.403 6.824 0.50 15.35 31 SER L CA 1
ATOM 3261 C CA B SER C 3 31 ? 15.025 -10.402 6.856 0.50 15.66 31 SER L CA 1
ATOM 3262 C C A SER C 3 31 ? 16.001 -9.872 7.904 0.50 15.60 31 SER L C 1
ATOM 3263 C C B SER C 3 31 ? 15.900 -9.856 7.979 0.50 15.76 31 SER L C 1
ATOM 3264 O O A SER C 3 31 ? 16.532 -10.642 8.702 0.50 14.64 31 SER L O 1
ATOM 3265 O O B SER C 3 31 ? 16.269 -10.602 8.886 0.50 14.69 31 SER L O 1
ATOM 3270 N N . LYS C 3 32 ? 16.188 -8.558 7.959 1.00 14.99 32 LYS L N 1
ATOM 3271 C CA . LYS C 3 32 ? 17.218 -7.967 8.833 1.00 14.90 32 LYS L CA 1
ATOM 3272 C C . LYS C 3 32 ? 16.685 -7.582 10.195 1.00 14.43 32 LYS L C 1
ATOM 3273 O O . LYS C 3 32 ? 16.619 -6.413 10.547 1.00 14.64 32 LYS L O 1
ATOM 3279 N N . LEU C 3 33 ? 16.398 -8.617 10.985 1.00 15.80 33 LEU L N 1
ATOM 3280 C CA . LEU C 3 33 ? 15.862 -8.455 12.349 1.00 15.29 33 LEU L CA 1
ATOM 3281 C C . LEU C 3 33 ? 16.560 -9.433 13.314 1.00 15.07 33 LEU L C 1
ATOM 3282 O O . LEU C 3 33 ? 16.827 -10.593 12.962 1.00 15.47 33 LEU L O 1
ATOM 3287 N N . TYR C 3 34 ? 16.924 -8.928 14.497 1.00 13.73 34 TYR L N 1
ATOM 3288 C CA . TYR C 3 34 ? 17.334 -9.782 15.603 1.00 14.01 34 TYR L CA 1
ATOM 3289 C C . TYR C 3 34 ? 16.288 -9.800 16.709 1.00 14.32 34 TYR L C 1
ATOM 3290 O O . TYR C 3 34 ? 15.583 -8.825 16.875 1.00 15.14 34 TYR L O 1
ATOM 3299 N N . TRP C 3 35 ? 16.291 -10.882 17.513 1.00 14.52 35 TRP L N 1
ATOM 3300 C CA . TRP C 3 35 ? 15.588 -10.916 18.784 1.00 15.15 35 TRP L CA 1
ATOM 3301 C C . TRP C 3 35 ? 16.571 -11.147 19.893 1.00 15.35 35 TRP L C 1
ATOM 3302 O O . TRP C 3 35 ? 17.429 -12.027 19.807 1.00 15.55 35 TRP L O 1
ATOM 3313 N N . LEU C 3 36 ? 16.435 -10.300 20.925 1.00 15.24 36 LEU L N 1
ATOM 3314 C CA . LEU C 3 36 ? 17.289 -10.278 22.086 1.00 15.74 36 LEU L CA 1
ATOM 3315 C C . LEU C 3 36 ? 16.472 -10.585 23.316 1.00 16.29 36 LEU L C 1
ATOM 3316 O O . LEU C 3 36 ? 15.320 -10.201 23.420 1.00 15.98 36 LEU L O 1
AT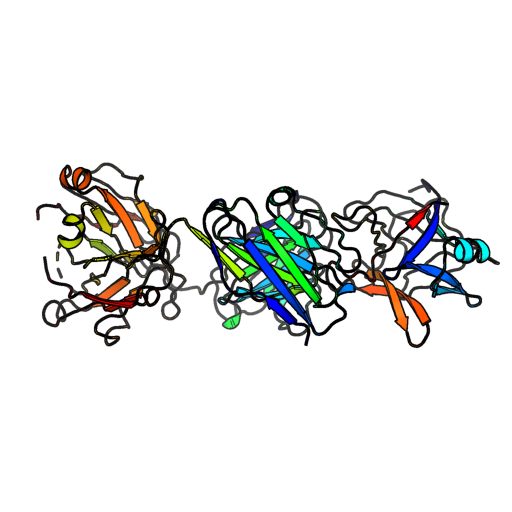OM 3321 N N . GLN C 3 37 ? 17.090 -11.238 24.275 1.00 16.76 37 GLN L N 1
ATOM 3322 C CA . GLN C 3 37 ? 16.516 -11.491 25.592 1.00 16.56 37 GLN L CA 1
ATOM 3323 C C . GLN C 3 37 ? 17.368 -10.764 26.620 1.00 15.04 37 GLN L C 1
ATOM 3324 O O . GLN C 3 37 ? 18.616 -10.745 26.529 1.00 16.14 37 GLN L O 1
ATOM 3330 N N . GLN C 3 38 ? 16.746 -10.203 27.646 1.00 15.27 38 GLN L N 1
ATOM 3331 C CA . GLN C 3 38 ? 17.490 -9.573 28.719 1.00 15.96 38 GLN L CA 1
ATOM 3332 C C . GLN C 3 38 ? 17.052 -10.140 30.063 1.00 15.04 38 GLN L C 1
ATOM 3333 O O . GLN C 3 38 ? 15.849 -10.125 30.372 1.00 16.27 38 GLN L O 1
ATOM 3339 N N . GLU C 3 39 ? 18.017 -10.614 30.849 1.00 15.77 39 GLU L N 1
ATOM 3340 C CA . GLU C 3 39 ? 17.751 -11.084 32.181 1.00 17.45 39 GLU L CA 1
ATOM 3341 C C . GLU C 3 39 ? 17.609 -9.907 33.174 1.00 18.84 39 GLU L C 1
ATOM 3342 O O . GLU C 3 39 ? 18.012 -8.774 32.900 1.00 17.24 39 GLU L O 1
ATOM 3348 N N . PRO C 3 40 ? 17.035 -10.177 34.360 1.00 19.62 40 PRO L N 1
ATOM 3349 C CA . PRO C 3 40 ? 16.854 -9.124 35.343 1.00 20.46 40 PRO L CA 1
ATOM 3350 C C . PRO C 3 40 ? 18.133 -8.375 35.720 1.00 21.04 40 PRO L C 1
ATOM 3351 O O . PRO C 3 40 ? 18.096 -7.183 36.031 1.00 21.79 40 PRO L O 1
ATOM 3355 N N . ASP C 3 41 ? 19.275 -9.052 35.717 1.00 20.26 41 ASP L N 1
ATOM 3356 C CA . ASP C 3 41 ? 20.506 -8.337 36.039 1.00 20.91 41 ASP L CA 1
ATOM 3357 C C . ASP C 3 41 ? 21.115 -7.514 34.904 1.00 21.47 41 ASP L C 1
ATOM 3358 O O . ASP C 3 41 ? 22.222 -6.952 35.051 1.00 22.28 41 ASP L O 1
ATOM 3363 N N . GLY C 3 42 ? 20.432 -7.481 33.767 1.00 19.95 42 GLY L N 1
ATOM 3364 C CA . GLY C 3 42 ? 20.807 -6.626 32.643 1.00 19.99 42 GLY L CA 1
ATOM 3365 C C . GLY C 3 42 ? 21.536 -7.344 31.530 1.00 19.70 42 GLY L C 1
ATOM 3366 O O . GLY C 3 42 ? 21.817 -6.749 30.474 1.00 19.51 42 GLY L O 1
ATOM 3367 N N . THR C 3 43 ? 21.826 -8.623 31.762 1.00 17.99 43 THR L N 1
ATOM 3368 C CA . THR C 3 43 ? 22.532 -9.453 30.788 1.00 18.05 43 THR L CA 1
ATOM 3369 C C . THR C 3 43 ? 21.717 -9.670 29.534 1.00 17.66 43 THR L C 1
ATOM 3370 O O . THR C 3 43 ? 20.587 -10.153 29.645 1.00 17.10 43 THR L O 1
ATOM 3374 N N . PHE C 3 44 ? 22.258 -9.288 28.373 1.00 16.78 44 PHE L N 1
ATOM 3375 C CA . PHE C 3 44 ? 21.679 -9.618 27.075 1.00 16.32 44 PHE L CA 1
ATOM 3376 C C . PHE C 3 44 ? 22.152 -10.915 26.485 1.00 17.84 44 PHE L C 1
ATOM 3377 O O . PHE C 3 44 ? 23.320 -11.291 26.609 1.00 18.34 44 PHE L O 1
ATOM 3385 N N . LYS C 3 45 ? 21.262 -11.576 25.759 1.00 17.10 45 LYS L N 1
ATOM 3386 C CA . LYS C 3 45 ? 21.565 -12.795 24.994 1.00 18.36 45 LYS L CA 1
ATOM 3387 C C . LYS C 3 45 ? 20.799 -12.667 23.690 1.00 17.74 45 LYS L C 1
ATOM 3388 O O . LYS C 3 45 ? 19.579 -12.467 23.705 1.00 19.31 45 LYS L O 1
ATOM 3394 N N . ARG C 3 46 ? 21.492 -12.745 22.564 1.00 16.76 46 ARG L N 1
ATOM 3395 C CA . ARG C 3 46 ? 20.783 -12.810 21.295 1.00 16.29 46 ARG L CA 1
ATOM 3396 C C . ARG C 3 46 ? 20.189 -14.208 21.089 1.00 16.13 46 ARG L C 1
ATOM 3397 O O . ARG C 3 46 ? 20.879 -15.232 21.302 1.00 16.50 46 ARG L O 1
ATOM 3405 N N . LEU C 3 47 ? 18.905 -14.232 20.706 1.00 15.02 47 LEU L N 1
ATOM 3406 C CA . LEU C 3 47 ? 18.200 -15.497 20.472 1.00 15.61 47 LEU L CA 1
ATOM 3407 C C . LEU C 3 47 ? 18.119 -15.882 19.008 1.00 15.93 47 LEU L C 1
ATOM 3408 O O . LEU C 3 47 ? 18.289 -17.055 18.659 1.00 14.96 47 LEU L O 1
ATOM 3413 N N . ILE C 3 48 ? 17.756 -14.909 18.183 1.00 14.95 48 ILE L N 1
ATOM 3414 C CA . ILE C 3 48 ? 17.493 -15.119 16.777 1.00 15.19 48 ILE L CA 1
ATOM 3415 C C . ILE C 3 48 ? 18.218 -14.030 15.987 1.00 14.43 48 ILE L C 1
ATOM 3416 O O . ILE C 3 48 ? 18.249 -12.866 16.395 1.00 15.21 48 ILE L O 1
ATOM 3421 N N . TYR C 3 49 ? 18.778 -14.430 14.853 1.00 15.17 49 TYR L N 1
ATOM 3422 C CA . TYR C 3 49 ? 19.383 -13.461 13.931 1.00 15.22 49 TYR L CA 1
ATOM 3423 C C . TYR C 3 49 ? 18.817 -13.699 12.535 1.00 15.43 49 TYR L C 1
ATOM 3424 O O . TYR C 3 49 ? 18.378 -14.818 12.225 1.00 14.90 49 TYR L O 1
ATOM 3433 N N . ALA C 3 50 ? 18.793 -12.643 11.727 1.00 15.85 50 ALA L N 1
ATOM 3434 C CA . ALA C 3 50 ? 18.339 -12.762 10.361 1.00 14.92 50 ALA L CA 1
ATOM 3435 C C . ALA C 3 50 ? 16.928 -13.381 10.338 1.00 13.94 50 ALA L C 1
ATOM 3436 O O . ALA C 3 50 ? 16.641 -14.272 9.538 1.00 16.69 50 ALA L O 1
ATOM 3438 N N . THR C 3 51 ? 16.043 -12.839 11.167 1.00 14.92 51 THR L N 1
ATOM 3439 C CA . THR C 3 51 ? 14.618 -13.224 11.304 1.00 14.57 51 THR L CA 1
ATOM 3440 C C . THR C 3 51 ? 14.327 -14.594 11.909 1.00 14.93 51 THR L C 1
ATOM 3441 O O . THR C 3 51 ? 13.414 -14.740 12.721 1.00 15.75 51 THR L O 1
ATOM 3445 N N . SER C 3 52 ? 14.995 -15.639 11.428 1.00 15.38 52 SER L N 1
ATOM 3446 C CA . SER C 3 52 ? 14.632 -16.995 11.811 1.00 15.05 52 SER L CA 1
ATOM 3447 C C . SER C 3 52 ? 15.782 -17.915 12.174 1.00 15.69 52 SER L C 1
ATOM 3448 O O . SER C 3 52 ? 15.533 -19.091 12.470 1.00 15.98 52 SER L O 1
ATOM 3451 N N . SER C 3 53 ? 17.025 -17.425 12.180 1.00 15.55 53 SER L N 1
ATOM 3452 C CA . SER C 3 53 ? 18.132 -18.321 12.519 1.00 16.20 53 SER L CA 1
ATOM 3453 C C . SER C 3 53 ? 18.299 -18.330 14.017 1.00 15.52 53 SER L C 1
ATOM 3454 O O . SER C 3 53 ? 18.422 -17.270 14.633 1.00 15.69 53 SER L O 1
ATOM 3457 N N . LEU C 3 54 ? 18.370 -19.523 14.610 1.00 16.08 54 LEU L N 1
ATOM 3458 C CA . LEU C 3 54 ? 18.472 -19.651 16.052 1.00 16.17 54 LEU L CA 1
ATOM 3459 C C . LEU C 3 54 ? 19.923 -19.642 16.454 1.00 17.05 54 LEU L C 1
ATOM 3460 O O . LEU C 3 54 ? 20.724 -20.417 15.935 1.00 16.68 54 LEU L O 1
ATOM 3465 N N . ASP C 3 55 ? 20.268 -18.819 17.430 1.00 16.65 55 ASP L N 1
ATOM 3466 C CA . ASP C 3 55 ? 21.640 -18.814 17.910 1.00 18.54 55 ASP L CA 1
ATOM 3467 C C . ASP C 3 55 ? 21.986 -20.118 18.615 1.00 19.20 55 ASP L C 1
ATOM 3468 O O . ASP C 3 55 ? 21.122 -20.782 19.207 1.00 18.47 55 ASP L O 1
ATOM 3473 N N . SER C 3 56 ? 23.268 -20.484 18.547 1.00 20.61 56 SER L N 1
ATOM 3474 C CA . SER C 3 56 ? 23.777 -21.583 19.330 1.00 21.41 56 SER L CA 1
ATOM 3475 C C . SER C 3 56 ? 23.653 -21.305 20.819 1.00 21.97 56 SER L C 1
ATOM 3476 O O . SER C 3 56 ? 23.777 -20.157 21.259 1.00 23.45 56 SER L O 1
ATOM 3479 N N . GLY C 3 57 ? 23.408 -22.361 21.594 1.00 22.82 57 GLY L N 1
ATOM 3480 C CA . GLY C 3 57 ? 23.212 -22.218 23.043 1.00 23.05 57 GLY L CA 1
ATOM 3481 C C . GLY C 3 57 ? 21.874 -21.599 23.429 1.00 24.22 57 GLY L C 1
ATOM 3482 O O . GLY C 3 57 ? 21.680 -21.154 24.577 1.00 26.59 57 GLY L O 1
ATOM 3483 N N . VAL C 3 58 ? 20.937 -21.559 22.485 1.00 22.61 58 VAL L N 1
ATOM 3484 C CA . VAL C 3 58 ? 19.579 -21.120 22.785 1.00 21.93 58 VAL L CA 1
ATOM 3485 C C . VAL C 3 58 ? 18.647 -22.323 22.752 1.00 21.54 58 VAL L C 1
ATOM 3486 O O . VAL C 3 58 ? 18.679 -23.100 21.796 1.00 20.73 58 VAL L O 1
ATOM 3490 N N . PRO C 3 59 ? 17.822 -22.501 23.797 1.00 21.30 59 PRO L N 1
ATOM 3491 C CA . PRO C 3 59 ? 16.881 -23.610 23.760 1.00 21.66 59 PRO L CA 1
ATOM 3492 C C . PRO C 3 59 ? 16.039 -23.695 22.490 1.00 20.67 59 PRO L C 1
ATOM 3493 O O . PRO C 3 59 ? 15.609 -22.699 21.920 1.00 21.03 59 PRO L O 1
ATOM 3497 N N . LYS C 3 60 ? 15.773 -24.917 22.070 1.00 21.23 60 LYS L N 1
ATOM 3498 C CA . LYS C 3 60 ? 15.069 -25.145 20.825 1.00 21.79 60 LYS L CA 1
ATOM 3499 C C . LYS C 3 60 ? 13.599 -24.719 20.823 1.00 21.50 60 LYS L C 1
ATOM 3500 O O . LYS C 3 60 ? 13.000 -24.619 19.759 1.00 20.89 60 LYS L O 1
ATOM 3506 N N . ARG C 3 61 ? 13.018 -24.440 21.993 1.00 21.01 61 ARG L N 1
ATOM 3507 C CA . ARG C 3 61 ? 11.654 -23.894 22.063 1.00 20.19 61 ARG L CA 1
ATOM 3508 C C . ARG C 3 61 ? 11.492 -22.490 21.508 1.00 20.59 61 ARG L C 1
ATOM 3509 O O . ARG C 3 61 ? 10.367 -22.018 21.314 1.00 19.01 61 ARG L O 1
ATOM 3517 N N . PHE C 3 62 ? 12.603 -21.798 21.263 1.00 19.72 62 PHE L N 1
ATOM 3518 C CA . PHE C 3 62 ? 12.539 -20.487 20.658 1.00 20.28 62 PHE L CA 1
ATOM 3519 C C . PHE C 3 62 ? 12.640 -20.603 19.159 1.00 21.04 62 PHE L C 1
ATOM 3520 O O . PHE C 3 62 ? 13.486 -21.356 18.656 1.00 20.97 62 PHE L O 1
ATOM 3528 N N . SER C 3 63 ? 11.798 -19.851 18.456 1.00 21.12 63 SER L N 1
ATOM 3529 C CA . SER C 3 63 ? 11.897 -19.743 17.003 1.00 21.72 63 SER L CA 1
ATOM 3530 C C . SER C 3 63 ? 11.476 -18.373 16.513 1.00 22.22 63 SER L C 1
ATOM 3531 O O . SER C 3 63 ? 10.775 -17.617 17.192 1.00 23.22 63 SER L O 1
ATOM 3534 N N . GLY C 3 64 ? 11.953 -18.026 15.327 1.00 21.69 64 GLY L N 1
ATOM 3535 C CA . GLY C 3 64 ? 11.628 -16.747 14.764 1.00 21.41 64 GLY L CA 1
ATOM 3536 C C . GLY C 3 64 ? 11.114 -16.935 13.368 1.00 21.81 64 GLY L C 1
ATOM 3537 O O . GLY C 3 64 ? 11.538 -17.867 12.647 1.00 21.75 64 GLY L O 1
ATOM 3538 N N . SER C 3 65 ? 10.152 -16.081 13.012 1.00 20.36 65 SER L N 1
ATOM 3539 C CA . SER C 3 65 ? 9.482 -16.143 11.740 1.00 21.62 65 SER L CA 1
ATOM 3540 C C . SER C 3 65 ? 9.026 -14.767 11.296 1.00 21.42 65 SER L C 1
ATOM 3541 O O . SER C 3 65 ? 9.079 -13.780 12.056 1.00 21.97 65 SER L O 1
ATOM 3544 N N . ARG C 3 66 ? 8.587 -14.711 10.049 1.00 22.94 66 ARG L N 1
ATOM 3545 C CA . ARG C 3 66 ? 8.079 -13.493 9.490 1.00 23.39 66 ARG L CA 1
ATOM 3546 C C . ARG C 3 66 ? 6.876 -13.851 8.659 1.00 24.66 66 ARG L C 1
ATOM 3547 O O . ARG C 3 66 ? 6.858 -14.931 8.070 1.00 24.61 66 ARG L O 1
ATOM 3555 N N . SER C 3 67 ? 5.913 -12.934 8.652 1.00 25.54 67 SER L N 1
ATOM 3556 C CA . SER C 3 67 ? 4.785 -12.969 7.732 1.00 27.36 67 SER L CA 1
ATOM 3557 C C . SER C 3 67 ? 4.493 -11.483 7.466 1.00 28.76 67 SER L C 1
ATOM 3558 O O . SER C 3 67 ? 4.050 -10.732 8.407 1.00 28.93 67 SER L O 1
ATOM 3561 N N . GLY C 3 68 ? 4.833 -11.024 6.234 1.00 30.56 68 GLY L N 1
ATOM 3562 C CA . GLY C 3 68 ? 4.739 -9.593 5.905 1.00 29.98 68 GLY L CA 1
ATOM 3563 C C . GLY C 3 68 ? 5.698 -8.609 6.565 1.00 30.51 68 GLY L C 1
ATOM 3564 O O . GLY C 3 68 ? 6.915 -8.816 6.583 1.00 32.65 68 GLY L O 1
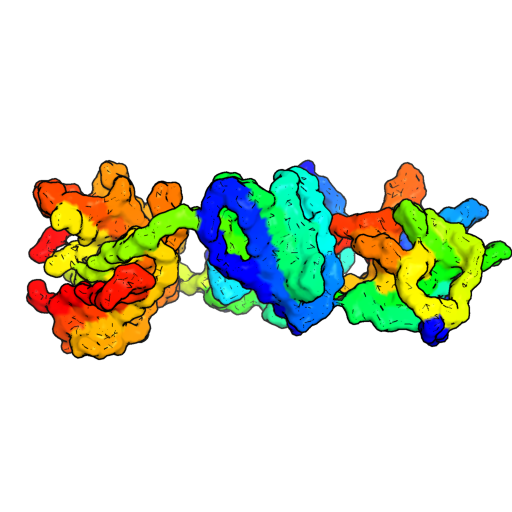ATOM 3565 N N . SER C 3 69 ? 5.151 -7.505 7.071 1.00 29.39 69 SER L N 1
ATOM 3566 C CA . SER C 3 69 ? 5.922 -6.541 7.855 1.00 29.58 69 SER L CA 1
ATOM 3567 C C . SER C 3 69 ? 5.871 -6.843 9.354 1.00 27.20 69 SER L C 1
ATOM 3568 O O . SER C 3 69 ? 6.275 -5.981 10.153 1.00 28.35 69 SER L O 1
ATOM 3571 N N . ASP C 3 70 ? 5.306 -8.006 9.698 1.00 27.25 70 ASP L N 1
ATOM 3572 C CA . ASP C 3 70 ? 5.266 -8.585 11.065 1.00 25.55 70 ASP L CA 1
ATOM 3573 C C . ASP C 3 70 ? 6.235 -9.745 11.288 1.00 24.27 70 ASP L C 1
ATOM 3574 O O . ASP C 3 70 ? 6.248 -10.786 10.618 1.00 23.55 70 ASP L O 1
ATOM 3579 N N . TYR C 3 71 ? 7.060 -9.540 12.299 1.00 20.17 71 TYR L N 1
ATOM 3580 C CA . TYR C 3 71 ? 8.109 -10.458 12.666 1.00 20.00 71 TYR L CA 1
ATOM 3581 C C . TYR C 3 71 ? 7.733 -11.008 14.036 1.00 19.72 71 TYR L C 1
ATOM 3582 O O . TYR C 3 71 ? 7.374 -10.215 14.923 1.00 20.46 71 TYR L O 1
ATOM 3591 N N . SER C 3 72 ? 7.881 -12.315 14.238 1.00 18.47 72 SER L N 1
ATOM 3592 C CA . SER C 3 72 ? 7.494 -12.890 15.533 1.00 18.60 72 SER L CA 1
ATOM 3593 C C . SER C 3 72 ? 8.503 -13.789 16.142 1.00 19.01 72 SER L C 1
ATOM 3594 O O . SER C 3 72 ? 9.206 -14.518 15.452 1.00 20.34 72 SER L O 1
ATOM 3597 N N . LEU C 3 73 ? 8.569 -13.717 17.471 1.00 16.64 73 LEU L N 1
ATOM 3598 C CA . LEU C 3 73 ? 9.338 -14.665 18.251 1.00 17.20 73 LEU L CA 1
ATOM 3599 C C . LEU C 3 73 ? 8.329 -15.534 18.957 1.00 18.46 73 LEU L C 1
ATOM 3600 O O . LEU C 3 73 ? 7.494 -14.998 19.677 1.00 17.44 73 LEU L O 1
ATOM 3605 N N . THR C 3 74 ? 8.428 -16.854 18.764 1.00 18.19 74 THR L N 1
ATOM 3606 C CA . THR C 3 74 ? 7.518 -17.805 19.370 1.00 17.46 74 THR L CA 1
ATOM 3607 C C . THR C 3 74 ? 8.289 -18.671 20.343 1.00 18.66 74 THR L C 1
ATOM 3608 O O . THR C 3 74 ? 9.429 -19.072 20.089 1.00 18.87 74 THR L O 1
ATOM 3612 N N . ILE C 3 75 ? 7.678 -18.915 21.501 1.00 18.25 75 ILE L N 1
ATOM 3613 C CA . ILE C 3 75 ? 8.225 -19.802 22.519 1.00 18.09 75 ILE L CA 1
ATOM 3614 C C . ILE C 3 75 ? 7.186 -20.930 22.605 1.00 18.45 75 ILE L C 1
ATOM 3615 O O . ILE C 3 75 ? 6.036 -20.674 22.950 1.00 18.18 75 ILE L O 1
ATOM 3620 N N . SER C 3 76 ? 7.564 -22.147 22.222 1.00 18.77 76 SER L N 1
ATOM 3621 C CA . SER C 3 76 ? 6.580 -23.215 22.019 1.00 18.72 76 SER L CA 1
ATOM 3622 C C . SER C 3 76 ? 5.895 -23.686 23.296 1.00 19.38 76 SER L C 1
ATOM 3623 O O . SER C 3 76 ? 4.731 -24.129 23.273 1.00 19.31 76 SER L O 1
ATOM 3626 N N . SER C 3 77 ? 6.614 -23.610 24.409 1.00 18.60 77 SER L N 1
ATOM 3627 C CA . SER C 3 77 ? 6.152 -24.090 25.708 1.00 18.82 77 SER L CA 1
ATOM 3628 C C . SER C 3 77 ? 7.012 -23.391 26.782 1.00 19.45 77 SER L C 1
ATOM 3629 O O . SER C 3 77 ? 8.190 -23.713 26.977 1.00 20.37 77 SER L O 1
ATOM 3632 N N . LEU C 3 78 ? 6.398 -22.454 27.497 1.00 17.76 78 LEU L N 1
ATOM 3633 C CA . LEU C 3 78 ? 7.149 -21.592 28.399 1.00 17.21 78 LEU L CA 1
ATOM 3634 C C . LEU C 3 78 ? 7.715 -22.365 29.580 1.00 17.08 78 LEU L C 1
ATOM 3635 O O . LEU C 3 78 ? 7.029 -23.216 30.162 1.00 17.09 78 LEU L O 1
ATOM 3640 N N . GLU C 3 79 ? 8.946 -22.008 29.959 1.00 17.01 79 GLU L N 1
ATOM 3641 C CA . GLU C 3 79 ? 9.564 -22.480 31.193 1.00 17.94 79 GLU L CA 1
ATOM 3642 C C . GLU C 3 79 ? 9.819 -21.296 32.089 1.00 16.62 79 GLU L C 1
ATOM 3643 O O . GLU C 3 79 ? 9.782 -20.150 31.636 1.00 16.68 79 GLU L O 1
ATOM 3649 N N . SER C 3 80 ? 10.102 -21.581 33.350 1.00 17.21 80 SER L N 1
ATOM 3650 C CA . SER C 3 80 ? 10.163 -20.526 34.358 1.00 17.83 80 SER L CA 1
ATOM 3651 C C . SER C 3 80 ? 11.176 -19.440 34.015 1.00 18.08 80 SER L C 1
ATOM 3652 O O . SER C 3 80 ? 10.932 -18.246 34.274 1.00 18.95 80 SER L O 1
ATOM 3655 N N . GLU C 3 81 ? 12.286 -19.849 33.408 1.00 18.07 81 GLU L N 1
ATOM 3656 C CA . GLU C 3 81 ? 13.352 -18.899 33.123 1.00 17.62 81 GLU L CA 1
ATOM 3657 C C . GLU C 3 81 ? 13.004 -17.966 31.993 1.00 17.83 81 GLU L C 1
ATOM 3658 O O . GLU C 3 81 ? 13.726 -16.986 31.733 1.00 18.80 81 GLU L O 1
ATOM 3664 N N . ASP C 3 82 ? 11.918 -18.270 31.285 1.00 16.32 82 ASP L N 1
ATOM 3665 C CA . ASP C 3 82 ? 11.524 -17.450 30.125 1.00 16.27 82 ASP L CA 1
ATOM 3666 C C . ASP C 3 82 ? 10.774 -16.140 30.422 1.00 16.99 82 ASP L C 1
ATOM 3667 O O . ASP C 3 82 ? 10.546 -15.334 29.508 1.00 16.05 82 ASP L O 1
ATOM 3672 N N . PHE C 3 83 ? 10.428 -15.913 31.686 1.00 17.56 83 PHE L N 1
ATOM 3673 C CA . PHE C 3 83 ? 9.581 -14.795 32.107 1.00 16.46 83 PHE L CA 1
ATOM 3674 C C . PHE C 3 83 ? 10.437 -13.564 32.365 1.00 16.86 83 PHE L C 1
ATOM 3675 O O . PHE C 3 83 ? 10.533 -13.076 33.514 1.00 17.78 83 PHE L O 1
ATOM 3683 N N . VAL C 3 84 ? 11.056 -13.110 31.275 1.00 15.92 84 VAL L N 1
ATOM 3684 C CA . VAL C 3 84 ? 12.005 -12.015 31.295 1.00 15.61 84 VAL L CA 1
ATOM 3685 C C . VAL C 3 84 ? 11.628 -10.986 30.192 1.00 15.85 84 VAL L C 1
ATOM 3686 O O . VAL C 3 84 ? 10.462 -10.981 29.729 1.00 16.26 84 VAL L O 1
ATOM 3690 N N . ASP C 3 85 ? 12.596 -10.156 29.771 1.00 15.98 85 ASP L N 1
ATOM 3691 C CA . ASP C 3 85 ? 12.340 -9.135 28.767 1.00 16.08 85 ASP L CA 1
ATOM 3692 C C . ASP C 3 85 ? 12.893 -9.535 27.420 1.00 14.58 85 ASP L C 1
ATOM 3693 O O . ASP C 3 85 ? 13.974 -10.158 27.352 1.00 15.85 85 ASP L O 1
ATOM 3698 N N . TYR C 3 86 ? 12.219 -9.038 26.372 1.00 14.38 86 TYR L N 1
ATOM 3699 C CA . TYR C 3 86 ? 12.596 -9.378 25.000 1.00 15.30 86 TYR L CA 1
ATOM 3700 C C . TYR C 3 86 ? 12.514 -8.118 24.128 1.00 16.30 86 TYR L C 1
ATOM 3701 O O . TYR C 3 86 ? 11.612 -7.315 24.319 1.00 16.15 86 TYR L O 1
ATOM 3710 N N . TYR C 3 87 ? 13.434 -7.986 23.162 1.00 15.51 87 TYR L N 1
ATOM 3711 C CA . TYR C 3 87 ? 13.476 -6.816 22.270 1.00 15.46 87 TYR L CA 1
ATOM 3712 C C . TYR C 3 87 ? 13.790 -7.297 20.869 1.00 15.88 87 TYR L C 1
ATOM 3713 O O . TYR C 3 87 ? 14.706 -8.104 20.710 1.00 16.57 87 TYR L O 1
ATOM 3722 N N . CYS C 3 88 ? 13.166 -6.663 19.881 1.00 16.02 88 CYS L N 1
ATOM 3723 C CA . CYS C 3 88 ? 13.610 -6.870 18.496 1.00 16.69 88 CYS L CA 1
ATOM 3724 C C . CYS C 3 88 ? 14.505 -5.682 18.115 1.00 15.73 88 CYS L C 1
ATOM 3725 O O . CYS C 3 88 ? 14.491 -4.628 18.780 1.00 16.73 88 CYS L O 1
ATOM 3728 N N . LEU C 3 89 ? 15.277 -5.874 17.059 1.00 15.68 89 LEU L N 1
ATOM 3729 C CA . LEU C 3 89 ? 16.238 -4.874 16.552 1.00 15.13 89 LEU L CA 1
ATOM 3730 C C . LEU C 3 89 ? 16.283 -5.028 15.030 1.00 16.43 89 LEU L C 1
ATOM 3731 O O . LEU C 3 89 ? 16.486 -6.149 14.527 1.00 16.94 89 LEU L O 1
ATOM 3736 N N . GLN C 3 90 ? 16.125 -3.939 14.287 1.00 14.40 90 GLN L N 1
ATOM 3737 C CA . GLN C 3 90 ? 16.293 -3.981 12.860 1.00 13.83 90 GLN L CA 1
ATOM 3738 C C . GLN C 3 90 ? 17.642 -3.396 12.472 1.00 14.19 90 GLN L C 1
ATOM 3739 O O . GLN C 3 90 ? 18.100 -2.394 13.044 1.00 14.83 90 GLN L O 1
ATOM 3745 N N . TYR C 3 91 ? 18.238 -4.020 11.465 1.00 14.86 91 TYR L N 1
ATOM 3746 C CA . TYR C 3 91 ? 19.523 -3.572 10.934 1.00 14.25 91 TYR L CA 1
ATOM 3747 C C . TYR C 3 91 ? 19.505 -3.335 9.398 1.00 16.08 91 TYR L C 1
ATOM 3748 O O . TYR C 3 91 ? 20.514 -3.381 8.687 1.00 16.08 91 TYR L O 1
ATOM 3757 N N . ALA C 3 92 ? 18.307 -3.098 8.879 1.00 15.21 92 ALA L N 1
ATOM 3758 C CA . ALA C 3 92 ? 18.144 -2.753 7.485 1.00 15.32 92 ALA L CA 1
ATOM 3759 C C . ALA C 3 92 ? 18.690 -1.358 7.169 1.00 16.72 92 ALA L C 1
ATOM 3760 O O . ALA C 3 92 ? 19.285 -1.135 6.108 1.00 17.30 92 ALA L O 1
ATOM 3762 N N . SER C 3 93 ? 18.487 -0.396 8.069 1.00 15.74 93 SER L N 1
ATOM 3763 C CA . SER C 3 93 ? 18.905 0.966 7.787 1.00 16.40 93 SER L CA 1
ATOM 3764 C C . SER C 3 93 ? 19.311 1.714 9.036 1.00 16.19 93 SER L C 1
ATOM 3765 O O . SER C 3 93 ? 18.883 1.389 10.144 1.00 16.97 93 SER L O 1
ATOM 3768 N N A SER C 3 94 ? 20.182 2.694 8.852 0.70 13.90 94 SER L N 1
ATOM 3769 N N B SER C 3 94 ? 20.163 2.716 8.853 0.30 15.61 94 SER L N 1
ATOM 3770 C CA A SER C 3 94 ? 20.631 3.536 9.942 0.70 13.32 94 SER L CA 1
ATOM 3771 C CA B SER C 3 94 ? 20.643 3.532 9.958 0.30 15.63 94 SER L CA 1
ATOM 3772 C C A SER C 3 94 ? 19.534 4.573 10.251 0.70 14.64 94 SER L C 1
ATOM 3773 C C B SER C 3 94 ? 19.642 4.663 10.238 0.30 15.59 94 SER L C 1
ATOM 3774 O O A SER C 3 94 ? 18.840 5.041 9.354 0.70 14.79 94 SER L O 1
ATOM 3775 O O B SER C 3 94 ? 19.133 5.284 9.304 0.30 15.46 94 SER L O 1
ATOM 3780 N N . PRO C 3 95 ? 19.372 4.962 11.521 1.00 14.10 95 PRO L N 1
ATOM 3781 C CA . PRO C 3 95 ? 19.943 4.327 12.676 1.00 14.65 95 PRO L CA 1
ATOM 3782 C C . PRO C 3 95 ? 19.264 2.994 12.970 1.00 14.01 95 PRO L C 1
ATOM 3783 O O . PRO C 3 95 ? 18.049 2.794 12.809 1.00 15.14 95 PRO L O 1
ATOM 3787 N N . TYR C 3 96 ? 20.066 2.040 13.449 1.00 13.42 96 TYR L N 1
ATOM 3788 C CA . TYR C 3 96 ? 19.462 0.794 13.916 1.00 14.37 96 TYR L CA 1
ATOM 3789 C C . TYR C 3 96 ? 18.473 1.146 15.056 1.00 14.33 96 TYR L C 1
ATOM 3790 O O . TYR C 3 96 ? 18.749 2.025 15.862 1.00 15.34 96 TYR L O 1
ATOM 3799 N N . THR C 3 97 ? 17.342 0.460 15.107 1.00 15.07 97 THR L N 1
ATOM 3800 C CA . THR C 3 97 ? 16.261 0.791 16.025 1.00 14.16 97 THR L CA 1
ATOM 3801 C C . THR C 3 97 ? 15.710 -0.480 16.628 1.00 14.68 97 THR L C 1
ATOM 3802 O O . THR C 3 97 ? 15.682 -1.547 15.985 1.00 15.56 97 THR L O 1
ATOM 3806 N N . PHE C 3 98 ? 15.314 -0.350 17.882 1.00 15.75 98 PHE L N 1
ATOM 3807 C CA . PHE C 3 98 ? 14.814 -1.443 18.675 1.00 15.06 98 PHE L CA 1
ATOM 3808 C C . PHE C 3 98 ? 13.317 -1.308 18.875 1.00 15.05 98 PHE L C 1
ATOM 3809 O O . PHE C 3 98 ? 12.774 -0.188 18.988 1.00 16.34 98 PHE L O 1
ATOM 3817 N N . GLY C 3 99 ? 12.648 -2.456 19.012 1.00 15.63 99 GLY L N 1
ATOM 3818 C CA . GLY C 3 99 ? 11.293 -2.461 19.544 1.00 15.42 99 GLY L CA 1
ATOM 3819 C C . GLY C 3 99 ? 11.269 -2.014 20.995 1.00 16.02 99 GLY L C 1
ATOM 3820 O O . GLY C 3 99 ? 12.298 -2.040 21.676 1.00 17.81 99 GLY L O 1
ATOM 3821 N N . GLY C 3 100 ? 10.098 -1.618 21.498 1.00 16.33 100 GLY L N 1
ATOM 3822 C CA . GLY C 3 100 ? 10.044 -1.093 22.837 1.00 15.92 100 GLY L CA 1
ATOM 3823 C C . GLY C 3 100 ? 10.047 -2.101 23.954 1.00 16.15 100 GLY L C 1
ATOM 3824 O O . GLY C 3 100 ? 9.988 -1.695 25.111 1.00 19.11 100 GLY L O 1
ATOM 3825 N N . GLY C 3 101 ? 10.118 -3.381 23.608 1.00 15.06 101 GLY L N 1
ATOM 3826 C CA . GLY C 3 101 ? 10.220 -4.461 24.564 1.00 15.04 101 GLY L CA 1
ATOM 3827 C C . GLY C 3 101 ? 8.919 -5.150 24.925 1.00 15.28 101 GLY L C 1
ATOM 3828 O O . GLY C 3 101 ? 7.817 -4.612 24.753 1.00 17.57 101 GLY L O 1
ATOM 3829 N N . THR C 3 102 ? 9.075 -6.406 25.370 1.00 16.01 102 THR L N 1
ATOM 3830 C CA . THR C 3 102 ? 7.987 -7.184 25.951 1.00 15.72 102 THR L CA 1
ATOM 3831 C C . THR C 3 102 ? 8.514 -7.812 27.246 1.00 16.63 102 THR L C 1
ATOM 3832 O O . THR C 3 102 ? 9.539 -8.465 27.251 1.00 16.73 102 THR L O 1
ATOM 3836 N N . LYS C 3 103 ? 7.793 -7.644 28.345 1.00 15.97 103 LYS L N 1
ATOM 3837 C CA . LYS C 3 103 ? 8.031 -8.399 29.553 1.00 16.00 103 LYS L CA 1
ATOM 3838 C C . LYS C 3 103 ? 7.019 -9.520 29.661 1.00 16.08 103 LYS L C 1
ATOM 3839 O O . LYS C 3 103 ? 5.805 -9.250 29.684 1.00 16.73 103 LYS L O 1
ATOM 3845 N N A LEU C 3 104 ? 7.530 -10.740 29.822 0.50 16.91 104 LEU L N 1
ATOM 3846 N N B LEU C 3 104 ? 7.510 -10.762 29.714 0.50 16.00 104 LEU L N 1
ATOM 3847 C CA A LEU C 3 104 ? 6.729 -11.944 29.976 0.50 16.73 104 LEU L CA 1
ATOM 3848 C CA B LEU C 3 104 ? 6.635 -11.883 30.009 0.50 15.85 104 LEU L CA 1
ATOM 3849 C C A LEU C 3 104 ? 6.474 -12.154 31.475 0.50 17.21 104 LEU L C 1
ATOM 3850 C C B LEU C 3 104 ? 6.467 -11.955 31.510 0.50 16.60 104 LEU L C 1
ATOM 3851 O O A LEU C 3 104 ? 7.438 -12.397 32.210 0.50 17.44 104 LEU L O 1
ATOM 3852 O O B LEU C 3 104 ? 7.436 -11.847 32.268 0.50 16.77 104 LEU L O 1
ATOM 3861 N N . ALA C 3 105 ? 5.207 -12.051 31.909 1.00 16.29 105 ALA L N 1
ATOM 3862 C CA . ALA C 3 105 ? 4.806 -12.132 33.323 1.00 16.94 105 ALA L CA 1
ATOM 3863 C C . ALA C 3 105 ? 3.927 -13.365 33.574 1.00 16.22 105 ALA L C 1
ATOM 3864 O O . ALA C 3 105 ? 3.350 -13.934 32.637 1.00 15.53 105 ALA L O 1
ATOM 3866 N N . ILE C 3 106 ? 3.827 -13.744 34.841 1.00 16.65 106 ILE L N 1
ATOM 3867 C CA . ILE C 3 106 ? 3.076 -14.926 35.241 1.00 17.23 106 ILE L CA 1
ATOM 3868 C C . ILE C 3 106 ? 1.631 -14.568 35.394 1.00 16.47 106 ILE L C 1
ATOM 3869 O O . ILE C 3 106 ? 1.289 -13.625 36.097 1.00 16.98 106 ILE L O 1
ATOM 3874 N N . LYS C 3 107 ? 0.763 -15.337 34.755 1.00 15.97 107 LYS L N 1
ATOM 3875 C CA . LYS C 3 107 ? -0.679 -15.178 34.883 1.00 17.16 107 LYS L CA 1
ATOM 3876 C C . LYS C 3 107 ? -1.164 -15.715 36.234 1.00 17.41 107 LYS L C 1
ATOM 3877 O O . LYS C 3 107 ? -0.712 -16.751 36.716 1.00 17.22 107 LYS L O 1
ATOM 3883 N N . ARG C 3 108 ? -2.130 -15.000 36.816 1.00 19.03 108 ARG L N 1
ATOM 3884 C CA . ARG C 3 108 ? -2.781 -15.417 38.069 1.00 19.97 108 ARG L CA 1
ATOM 3885 C C . ARG C 3 108 ? -4.168 -14.814 38.106 1.00 19.64 108 ARG L C 1
ATOM 3886 O O . ARG C 3 108 ? -4.566 -14.081 37.206 1.00 19.82 108 ARG L O 1
ATOM 3894 N N . ALA C 3 109 ? -4.909 -15.127 39.169 1.00 21.19 109 ALA L N 1
ATOM 3895 C CA . ALA C 3 109 ? -6.266 -14.622 39.330 1.00 20.04 109 ALA L CA 1
ATOM 3896 C C . ALA C 3 109 ? -6.259 -13.139 39.624 1.00 18.86 109 ALA L C 1
ATOM 3897 O O . ALA C 3 109 ? -5.382 -12.601 40.287 1.00 20.05 109 ALA L O 1
ATOM 3899 N N . ASP C 3 110 ? -7.266 -12.440 39.136 1.00 18.69 110 ASP L N 1
ATOM 3900 C CA . ASP C 3 110 ? -7.407 -11.041 39.506 1.00 19.35 110 ASP L CA 1
ATOM 3901 C C . ASP C 3 110 ? -7.529 -10.847 41.009 1.00 17.40 110 ASP L C 1
ATOM 3902 O O . ASP C 3 110 ? -7.957 -11.738 41.759 1.00 18.56 110 ASP L O 1
ATOM 3907 N N . ALA C 3 111 ? -7.104 -9.684 41.469 1.00 17.93 111 ALA L N 1
ATOM 3908 C CA . ALA C 3 111 ? -7.117 -9.342 42.867 1.00 17.12 111 ALA L CA 1
ATOM 3909 C C . ALA C 3 111 ? -7.232 -7.852 43.006 1.00 17.66 111 ALA L C 1
ATOM 3910 O O . ALA C 3 111 ? -6.514 -7.115 42.319 1.00 18.84 111 ALA L O 1
ATOM 3912 N N . ALA C 3 112 ? -8.106 -7.436 43.914 1.00 17.72 112 ALA L N 1
ATOM 3913 C CA . ALA C 3 112 ? -8.263 -6.030 44.285 1.00 18.35 112 ALA L CA 1
ATOM 3914 C C . ALA C 3 112 ? -7.139 -5.550 45.158 1.00 19.50 112 ALA L C 1
ATOM 3915 O O . ALA C 3 112 ? -6.682 -6.304 46.029 1.00 18.85 112 ALA L O 1
ATOM 3917 N N . PRO C 3 113 ? -6.756 -4.280 45.032 1.00 19.83 113 PRO L N 1
ATOM 3918 C CA . PRO C 3 113 ? -5.711 -3.792 45.935 1.00 20.59 113 PRO L CA 1
ATOM 3919 C C . PRO C 3 113 ? -6.200 -3.551 47.350 1.00 21.87 113 PRO L C 1
ATOM 3920 O O . PRO C 3 113 ? -7.386 -3.241 47.541 1.00 22.06 113 PRO L O 1
ATOM 3924 N N . THR C 3 114 ? -5.269 -3.638 48.301 1.00 21.45 114 THR L N 1
ATOM 3925 C CA . THR C 3 114 ? -5.478 -3.139 49.651 1.00 21.15 114 THR L CA 1
ATOM 3926 C C . THR C 3 114 ? -4.911 -1.741 49.687 1.00 20.61 114 THR L C 1
ATOM 3927 O O . THR C 3 114 ? -3.725 -1.558 49.431 1.00 22.18 114 THR L O 1
ATOM 3931 N N . VAL C 3 115 ? -5.775 -0.768 49.966 1.00 21.02 115 VAL L N 1
ATOM 3932 C CA . VAL C 3 115 ? -5.420 0.645 49.890 1.00 20.21 115 VAL L CA 1
ATOM 3933 C C . VAL C 3 115 ? -5.293 1.255 51.270 1.00 20.14 115 VAL L C 1
ATOM 3934 O O . VAL C 3 115 ? -6.170 1.077 52.100 1.00 20.93 115 VAL L O 1
ATOM 3938 N N . SER C 3 116 ? -4.173 1.924 51.515 1.00 19.36 116 SER L N 1
ATOM 3939 C CA . SER C 3 116 ? -3.883 2.567 52.801 1.00 19.86 116 SER L CA 1
ATOM 3940 C C . SER C 3 116 ? -3.355 3.984 52.592 1.00 19.27 116 SER L C 1
ATOM 3941 O O . SER C 3 116 ? -2.452 4.190 51.788 1.00 19.94 116 SER L O 1
ATOM 3944 N N . ILE C 3 117 ? -3.867 4.954 53.353 1.00 19.41 117 ILE L N 1
ATOM 3945 C CA . ILE C 3 117 ? -3.370 6.321 53.270 1.00 18.85 117 ILE L CA 1
ATOM 3946 C C . ILE C 3 117 ? -2.767 6.732 54.592 1.00 17.95 117 ILE L C 1
ATOM 3947 O O . ILE C 3 117 ? -3.210 6.275 55.661 1.00 18.22 117 ILE L O 1
ATOM 3952 N N . PHE C 3 118 ? -1.719 7.545 54.504 1.00 18.66 118 PHE L N 1
ATOM 3953 C CA . PHE C 3 118 ? -0.940 7.928 55.671 1.00 18.99 118 PHE L CA 1
ATOM 3954 C C . PHE C 3 118 ? -0.647 9.414 55.692 1.00 19.80 118 PHE L C 1
ATOM 3955 O O . PHE C 3 118 ? -0.091 9.950 54.725 1.00 20.85 118 PHE L O 1
ATOM 3963 N N . PRO C 3 119 ? -1.005 10.085 56.794 1.00 19.98 119 PRO L N 1
ATOM 3964 C CA . PRO C 3 119 ? -0.670 11.495 56.858 1.00 20.86 119 PRO L CA 1
ATOM 3965 C C . PRO C 3 119 ? 0.819 11.762 57.082 1.00 21.46 119 PRO L C 1
ATOM 3966 O O . PRO C 3 119 ? 1.563 10.859 57.491 1.00 21.48 119 PRO L O 1
ATOM 3970 N N . PRO C 3 120 ? 1.264 12.976 56.767 1.00 22.01 120 PRO L N 1
ATOM 3971 C CA . PRO C 3 120 ? 2.610 13.377 57.146 1.00 22.21 120 PRO L CA 1
ATOM 3972 C C . PRO C 3 120 ? 2.873 13.164 58.620 1.00 22.85 120 PRO L C 1
ATOM 3973 O O . PRO C 3 120 ? 2.003 13.376 59.464 1.00 21.99 120 PRO L O 1
ATOM 3977 N N . SER C 3 121 ? 4.103 12.774 58.929 1.00 23.06 121 SER L N 1
ATOM 3978 C CA . SER C 3 121 ? 4.520 12.563 60.295 1.00 22.94 121 SER L CA 1
ATOM 3979 C C . SER C 3 121 ? 4.842 13.915 60.911 1.00 22.18 121 SER L C 1
ATOM 3980 O O . SER C 3 121 ? 5.218 14.831 60.188 1.00 22.07 121 SER L O 1
ATOM 3983 N N . SER C 3 122 ? 4.684 14.052 62.226 1.00 22.25 122 SER L N 1
ATOM 3984 C CA . SER C 3 122 ? 5.145 15.258 62.925 1.00 22.34 122 SER L CA 1
ATOM 3985 C C . SER C 3 122 ? 6.620 15.536 62.650 1.00 21.20 122 SER L C 1
ATOM 3986 O O . SER C 3 122 ? 6.989 16.682 62.474 1.00 20.16 122 SER L O 1
ATOM 3989 N N . GLU C 3 123 ? 7.452 14.496 62.531 1.00 21.78 123 GLU L N 1
ATOM 3990 C CA . GLU C 3 123 ? 8.877 14.673 62.236 1.00 21.12 123 GLU L CA 1
ATOM 3991 C C . GLU C 3 123 ? 9.133 15.408 60.919 1.00 20.89 123 GLU L C 1
ATOM 3992 O O . GLU C 3 123 ? 10.022 16.250 60.826 1.00 20.16 123 GLU L O 1
ATOM 3998 N N . GLN C 3 124 ? 8.382 15.050 59.890 1.00 19.64 124 GLN L N 1
ATOM 3999 C CA . GLN C 3 124 ? 8.577 15.667 58.580 1.00 19.71 124 GLN L CA 1
ATOM 4000 C C . GLN C 3 124 ? 8.113 17.110 58.645 1.00 19.03 124 GLN L C 1
ATOM 4001 O O . GLN C 3 124 ? 8.780 18.008 58.122 1.00 19.25 124 GLN L O 1
ATOM 4007 N N . LEU C 3 125 ? 6.993 17.343 59.314 1.00 19.13 125 LEU L N 1
ATOM 4008 C CA . LEU C 3 125 ? 6.445 18.694 59.397 1.00 20.21 125 LEU L CA 1
ATOM 4009 C C . LEU C 3 125 ? 7.422 19.625 60.093 1.00 20.60 125 LEU L C 1
ATOM 4010 O O . LEU C 3 125 ? 7.548 20.804 59.742 1.00 20.73 125 LEU L O 1
ATOM 4015 N N . THR C 3 126 ? 8.142 19.073 61.058 1.00 21.25 126 THR L N 1
ATOM 4016 C CA . THR C 3 126 ? 9.195 19.836 61.746 1.00 22.32 126 THR L CA 1
ATOM 4017 C C . THR C 3 126 ? 10.232 20.412 60.779 1.00 22.97 126 THR L C 1
ATOM 4018 O O . THR C 3 126 ? 10.723 21.511 60.988 1.00 23.70 126 THR L O 1
ATOM 4022 N N A SER C 3 127 ? 10.508 19.668 59.712 0.50 24.00 127 SER L N 1
ATOM 4023 N N B SER C 3 127 ? 10.566 19.700 59.712 0.50 23.71 127 SER L N 1
ATOM 4024 C CA A SER C 3 127 ? 11.486 20.043 58.689 0.50 24.24 127 SER L CA 1
ATOM 4025 C CA B SER C 3 127 ? 11.555 20.223 58.771 0.50 23.68 127 SER L CA 1
ATOM 4026 C C A SER C 3 127 ? 10.900 20.837 57.514 0.50 24.39 127 SER L C 1
ATOM 4027 C C B SER C 3 127 ? 10.949 21.069 57.643 0.50 24.07 127 SER L C 1
ATOM 4028 O O A SER C 3 127 ? 11.606 21.102 56.540 0.50 24.84 127 SER L O 1
ATOM 4029 O O B SER C 3 127 ? 11.697 21.635 56.844 0.50 23.99 127 SER L O 1
ATOM 4034 N N . GLY C 3 128 ? 9.622 21.192 57.598 1.00 23.62 128 GLY L N 1
ATOM 4035 C CA . GLY C 3 128 ? 8.954 22.072 56.619 1.00 23.36 128 GLY L CA 1
ATOM 4036 C C . GLY C 3 128 ? 8.347 21.439 55.380 1.00 23.68 128 GLY L C 1
ATOM 4037 O O . GLY C 3 128 ? 7.784 22.158 54.531 1.00 23.62 128 GLY L O 1
ATOM 4038 N N . GLY C 3 129 ? 8.439 20.118 55.262 1.00 22.83 129 GLY L N 1
ATOM 4039 C CA . GLY C 3 129 ? 7.766 19.402 54.180 1.00 21.59 129 GLY L CA 1
ATOM 4040 C C . GLY C 3 129 ? 6.586 18.575 54.662 1.00 20.98 129 GLY L C 1
ATOM 4041 O O . GLY C 3 129 ? 6.414 18.353 55.863 1.00 21.07 129 GLY L O 1
ATOM 4042 N N . ALA C 3 130 ? 5.770 18.109 53.722 1.00 19.20 130 ALA L N 1
ATOM 4043 C CA . ALA C 3 130 ? 4.650 17.252 54.045 1.00 20.05 130 ALA L CA 1
ATOM 4044 C C . ALA C 3 130 ? 4.458 16.290 52.888 1.00 20.34 130 ALA L C 1
ATOM 4045 O O . ALA C 3 130 ? 4.134 16.721 51.783 1.00 21.94 130 ALA L O 1
ATOM 4047 N N . SER C 3 131 ? 4.599 14.998 53.154 1.00 18.76 131 SER L N 1
ATOM 4048 C CA . SER C 3 131 ? 4.354 13.944 52.184 1.00 18.96 131 SER L CA 1
ATOM 4049 C C . SER C 3 131 ? 3.192 13.116 52.674 1.00 19.66 131 SER L C 1
ATOM 4050 O O . SER C 3 131 ? 3.190 12.649 53.806 1.00 21.06 131 SER L O 1
ATOM 4053 N N . VAL C 3 132 ? 2.190 12.959 51.810 1.00 18.25 132 VAL L N 1
ATOM 4054 C CA . VAL C 3 132 ? 1.024 12.123 52.072 1.00 18.86 132 VAL L CA 1
ATOM 4055 C C . VAL C 3 132 ? 1.227 10.878 51.218 1.00 18.54 132 VAL L C 1
ATOM 4056 O O . VAL C 3 132 ? 1.484 11.000 50.025 1.00 19.75 132 VAL L O 1
ATOM 4060 N N . VAL C 3 133 ? 1.186 9.706 51.860 1.00 18.13 133 VAL L N 1
ATOM 4061 C CA . VAL C 3 133 ? 1.535 8.449 51.201 1.00 18.99 133 VAL L CA 1
ATOM 4062 C C . VAL C 3 133 ? 0.332 7.522 51.098 1.00 19.84 133 VAL L C 1
ATOM 4063 O O . VAL C 3 133 ? -0.413 7.342 52.059 1.00 18.92 133 VAL L O 1
ATOM 4067 N N A CYS C 3 134 ? 0.170 6.930 49.916 0.50 20.72 134 CYS L N 1
ATOM 4068 N N B CYS C 3 134 ? 0.177 6.910 49.923 0.50 18.89 134 CYS L N 1
ATOM 4069 C CA A CYS C 3 134 ? -0.858 5.929 49.674 0.50 21.82 134 CYS L CA 1
ATOM 4070 C CA B CYS C 3 134 ? -0.906 5.970 49.651 0.50 19.39 134 CYS L CA 1
ATOM 4071 C C A CYS C 3 134 ? -0.215 4.658 49.151 0.50 21.06 134 CYS L C 1
ATOM 4072 C C B CYS C 3 134 ? -0.329 4.667 49.090 0.50 19.65 134 CYS L C 1
ATOM 4073 O O A CYS C 3 134 ? 0.655 4.710 48.297 0.50 19.64 134 CYS L O 1
ATOM 4074 O O B CYS C 3 134 ? 0.353 4.708 48.083 0.50 18.98 134 CYS L O 1
ATOM 4079 N N . PHE C 3 135 ? -0.576 3.533 49.751 1.00 20.83 135 PHE L N 1
ATOM 4080 C CA . PHE C 3 135 ? -0.147 2.238 49.254 1.00 20.74 135 PHE L CA 1
ATOM 4081 C C . PHE C 3 135 ? -1.348 1.555 48.598 1.00 22.19 135 PHE L C 1
ATOM 4082 O O . PHE C 3 135 ? -2.419 1.470 49.192 1.00 22.38 135 PHE L O 1
ATOM 4090 N N . LEU C 3 136 ? -1.122 1.002 47.410 1.00 21.34 136 LEU L N 1
ATOM 4091 C CA . LEU C 3 136 ? -2.103 0.171 46.684 1.00 21.00 136 LEU L CA 1
ATOM 4092 C C . LEU C 3 136 ? -1.396 -1.188 46.574 1.00 21.25 136 LEU L C 1
ATOM 4093 O O . LEU C 3 136 ? -0.513 -1.406 45.721 1.00 20.07 136 LEU L O 1
ATOM 4098 N N . ASN C 3 137 ? -1.758 -2.101 47.473 1.00 20.29 137 ASN L N 1
ATOM 4099 C CA . ASN C 3 137 ? -0.982 -3.317 47.652 1.00 20.60 137 ASN L CA 1
ATOM 4100 C C . ASN C 3 137 ? -1.648 -4.571 47.104 1.00 20.04 137 ASN L C 1
ATOM 4101 O O . ASN C 3 137 ? -2.834 -4.801 47.319 1.00 20.28 137 ASN L O 1
ATOM 4106 N N . ASN C 3 138 ? -0.822 -5.434 46.508 1.00 20.10 138 ASN L N 1
ATOM 4107 C CA . ASN C 3 138 ? -1.162 -6.807 46.127 1.00 19.90 138 ASN L CA 1
ATOM 4108 C C . ASN C 3 138 ? -2.396 -6.927 45.216 1.00 19.41 138 ASN L C 1
ATOM 4109 O O . ASN C 3 138 ? -3.354 -7.653 45.509 1.00 19.73 138 ASN L O 1
ATOM 4114 N N . PHE C 3 139 ? -2.312 -6.301 44.051 1.00 18.84 139 PHE L N 1
ATOM 4115 C CA . PHE C 3 139 ? -3.399 -6.354 43.072 1.00 18.29 139 PHE L CA 1
ATOM 4116 C C . PHE C 3 139 ? -2.931 -7.020 41.789 1.00 17.21 139 PHE L C 1
ATOM 4117 O O . PHE C 3 139 ? -1.739 -7.221 41.537 1.00 18.54 139 PHE L O 1
ATOM 4125 N N . TYR C 3 140 ? -3.907 -7.405 40.968 1.00 17.38 140 TYR L N 1
ATOM 4126 C CA . TYR C 3 140 ? -3.649 -8.004 39.694 1.00 16.14 140 TYR L CA 1
ATOM 4127 C C . TYR C 3 140 ? -4.936 -7.864 38.839 1.00 16.73 140 TYR L C 1
ATOM 4128 O O . TYR C 3 140 ? -6.041 -8.174 39.326 1.00 17.14 140 TYR L O 1
ATOM 4137 N N . PRO C 3 141 ? -4.805 -7.476 37.560 1.00 18.09 141 PRO L N 1
ATOM 4138 C CA . PRO C 3 141 ? -3.616 -7.202 36.768 1.00 18.61 141 PRO L CA 1
ATOM 4139 C C . PRO C 3 141 ? -2.949 -5.903 37.154 1.00 18.42 141 PRO L C 1
ATOM 4140 O O . PRO C 3 141 ? -3.403 -5.141 38.027 1.00 18.65 141 PRO L O 1
ATOM 4144 N N . LYS C 3 142 ? -1.830 -5.637 36.476 1.00 18.95 142 LYS L N 1
ATOM 4145 C CA . LYS C 3 142 ? -0.941 -4.600 36.876 1.00 20.59 142 LYS L CA 1
ATOM 4146 C C . LYS C 3 142 ? -1.423 -3.174 36.668 1.00 20.61 142 LYS L C 1
ATOM 4147 O O . LYS C 3 142 ? -0.946 -2.254 37.320 1.00 21.15 142 LYS L O 1
ATOM 4153 N N A ASP C 3 143 ? -2.361 -2.981 35.754 0.50 20.17 143 ASP L N 1
ATOM 4154 N N B ASP C 3 143 ? -2.347 -2.965 35.736 0.50 20.29 143 ASP L N 1
ATOM 4155 C CA A ASP C 3 143 ? -2.811 -1.623 35.493 0.50 20.62 143 ASP L CA 1
ATOM 4156 C CA B ASP C 3 143 ? -2.803 -1.596 35.506 0.50 20.19 143 ASP L CA 1
ATOM 4157 C C A ASP C 3 143 ? -3.824 -1.182 36.552 0.50 20.18 143 ASP L C 1
ATOM 4158 C C B ASP C 3 143 ? -3.803 -1.190 36.583 0.50 19.91 143 ASP L C 1
ATOM 4159 O O A ASP C 3 143 ? -4.724 -1.934 36.959 0.50 19.97 143 ASP L O 1
ATOM 4160 O O B ASP C 3 143 ? -4.675 -1.960 37.022 0.50 19.75 143 ASP L O 1
ATOM 4169 N N . ILE C 3 144 ? -3.647 0.050 37.014 1.00 19.31 144 ILE L N 1
ATOM 4170 C CA . ILE C 3 144 ? -4.503 0.625 38.023 1.00 19.41 144 ILE L CA 1
ATOM 4171 C C . ILE C 3 144 ? -4.481 2.145 37.906 1.00 19.34 144 ILE L C 1
ATOM 4172 O O . ILE C 3 144 ? -3.514 2.692 37.372 1.00 20.72 144 ILE L O 1
ATOM 4177 N N . ASN C 3 145 ? -5.549 2.802 38.358 1.00 20.12 145 ASN L N 1
ATOM 4178 C CA . ASN C 3 145 ? -5.645 4.270 38.331 1.00 21.15 145 ASN L CA 1
ATOM 4179 C C . ASN C 3 145 ? -5.686 4.730 39.783 1.00 20.90 145 ASN L C 1
ATOM 4180 O O . ASN C 3 145 ? -6.355 4.118 40.629 1.00 21.34 145 ASN L O 1
ATOM 4185 N N . VAL C 3 146 ? -4.920 5.778 40.100 1.00 21.35 146 VAL L N 1
ATOM 4186 C CA . VAL C 3 146 ? -4.923 6.386 41.431 1.00 22.32 146 VAL L CA 1
ATOM 4187 C C . VAL C 3 146 ? -5.063 7.893 41.265 1.00 22.11 146 VAL L C 1
ATOM 4188 O O . VAL C 3 146 ? -4.528 8.499 40.311 1.00 23.29 146 VAL L O 1
ATOM 4192 N N . LYS C 3 147 ? -5.908 8.464 42.114 1.00 21.51 147 LYS L N 1
ATOM 4193 C CA . LYS C 3 147 ? -6.265 9.871 42.057 1.00 22.42 147 LYS L CA 1
ATOM 4194 C C . LYS C 3 147 ? -6.140 10.417 43.463 1.00 21.55 147 LYS L C 1
ATOM 4195 O O . LYS C 3 147 ? -6.527 9.751 44.413 1.00 21.78 147 LYS L O 1
ATOM 4201 N N . TRP C 3 148 ? -5.566 11.609 43.583 1.00 20.87 148 TRP L N 1
ATOM 4202 C CA . TRP C 3 148 ? -5.514 12.320 44.864 1.00 20.51 148 TRP L CA 1
ATOM 4203 C C . TRP C 3 148 ? -6.552 13.421 44.846 1.00 19.75 148 TRP L C 1
ATOM 4204 O O . TRP C 3 148 ? -6.742 14.058 43.827 1.00 19.50 148 TRP L O 1
ATOM 4215 N N . LYS C 3 149 ? -7.181 13.669 45.985 1.00 20.06 149 LYS L N 1
ATOM 4216 C CA . LYS C 3 149 ? -7.996 14.858 46.168 1.00 20.64 149 LYS L CA 1
ATOM 4217 C C . LYS C 3 149 ? -7.622 15.560 47.467 1.00 19.75 149 LYS L C 1
ATOM 4218 O O . LYS C 3 149 ? -7.231 14.920 48.437 1.00 19.80 149 LYS L O 1
ATOM 4224 N N . ILE C 3 150 ? -7.722 16.879 47.450 1.00 18.25 150 ILE L N 1
ATOM 4225 C CA . ILE C 3 150 ? -7.567 17.728 48.618 1.00 19.04 150 ILE L CA 1
ATOM 4226 C C . ILE C 3 150 ? -8.901 18.446 48.750 1.00 19.67 150 ILE L C 1
ATOM 4227 O O . ILE C 3 150 ? -9.310 19.156 47.848 1.00 20.24 150 ILE L O 1
ATOM 4232 N N . ASP C 3 151 ? -9.599 18.193 49.847 1.00 20.13 151 ASP L N 1
ATOM 4233 C CA . ASP C 3 151 ? -10.885 18.829 50.098 1.00 19.89 151 ASP L CA 1
ATOM 4234 C C . ASP C 3 151 ? -11.790 18.650 48.896 1.00 18.97 151 ASP L C 1
ATOM 4235 O O . ASP C 3 151 ? -12.473 19.578 48.503 1.00 20.61 151 ASP L O 1
ATOM 4240 N N . GLY C 3 152 ? -11.752 17.448 48.336 1.00 20.53 152 GLY L N 1
ATOM 4241 C CA . GLY C 3 152 ? -12.634 17.029 47.259 1.00 20.96 152 GLY L CA 1
ATOM 4242 C C . GLY C 3 152 ? -12.230 17.414 45.847 1.00 21.80 152 GLY L C 1
ATOM 4243 O O . GLY C 3 152 ? -12.898 16.989 44.888 1.00 22.62 152 GLY L O 1
ATOM 4244 N N . SER C 3 153 ? -11.170 18.204 45.699 1.00 21.37 153 SER L N 1
ATOM 4245 C CA . SER C 3 153 ? -10.663 18.605 44.388 1.00 21.38 153 SER L CA 1
ATOM 4246 C C . SER C 3 153 ? -9.452 17.793 43.980 1.00 21.51 153 SER L C 1
ATOM 4247 O O . SER C 3 153 ? -8.529 17.569 44.767 1.00 19.86 153 SER L O 1
ATOM 4250 N N . GLU C 3 154 ? -9.482 17.289 42.751 1.00 21.33 154 GLU L N 1
ATOM 4251 C CA . GLU C 3 154 ? -8.390 16.482 42.256 1.00 22.21 154 GLU L CA 1
ATOM 4252 C C . GLU C 3 154 ? -7.088 17.257 42.258 1.00 20.78 154 GLU L C 1
ATOM 4253 O O . GLU C 3 154 ? -7.053 18.418 41.852 1.00 21.42 154 GLU L O 1
ATOM 4259 N N . ARG C 3 155 ? -6.026 16.588 42.698 1.00 21.53 155 ARG L N 1
ATOM 4260 C CA . ARG C 3 155 ? -4.683 17.172 42.746 1.00 22.44 155 ARG L CA 1
ATOM 4261 C C . ARG C 3 155 ? -3.742 16.316 41.919 1.00 22.48 155 ARG L C 1
ATOM 4262 O O . ARG C 3 155 ? -3.599 15.136 42.198 1.00 23.56 155 ARG L O 1
ATOM 4270 N N . GLN C 3 156 ? -3.111 16.913 40.911 1.00 25.28 156 GLN L N 1
ATOM 4271 C CA . GLN C 3 156 ? -2.161 16.200 40.054 1.00 26.29 156 GLN L CA 1
ATOM 4272 C C . GLN C 3 156 ? -0.720 16.593 40.330 1.00 26.66 156 GLN L C 1
ATOM 4273 O O . GLN C 3 156 ? 0.161 15.752 40.262 1.00 27.71 156 GLN L O 1
ATOM 4279 N N . ASN C 3 157 ? -0.477 17.863 40.616 1.00 26.76 157 ASN L N 1
ATOM 4280 C CA . ASN C 3 157 ? 0.880 18.327 40.843 1.00 26.88 157 ASN L CA 1
ATOM 4281 C C . ASN C 3 157 ? 1.426 17.794 42.161 1.00 26.58 157 ASN L C 1
ATOM 4282 O O . ASN C 3 157 ? 0.735 17.821 43.185 1.00 25.53 157 ASN L O 1
ATOM 4287 N N . GLY C 3 158 ? 2.678 17.348 42.139 1.00 24.80 158 GLY L N 1
ATOM 4288 C CA . GLY C 3 158 ? 3.349 16.938 43.359 1.00 25.41 158 GLY L CA 1
ATOM 4289 C C . GLY C 3 158 ? 3.178 15.467 43.650 1.00 24.53 158 GLY L C 1
ATOM 4290 O O . GLY C 3 158 ? 3.606 15.010 44.721 1.00 24.40 158 GLY L O 1
ATOM 4291 N N . VAL C 3 159 ? 2.578 14.722 42.718 1.00 25.04 159 VAL L N 1
ATOM 4292 C CA . VAL C 3 159 ? 2.279 13.312 42.929 1.00 25.81 159 VAL L CA 1
ATOM 4293 C C . VAL C 3 159 ? 3.361 12.516 42.237 1.00 27.06 159 VAL L C 1
ATOM 4294 O O . VAL C 3 159 ? 3.661 12.780 41.065 1.00 28.04 159 VAL L O 1
ATOM 4298 N N . LEU C 3 160 ? 3.973 11.581 42.960 1.00 27.05 160 LEU L N 1
ATOM 4299 C CA . LEU C 3 160 ? 4.918 10.648 42.358 1.00 27.35 160 LEU L CA 1
ATOM 4300 C C . LEU C 3 160 ? 4.561 9.225 42.699 1.00 26.26 160 LEU L C 1
ATOM 4301 O O . LEU C 3 160 ? 4.265 8.897 43.832 1.00 25.41 160 LEU L O 1
ATOM 4306 N N . ASN C 3 161 ? 4.625 8.379 41.686 1.00 25.48 161 ASN L N 1
ATOM 4307 C CA . ASN C 3 161 ? 4.225 6.993 41.811 1.00 25.82 161 ASN L CA 1
ATOM 4308 C C . ASN C 3 161 ? 5.433 6.072 41.691 1.00 25.61 161 ASN L C 1
ATOM 4309 O O . ASN C 3 161 ? 6.459 6.403 41.077 1.00 25.90 161 ASN L O 1
ATOM 4314 N N . SER C 3 162 ? 5.333 4.914 42.341 1.00 24.51 162 SER L N 1
ATOM 4315 C CA . SER C 3 162 ? 6.386 3.904 42.238 1.00 24.12 162 SER L CA 1
ATOM 4316 C C . SER C 3 162 ? 5.722 2.540 42.181 1.00 23.76 162 SER L C 1
ATOM 4317 O O . SER C 3 162 ? 4.842 2.235 42.977 1.00 22.88 162 SER L O 1
ATOM 4320 N N A TRP C 3 163 ? 6.215 1.715 41.268 0.50 23.56 163 TRP L N 1
ATOM 4321 N N B TRP C 3 163 ? 6.092 1.742 41.183 0.50 24.00 163 TRP L N 1
ATOM 4322 C CA A TRP C 3 163 ? 5.568 0.472 40.905 0.50 23.05 163 TRP L CA 1
ATOM 4323 C CA B TRP C 3 163 ? 5.502 0.425 40.996 0.50 23.79 163 TRP L CA 1
ATOM 4324 C C A TRP C 3 163 ? 6.506 -0.698 41.206 0.50 22.07 163 TRP L C 1
ATOM 4325 C C B TRP C 3 163 ? 6.505 -0.672 41.256 0.50 22.54 163 TRP L C 1
ATOM 4326 O O A TRP C 3 163 ? 7.625 -0.719 40.692 0.50 22.68 163 TRP L O 1
ATOM 4327 O O B TRP C 3 163 ? 7.627 -0.636 40.752 0.50 23.13 163 TRP L O 1
ATOM 4348 N N . THR C 3 164 ? 6.077 -1.679 42.007 1.00 22.02 164 THR L N 1
ATOM 4349 C CA . THR C 3 164 ? 6.907 -2.875 42.222 1.00 22.07 164 THR L CA 1
ATOM 4350 C C . THR C 3 164 ? 6.957 -3.743 40.970 1.00 21.55 164 THR L C 1
ATOM 4351 O O . THR C 3 164 ? 6.053 -3.725 40.147 1.00 21.76 164 THR L O 1
ATOM 4355 N N . ASP C 3 165 ? 8.012 -4.529 40.825 1.00 21.01 165 ASP L N 1
ATOM 4356 C CA . ASP C 3 165 ? 7.958 -5.603 39.822 1.00 21.82 165 ASP L CA 1
ATOM 4357 C C . ASP C 3 165 ? 6.998 -6.666 40.339 1.00 21.43 165 ASP L C 1
ATOM 4358 O O . ASP C 3 165 ? 6.575 -6.644 41.488 1.00 22.28 165 ASP L O 1
ATOM 4363 N N . GLN C 3 166 ? 6.636 -7.587 39.469 1.00 19.78 166 GLN L N 1
ATOM 4364 C CA . GLN C 3 166 ? 5.729 -8.662 39.836 1.00 20.34 166 GLN L CA 1
ATOM 4365 C C . GLN C 3 166 ? 6.307 -9.450 40.990 1.00 20.68 166 GLN L C 1
ATOM 4366 O O . GLN C 3 166 ? 7.473 -9.868 40.950 1.00 21.37 166 GLN L O 1
ATOM 4372 N N . ASP C 3 167 ? 5.491 -9.697 41.994 1.00 20.07 167 ASP L N 1
ATOM 4373 C CA . ASP C 3 167 ? 5.935 -10.386 43.216 1.00 21.39 167 ASP L CA 1
ATOM 4374 C C . ASP C 3 167 ? 6.373 -11.795 42.903 1.00 22.34 167 ASP L C 1
ATOM 4375 O O . ASP C 3 167 ? 5.664 -12.519 42.241 1.00 21.91 167 ASP L O 1
ATOM 4380 N N . SER C 3 168 ? 7.531 -12.212 43.417 1.00 24.53 168 SER L N 1
ATOM 4381 C CA . SER C 3 168 ? 8.038 -13.527 43.080 1.00 26.14 168 SER L CA 1
ATOM 4382 C C . SER C 3 168 ? 7.245 -14.649 43.732 1.00 26.98 168 SER L C 1
ATOM 4383 O O . SER C 3 168 ? 7.274 -15.779 43.247 1.00 29.39 168 SER L O 1
ATOM 4386 N N . LYS C 3 169 ? 6.536 -14.365 44.816 1.00 26.27 169 LYS L N 1
ATOM 4387 C CA . LYS C 3 169 ? 5.747 -15.412 45.458 1.00 26.30 169 LYS L CA 1
ATOM 4388 C C . LYS C 3 169 ? 4.302 -15.478 45.040 1.00 25.17 169 LYS L C 1
ATOM 4389 O O . LYS C 3 169 ? 3.791 -16.552 44.726 1.00 26.67 169 LYS L O 1
ATOM 4395 N N . ASP C 3 170 ? 3.614 -14.344 45.080 1.00 24.24 170 ASP L N 1
ATOM 4396 C CA . ASP C 3 170 ? 2.180 -14.377 44.804 1.00 23.32 170 ASP L CA 1
ATOM 4397 C C . ASP C 3 170 ? 1.774 -13.776 43.459 1.00 21.31 170 ASP L C 1
ATOM 4398 O O . ASP C 3 170 ? 0.603 -13.764 43.151 1.00 20.14 170 ASP L O 1
ATOM 4403 N N . SER C 3 171 ? 2.744 -13.328 42.673 1.00 19.74 171 SER L N 1
ATOM 4404 C CA . SER C 3 171 ? 2.487 -12.862 41.292 1.00 18.99 171 SER L CA 1
ATOM 4405 C C . SER C 3 171 ? 1.617 -11.586 41.199 1.00 18.66 171 SER L C 1
ATOM 4406 O O . SER C 3 171 ? 1.179 -11.194 40.107 1.00 18.03 171 SER L O 1
ATOM 4409 N N . THR C 3 172 ? 1.391 -10.921 42.315 1.00 17.89 172 THR L N 1
ATOM 4410 C CA . THR C 3 172 ? 0.693 -9.641 42.345 1.00 17.66 172 THR L CA 1
ATOM 4411 C C . THR C 3 172 ? 1.632 -8.464 42.112 1.00 19.22 172 THR L C 1
ATOM 4412 O O . THR C 3 172 ? 2.865 -8.638 41.977 1.00 19.02 172 THR L O 1
ATOM 4416 N N . TYR C 3 173 ? 1.030 -7.273 42.012 1.00 17.93 173 TYR L N 1
ATOM 4417 C CA . TYR C 3 173 ? 1.756 -6.025 41.864 1.00 17.87 173 TYR L CA 1
ATOM 4418 C C . TYR C 3 173 ? 1.326 -5.121 42.992 1.00 18.74 173 TYR L C 1
ATOM 4419 O O . TYR C 3 173 ? 0.242 -5.275 43.579 1.00 18.73 173 TYR L O 1
ATOM 4428 N N . SER C 3 174 ? 2.200 -4.178 43.318 1.00 18.65 174 SER L N 1
ATOM 4429 C CA . SER C 3 174 ? 1.891 -3.106 44.257 1.00 18.92 174 SER L CA 1
ATOM 4430 C C . SER C 3 174 ? 2.408 -1.786 43.741 1.00 20.22 174 SER L C 1
ATOM 4431 O O . SER C 3 174 ? 3.289 -1.738 42.889 1.00 19.14 174 SER L O 1
ATOM 4434 N N A MET C 3 175 ? 1.892 -0.723 44.342 0.50 21.30 175 MET L N 1
ATOM 4435 N N B MET C 3 175 ? 1.820 -0.689 44.211 0.50 19.96 175 MET L N 1
ATOM 4436 C CA A MET C 3 175 ? 2.201 0.624 43.932 0.50 22.18 175 MET L CA 1
ATOM 4437 C CA B MET C 3 175 ? 2.333 0.633 43.869 0.50 20.05 175 MET L CA 1
ATOM 4438 C C A MET C 3 175 ? 2.192 1.507 45.171 0.50 21.58 175 MET L C 1
ATOM 4439 C C B MET C 3 175 ? 2.046 1.649 44.973 0.50 19.92 175 MET L C 1
ATOM 4440 O O A MET C 3 175 ? 1.518 1.202 46.163 0.50 21.12 175 MET L O 1
ATOM 4441 O O B MET C 3 175 ? 0.991 1.616 45.631 0.50 17.45 175 MET L O 1
ATOM 4450 N N . SER C 3 176 ? 3.003 2.556 45.145 1.00 21.24 176 SER L N 1
ATOM 4451 C CA . SER C 3 176 ? 2.891 3.609 46.135 1.00 22.01 176 SER L CA 1
ATOM 4452 C C . SER C 3 176 ? 2.623 4.896 45.352 1.00 23.85 176 SER L C 1
ATOM 4453 O O . SER C 3 176 ? 3.131 5.096 44.228 1.00 25.22 176 SER L O 1
ATOM 4456 N N . SER C 3 177 ? 1.803 5.766 45.931 1.00 23.35 177 SER L N 1
ATOM 4457 C CA . SER C 3 177 ? 1.616 7.107 45.394 1.00 22.90 177 SER L CA 1
ATOM 4458 C C . SER C 3 177 ? 1.912 8.058 46.536 1.00 23.33 177 SER L C 1
ATOM 4459 O O . SER C 3 177 ? 1.400 7.886 47.642 1.00 24.15 177 SER L O 1
ATOM 4462 N N . THR C 3 178 ? 2.745 9.041 46.265 1.00 22.95 178 THR L N 1
ATOM 4463 C CA . THR C 3 178 ? 3.096 10.000 47.290 1.00 21.94 178 THR L CA 1
ATOM 4464 C C . THR C 3 178 ? 2.849 11.419 46.787 1.00 22.10 178 THR L C 1
ATOM 4465 O O . THR C 3 178 ? 3.377 11.802 45.751 1.00 23.18 178 THR L O 1
ATOM 4469 N N . LEU C 3 179 ? 2.098 12.194 47.564 1.00 20.50 179 LEU L N 1
ATOM 4470 C CA . LEU C 3 179 ? 1.802 13.586 47.244 1.00 20.29 179 LEU L CA 1
ATOM 4471 C C . LEU C 3 179 ? 2.663 14.430 48.150 1.00 20.12 179 LEU L C 1
ATOM 4472 O O . LEU C 3 179 ? 2.532 14.308 49.357 1.00 19.06 179 LEU L O 1
ATOM 4477 N N . THR C 3 180 ? 3.562 15.225 47.597 1.00 20.01 180 THR L N 1
ATOM 4478 C CA . THR C 3 180 ? 4.425 16.020 48.465 1.00 21.36 180 THR L CA 1
ATOM 4479 C C . THR C 3 180 ? 4.109 17.487 48.341 1.00 22.19 180 THR L C 1
ATOM 4480 O O . THR C 3 180 ? 4.048 18.009 47.240 1.00 21.47 180 THR L O 1
ATOM 4484 N N . LEU C 3 181 ? 3.852 18.100 49.485 1.00 21.63 181 LEU L N 1
ATOM 4485 C CA . LEU C 3 181 ? 3.489 19.505 49.578 1.00 24.06 181 LEU L CA 1
ATOM 4486 C C . LEU C 3 181 ? 4.439 20.196 50.542 1.00 23.38 181 LEU L C 1
ATOM 4487 O O . LEU C 3 181 ? 5.154 19.544 51.294 1.00 23.02 181 LEU L O 1
ATOM 4492 N N . THR C 3 182 ? 4.425 21.526 50.541 1.00 24.71 182 THR L N 1
ATOM 4493 C CA . THR C 3 182 ? 5.069 22.264 51.624 1.00 25.60 182 THR L CA 1
ATOM 4494 C C . THR C 3 182 ? 4.188 22.134 52.851 1.00 25.60 182 THR L C 1
ATOM 4495 O O . THR C 3 182 ? 2.990 21.893 52.736 1.00 25.23 182 THR L O 1
ATOM 4499 N N . LYS C 3 183 ? 4.777 22.285 54.030 1.00 25.46 183 LYS L N 1
ATOM 4500 C CA . LYS C 3 183 ? 3.993 22.333 55.248 1.00 26.62 183 LYS L CA 1
ATOM 4501 C C . LYS C 3 183 ? 2.950 23.455 55.145 1.00 26.50 183 LYS L C 1
ATOM 4502 O O . LYS C 3 183 ? 1.792 23.270 55.494 1.00 25.66 183 LYS L O 1
ATOM 4508 N N . ASP C 3 184 ? 3.366 24.624 54.671 1.00 27.02 184 ASP L N 1
ATOM 4509 C CA . ASP C 3 184 ? 2.451 25.759 54.514 1.00 27.51 184 ASP L CA 1
ATOM 4510 C C . ASP C 3 184 ? 1.204 25.372 53.721 1.00 27.21 184 ASP L C 1
ATOM 4511 O O . ASP C 3 184 ? 0.081 25.606 54.170 1.00 26.97 184 ASP L O 1
ATOM 4516 N N . GLU C 3 185 ? 1.391 24.761 52.552 1.00 26.94 185 GLU L N 1
ATOM 4517 C CA . GLU C 3 185 ? 0.245 24.365 51.744 1.00 25.86 185 GLU L CA 1
ATOM 4518 C C . GLU C 3 185 ? -0.584 23.274 52.410 1.00 24.58 185 GLU L C 1
ATOM 4519 O O . GLU C 3 185 ? -1.812 23.336 52.460 1.00 22.43 185 GLU L O 1
ATOM 4525 N N . TYR C 3 186 ? 0.092 22.248 52.910 1.00 22.09 186 TYR L N 1
ATOM 4526 C CA . TYR C 3 186 ? -0.567 21.139 53.597 1.00 21.52 186 TYR L CA 1
ATOM 4527 C C . TYR C 3 186 ? -1.515 21.638 54.672 1.00 22.01 186 TYR L C 1
ATOM 4528 O O . TYR C 3 186 ? -2.648 21.161 54.792 1.00 20.93 186 TYR L O 1
ATOM 4537 N N . GLU C 3 187 ? -1.021 22.592 55.473 1.00 21.35 187 GLU L N 1
ATOM 4538 C CA . GLU C 3 187 ? -1.746 23.041 56.662 1.00 23.13 187 GLU L CA 1
ATOM 4539 C C . GLU C 3 187 ? -2.910 23.995 56.345 1.00 22.86 187 GLU L C 1
ATOM 4540 O O . GLU C 3 187 ? -3.635 24.375 57.256 1.00 24.24 187 GLU L O 1
ATOM 4546 N N . ARG C 3 188 ? -3.085 24.353 55.070 1.00 22.75 188 ARG L N 1
ATOM 4547 C CA . ARG C 3 188 ? -4.227 25.140 54.619 1.00 23.85 188 ARG L CA 1
ATOM 4548 C C . ARG C 3 188 ? -5.473 24.301 54.394 1.00 23.39 188 ARG L C 1
ATO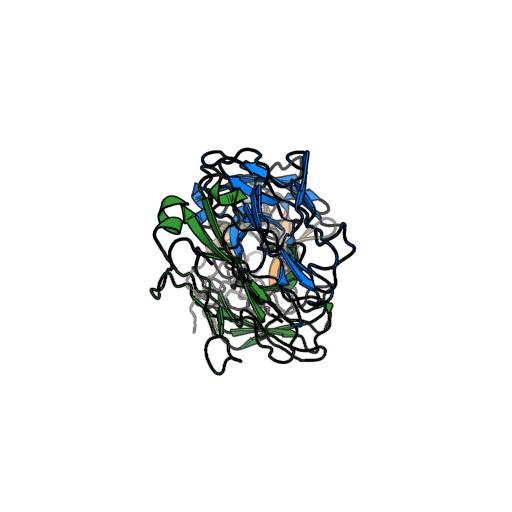M 4549 O O . ARG C 3 188 ? -6.562 24.843 54.276 1.00 23.14 188 ARG L O 1
ATOM 4557 N N . HIS C 3 189 ? -5.325 22.987 54.278 1.00 21.85 189 HIS L N 1
ATOM 4558 C CA . HIS C 3 189 ? -6.471 22.150 53.872 1.00 20.44 189 HIS L CA 1
ATOM 4559 C C . HIS C 3 189 ? -6.930 21.190 54.945 1.00 19.47 189 HIS L C 1
ATOM 4560 O O . HIS C 3 189 ? -6.218 20.959 55.912 1.00 19.97 189 HIS L O 1
ATOM 4567 N N . ASN C 3 190 ? -8.133 20.641 54.791 1.00 18.73 190 ASN L N 1
ATOM 4568 C CA . ASN C 3 190 ? -8.676 19.770 55.819 1.00 18.40 190 ASN L CA 1
ATOM 4569 C C . ASN C 3 190 ? -8.504 18.314 55.537 1.00 19.96 190 ASN L C 1
ATOM 4570 O O . ASN C 3 190 ? -7.995 17.581 56.357 1.00 22.01 190 ASN L O 1
ATOM 4575 N N . SER C 3 191 ? -8.948 17.878 54.388 1.00 19.19 191 SER L N 1
ATOM 4576 C CA . SER C 3 191 ? -8.946 16.464 54.112 1.00 20.26 191 SER L CA 1
ATOM 4577 C C . SER C 3 191 ? -8.181 16.110 52.858 1.00 20.43 191 SER L C 1
ATOM 4578 O O . SER C 3 191 ? -8.087 16.912 51.924 1.00 19.96 191 SER L O 1
ATOM 4581 N N . TYR C 3 192 ? -7.617 14.908 52.901 1.00 19.28 192 TYR L N 1
ATOM 4582 C CA . TYR C 3 192 ? -6.780 14.370 51.851 1.00 19.73 192 TYR L CA 1
ATOM 4583 C C . TYR C 3 192 ? -7.324 12.976 51.525 1.00 20.14 192 TYR L C 1
ATOM 4584 O O . TYR C 3 192 ? -7.674 12.215 52.424 1.00 19.60 192 TYR L O 1
ATOM 4593 N N . THR C 3 193 ? -7.392 12.650 50.248 1.00 21.17 193 THR L N 1
ATOM 4594 C CA . THR C 3 193 ? -8.047 11.426 49.810 1.00 21.00 193 THR L CA 1
ATOM 4595 C C . THR C 3 193 ? -7.187 10.774 48.748 1.00 20.19 193 THR L C 1
ATOM 4596 O O . THR C 3 193 ? -6.724 11.452 47.845 1.00 20.54 193 THR L O 1
ATOM 4600 N N A CYS C 3 194 ? -6.919 9.476 48.840 0.50 20.11 194 CYS L N 1
ATOM 4601 N N B CYS C 3 194 ? -7.025 9.457 48.869 0.50 18.93 194 CYS L N 1
ATOM 4602 C CA A CYS C 3 194 ? -6.489 8.791 47.626 0.50 21.42 194 CYS L CA 1
ATOM 4603 C CA B CYS C 3 194 ? -6.434 8.620 47.832 0.50 19.88 194 CYS L CA 1
ATOM 4604 C C A CYS C 3 194 ? -7.521 7.752 47.248 0.50 20.97 194 CYS L C 1
ATOM 4605 C C B CYS C 3 194 ? -7.553 7.723 47.274 0.50 20.04 194 CYS L C 1
ATOM 4606 O O A CYS C 3 194 ? -8.076 7.044 48.086 0.50 20.39 194 CYS L O 1
ATOM 4607 O O B CYS C 3 194 ? -8.242 7.080 48.066 0.50 19.26 194 CYS L O 1
ATOM 4612 N N . GLU C 3 195 ? -7.782 7.718 45.953 1.00 22.05 195 GLU L N 1
ATOM 4613 C CA . GLU C 3 195 ? -8.861 6.909 45.378 1.00 21.37 195 GLU L CA 1
ATOM 4614 C C . GLU C 3 195 ? -8.218 6.021 44.338 1.00 20.93 195 GLU L C 1
ATOM 4615 O O . GLU C 3 195 ? -7.524 6.539 43.489 1.00 23.19 195 GLU L O 1
ATOM 4621 N N . ALA C 3 196 ? -8.439 4.717 44.442 1.00 21.02 196 ALA L N 1
ATOM 4622 C CA . ALA C 3 196 ? -7.945 3.710 43.503 1.00 19.99 196 ALA L CA 1
ATOM 4623 C C . ALA C 3 196 ? -9.110 3.138 42.733 1.00 20.26 196 ALA L C 1
ATOM 4624 O O . ALA C 3 196 ? -10.190 2.912 43.280 1.00 20.05 196 ALA L O 1
ATOM 4626 N N . THR C 3 197 ? -8.899 2.962 41.443 1.00 18.86 197 THR L N 1
ATOM 4627 C CA . THR C 3 197 ? -9.895 2.214 40.690 1.00 17.48 197 THR L CA 1
ATOM 4628 C C . THR C 3 197 ? -9.211 1.237 39.769 1.00 18.08 197 THR L C 1
ATOM 4629 O O . THR C 3 197 ? -8.220 1.571 39.123 1.00 18.06 197 THR L O 1
ATOM 4633 N N . HIS C 3 198 ? -9.735 0.021 39.757 1.00 17.98 198 HIS L N 1
ATOM 4634 C CA . HIS C 3 198 ? -9.102 -1.136 39.163 1.00 16.54 198 HIS L CA 1
ATOM 4635 C C . HIS C 3 198 ? -10.130 -1.977 38.405 1.00 16.69 198 HIS L C 1
ATOM 4636 O O . HIS C 3 198 ? -11.319 -1.810 38.667 1.00 16.85 198 HIS L O 1
ATOM 4643 N N . LYS C 3 199 ? -9.677 -2.869 37.549 1.00 17.29 199 LYS L N 1
ATOM 4644 C CA . LYS C 3 199 ? -10.603 -3.760 36.864 1.00 18.83 199 LYS L CA 1
ATOM 4645 C C . LYS C 3 199 ? -11.548 -4.409 37.864 1.00 18.18 199 LYS L C 1
ATOM 4646 O O . LYS C 3 199 ? -12.734 -4.662 37.489 1.00 20.77 199 LYS L O 1
ATOM 4652 N N . THR C 3 200 ? -11.050 -4.764 39.048 1.00 17.75 200 THR L N 1
ATOM 4653 C CA . THR C 3 200 ? -11.834 -5.478 40.020 1.00 18.48 200 THR L CA 1
ATOM 4654 C C . THR C 3 200 ? -12.805 -4.619 40.837 1.00 19.71 200 THR L C 1
ATOM 4655 O O . THR C 3 200 ? -13.544 -5.178 41.665 1.00 21.77 200 THR L O 1
ATOM 4659 N N . SER C 3 201 ? -12.766 -3.288 40.680 1.00 18.19 201 SER L N 1
ATOM 4660 C CA . SER C 3 201 ? -13.541 -2.426 41.538 1.00 18.01 201 SER L CA 1
ATOM 4661 C C . SER C 3 201 ? -14.972 -2.279 41.095 1.00 18.49 201 SER L C 1
ATOM 4662 O O . SER C 3 201 ? -15.231 -2.028 39.933 1.00 20.41 201 SER L O 1
ATOM 4665 N N . THR C 3 202 ? -15.912 -2.445 42.018 1.00 20.33 202 THR L N 1
ATOM 4666 C CA . THR C 3 202 ? -17.319 -2.165 41.708 1.00 20.79 202 THR L CA 1
ATOM 4667 C C . THR C 3 202 ? -17.553 -0.665 41.820 1.00 20.65 202 THR L C 1
ATOM 4668 O O . THR C 3 202 ? -18.334 -0.093 41.048 1.00 21.50 202 THR L O 1
ATOM 4672 N N A SER C 3 203 ? -16.864 -0.070 42.793 0.50 20.68 203 SER L N 1
ATOM 4673 N N B SER C 3 203 ? -16.882 -0.030 42.771 0.50 20.71 203 SER L N 1
ATOM 4674 C CA A SER C 3 203 ? -16.802 1.370 43.038 0.50 20.23 203 SER L CA 1
ATOM 4675 C CA B SER C 3 203 ? -16.827 1.424 42.853 0.50 20.38 203 SER L CA 1
ATOM 4676 C C A SER C 3 203 ? -15.338 1.745 43.292 0.50 19.81 203 SER L C 1
ATOM 4677 C C B SER C 3 203 ? -15.420 1.784 43.319 0.50 19.92 203 SER L C 1
ATOM 4678 O O A SER C 3 203 ? -14.562 0.900 43.706 0.50 18.94 203 SER L O 1
ATOM 4679 O O B SER C 3 203 ? -14.767 0.959 43.929 0.50 19.16 203 SER L O 1
ATOM 4684 N N . PRO C 3 204 ? -14.937 2.991 42.995 1.00 19.90 204 PRO L N 1
ATOM 4685 C CA . PRO C 3 204 ? -13.567 3.322 43.411 1.00 20.32 204 PRO L CA 1
ATOM 4686 C C . PRO C 3 204 ? -13.344 3.124 44.920 1.00 20.91 204 PRO L C 1
ATOM 4687 O O . PRO C 3 204 ? -14.278 3.322 45.713 1.00 20.59 204 PRO L O 1
ATOM 4691 N N . ILE C 3 205 ? -12.132 2.720 45.293 1.00 20.35 205 ILE L N 1
ATOM 4692 C CA . ILE C 3 205 ? -11.764 2.550 46.694 1.00 21.70 205 ILE L CA 1
ATOM 4693 C C . ILE C 3 205 ? -11.213 3.887 47.159 1.00 22.40 205 ILE L C 1
ATOM 4694 O O . ILE C 3 205 ? -10.204 4.335 46.662 1.00 21.94 205 ILE L O 1
ATOM 4699 N N . VAL C 3 206 ? -11.882 4.495 48.129 1.00 23.61 206 VAL L N 1
ATOM 4700 C CA . VAL C 3 206 ? -11.544 5.828 48.610 1.00 23.10 206 VAL L CA 1
ATOM 4701 C C . VAL C 3 206 ? -11.057 5.711 50.053 1.00 23.12 206 VAL L C 1
ATOM 4702 O O . VAL C 3 206 ? -11.749 5.169 50.900 1.00 22.50 206 VAL L O 1
ATOM 4706 N N . LYS C 3 207 ? -9.844 6.190 50.290 1.00 21.94 207 LYS L N 1
ATOM 4707 C CA . LYS C 3 207 ? -9.275 6.250 51.643 1.00 21.72 207 LYS L CA 1
ATOM 4708 C C . LYS C 3 207 ? -8.893 7.699 51.931 1.00 21.70 207 LYS L C 1
ATOM 4709 O O . LYS C 3 207 ? -8.249 8.347 51.124 1.00 21.63 207 LYS L O 1
ATOM 4715 N N A SER C 3 208 ? -9.282 8.190 53.105 0.33 21.52 208 SER L N 1
ATOM 4716 N N B SER C 3 208 ? -9.296 8.203 53.095 0.33 21.26 208 SER L N 1
ATOM 4717 N N C SER C 3 208 ? -9.310 8.204 53.092 0.33 21.23 208 SER L N 1
ATOM 4718 C CA A SER C 3 208 ? -9.131 9.600 53.413 0.33 21.54 208 SER L CA 1
ATOM 4719 C CA B SER C 3 208 ? -9.088 9.604 53.406 0.33 21.08 208 SER L CA 1
ATOM 4720 C CA C SER C 3 208 ? -9.112 9.608 53.414 0.33 21.03 208 SER L CA 1
ATOM 4721 C C A SER C 3 208 ? -8.791 9.830 54.875 0.33 20.91 208 SER L C 1
ATOM 4722 C C B SER C 3 208 ? -8.777 9.826 54.872 0.33 20.67 208 SER L C 1
ATOM 4723 C C C SER C 3 208 ? -8.764 9.820 54.873 0.33 20.65 208 SER L C 1
ATOM 4724 O O A SER C 3 208 ? -9.004 8.963 55.726 0.33 20.89 208 SER L O 1
ATOM 4725 O O B SER C 3 208 ? -8.999 8.957 55.719 0.33 20.68 208 SER L O 1
ATOM 4726 O O C SER C 3 208 ? -8.955 8.942 55.718 0.33 20.70 208 SER L O 1
ATOM 4733 N N . PHE C 3 209 ? -8.244 11.005 55.160 1.00 20.34 209 PHE L N 1
ATOM 4734 C CA . PHE C 3 209 ? -8.114 11.459 56.537 1.00 19.96 209 PHE L CA 1
ATOM 4735 C C . PHE C 3 209 ? -8.295 12.975 56.612 1.00 20.74 209 PHE L C 1
ATOM 4736 O O . PHE C 3 209 ? -8.103 13.692 55.624 1.00 18.53 209 PHE L O 1
ATOM 4744 N N . ASN C 3 210 ? -8.605 13.448 57.824 1.00 21.08 210 ASN L N 1
ATOM 4745 C CA . ASN C 3 210 ? -8.633 14.886 58.133 1.00 21.65 210 ASN L CA 1
ATOM 4746 C C . ASN C 3 210 ? -7.380 15.215 58.893 1.00 22.62 210 ASN L C 1
ATOM 4747 O O . ASN C 3 210 ? -7.043 14.523 59.864 1.00 20.38 210 ASN L O 1
ATOM 4752 N N . ARG C 3 211 ? -6.649 16.229 58.457 1.00 24.94 211 ARG L N 1
ATOM 4753 C CA . ARG C 3 211 ? -5.311 16.397 59.002 1.00 28.62 211 ARG L CA 1
ATOM 4754 C C . ARG C 3 211 ? -5.323 16.864 60.441 1.00 29.06 211 ARG L C 1
ATOM 4755 O O . ARG C 3 211 ? -4.251 17.012 61.022 1.00 29.35 211 ARG L O 1
ATOM 4763 N N . ASN C 3 212 ? -6.514 17.049 61.019 1.00 29.68 212 ASN L N 1
ATOM 4764 C CA . ASN C 3 212 ? -6.630 17.411 62.438 1.00 30.57 212 ASN L CA 1
ATOM 4765 C C . ASN C 3 212 ? -7.100 16.296 63.370 1.00 31.60 212 ASN L C 1
ATOM 4766 O O . ASN C 3 212 ? -7.066 16.458 64.591 1.00 32.82 212 ASN L O 1
ATOM 4771 N N . GLU C 3 213 ? -7.549 15.176 62.819 1.00 32.68 213 GLU L N 1
ATOM 4772 C CA . GLU C 3 213 ? -8.092 14.092 63.621 1.00 33.82 213 GLU L CA 1
ATOM 4773 C C . GLU C 3 213 ? -7.018 13.529 64.572 1.00 35.33 213 GLU L C 1
ATOM 4774 O O . GLU C 3 213 ? -5.809 13.748 64.379 1.00 36.53 213 GLU L O 1
#

Foldseek 3Di:
DWAWAKDAAEEAEAQAKDKIKTQTDDDQLQPFKKWKWWAPPVHDIDTAWIARQVPGDIDGDVVCPVFWDWGDDNVRSMIMIMGGRDDQVRQTWMWMDTVVPRIYPTYGYGYFPDDADAWDWDWAAPCQKGKTKIKGDFGDDDDKDKDKPNPPADPFKDKDDWDDPDRGTIIMMMGMDGPVDPPVPWIWMWMDDVVVRDIDIGIHDHD/DWFWDDKFKKWKAALVRWTWFQDPVRFTFTDDDDPVRLVVPPPRRIKIWIFTDADPVFATKTWIWGADVAIWTWFCPPQWTGTHGDDDDRHDPDSQGRRIWHWAAQVPGRQKIATHGNNDGQWTWFWDDDDPTIGTGIGRDPDGPPRRRIMGIDTD/DKAWAKPDQEAADAFFAKDKIKIAIPDDQQQFKWKWFAAPVGDIDTADGSFFHGDPPHDPQWTWDDDPRMIMIMRRGDDPRRQGKMKMWGDSDPPIDIHPIYGYAHDDDFDFWDKDKDWADPVQVVVFKTKIKMKGDFGPDPDKDKWKDFVRHTDDPQKDKDKDDQDPPRRGIMMMIMRMDTSVVVVVTFKMWMWMDDPPDPDIDIDMDTPVD

Secondary structure (DSSP, 8-state):
--EEEEPPPEEE-TT--EEEEEEEESS-GGGB-EEEEEEETTTEEEEEEEE-TTT--EEE-TTTTTTEEEEEETTTTEEEEEE-S--GGG-EEEEEEETTTEE---EEEEE--PPPBPPEEEEE----EEEEEEEEEEEBSS--EEEEGGGT--TTEEEPPPEESSSSEEEEEEEEEETTTTTTS--EEEEEEGGGTEEEEEE----/-EE--EEEEEEEE-TTSPEEEE-TTS-EEEE---HHHHHHTTTTT-EEEEEEEEETTTEEEEEEEEESSSEEEEE-GGG--EEEE-PPPSEESSS-STT-EEEEEETTEEEEEEEEESSSTTEEEEEEEETTEEEEEEEE--STTBGGG-BEEEE-/---EEEE-SEEEE-TT--EEEEEEESS--TT-EEEEEE-TTS-EEEEEETTTEEPTTS-TTEEEEEETTEEEEEESS--GGG-SEEEEEE-SSSSPEE---EEEEE----BPPEEEEEPPPHHHHHTTEEEEEEEEEEEBSS--EEEEEETTEEE-TTEEEEEPPPPTTT--EEEEEEEEEEHHHHTT-SEEEEEEE-TT-SS-EEEEEETT-

B-factor: mean 23.29, std 7.93, range [10.35, 66.74]

Solvent-accessible surface area: 25858 Å² total; per-residue (Å²): 171,54,67,12,91,15,34,41,106,57,109,24,112,64,59,42,56,12,112,0,29,0,80,1,35,52,44,72,11,37,50,38,0,0,2,0,0,5,35,20,200,64,115,34,9,25,5,0,0,2,2,1,0,82,81,36,60,52,8,35,18,132,113,7,141,123,39,3,65,6,54,34,62,91,113,49,36,12,0,46,0,58,1,41,67,3,68,82,108,7,36,8,42,3,2,0,0,10,0,0,74,56,31,2,102,12,1,85,0,11,5,13,64,11,174,80,38,68,11,47,12,18,20,3,5,44,81,127,133,25,13,0,0,0,2,0,35,14,1,10,15,82,81,18,78,23,50,1,42,97,43,95,53,83,129,26,40,34,54,2,62,26,40,89,59,79,68,38,22,8,18,3,0,0,1,48,7,54,61,93,36,18,80,87,111,85,5,24,0,27,2,28,0,87,54,33,107,23,181,50,104,49,116,4,90,66,155,103,66,30,77,118,83,67,96,85,2,7,6,26,5,20,62,73,7,0,5,27,2,33,146,65,51,108,8,9,1,94,116,20,84,71,69,57,4,160,110,68,47,71,42,0,30,0,31,6,0,30,4,68,82,25,128,41,46,0,37,0,0,0,2,1,1,118,25,160,86,57,3,0,2,5,0,88,104,94,116,21,48,26,99,116,61,93,24,28,112,96,14,176,44,19,154,50,31,12,0,0,5,32,23,42,6,16,38,9,106,128,30,43,7,1,1,0,14,41,55,83,13,38,0,6,0,9,80,137,82,205,131,65,59,41,9,45,17,48,64,10,51,3,4,6,7,13,13,0,10,8,57,46,46,112,87,131,5,124,9,69,16,54,51,82,42,44,49,0,51,122,47,76,160,11,56,0,36,0,153,8,69,96,84,1,8,26,11,0,1,1,0,14,12,65,123,114,14,72,13,84,8,0,0,27,19,8,68,20,49,13,110,67,5,51,170,40,5,57,9,57,103,86,52,62,59,3,25,0,14,0,51,51,4,82,81,100,2,21,12,43,0,19,0,0,0,7,10,37,56,16,12,27,18,1,52,7,1,77,0,4,80,117,68,70,59,22,56,9,78,10,19,18,1,5,1,4,80,65,3,31,121,88,40,18,0,1,0,0,0,0,0,5,58,0,8,39,74,101,19,102,33,78,4,58,14,67,58,75,96,55,136,118,41,34,69,55,8,117,24,130,34,54,117,190,57,14,6,23,5,0,4,0,14,0,34,8,82,74,100,43,7,71,164,47,83,34,0,19,0,23,0,46,14,151,50,31,148,74,67,44,84,89,62,21,67,57,103,192

Sequence (576 aa):
EIQLQQSGPELVKPGASSVKVSCKASGYSSFTDYFIYWVKQSHHGGKKSSLEWIGDIDPYNGDTSSYNQKFRDKATLTVDDQQSSSTTAFMHLNSLTSSEDSAVYFCARGLRFWGQGTLVTVSAAKTTPPSVYPLAPGSMVVTLGCCCLVKGYFPEPVTVTWNSGSLSSGVHTFPAVLQSDLYTLSSSSVTVPSSTTWPSETVTCCNVAHPASSTKVDKKIVPRYFGKLESKLSVIRNLNDQVLFIDQGNRPLFEDMTDSDARDNAPRTIFIISMMYKDSQPRGMMAVTISSVKAEKISTLLSAENKIIISFKEMNPPDNIKDTKSDIIIFFQRRSVPGHDNKMQFEESSSYEGYFLAAEKERDLFKLILKKEDELGDRSIMFTTVQNEDIQMTQSPSSSLSASLGEERVSSLTCRASQDIGSSKLYWLQQEPDGTFKRLIYATSSLDSGVPKRFSGSRSGSDYSLTISSLESEDFVDYYCLQYASSSPYTFGGGTKLLAIKRADAAPTVSIFPPSSEQLTSSGGASVVCCFLNNFYPKDDINVKWKIDGSERQNGVLNSWWTDQDSKDSTYSMMSSTLTLTKDEYERHNSYTCCEATHKTSTSSPIVKSSSFNRNE

Nearest PDB structures (foldseek):
  2vxt-assembly1_H  TM=1.005E+00  e=4.159E-42  Mus musculus
  5gir-assembly2_A  TM=9.592E-01  e=9.888E-33  Mus musculus
  6bit-assembly2_J  TM=6.376E-01  e=5.462E-34  Mus musculus
  3ujt-assembly2_I  TM=6.007E-01  e=9.747E-34  Mus musculus
  5dyo-assembly1_A  TM=6.439E-01  e=2.689E-32  Mus musculus